Protein AF-A0A1C6N5J6-F1 (afdb_monomer)

Radius of gyration: 32.94 Å; Cα contacts (8 Å, |Δi|>4): 451; chains: 1; bounding box: 74×91×111 Å

pLDDT: mean 79.56, std 23.03, range [22.53, 98.56]

Solvent-accessible surface area (backbone atoms only — not comparable to full-atom values): 22350 Å² total; per-residue (Å²): 140,88,84,81,89,86,88,86,86,84,85,88,79,83,88,83,89,85,85,87,90,88,82,91,88,87,88,91,79,88,87,89,83,89,87,84,85,89,82,88,80,87,80,91,80,93,73,90,76,75,83,76,79,80,72,83,89,68,96,61,86,82,74,74,73,80,47,76,67,46,56,59,55,51,69,71,74,57,64,65,47,34,54,47,25,28,50,53,20,46,52,40,24,52,53,16,51,50,35,57,75,73,44,87,52,63,41,64,75,35,54,33,24,55,59,35,26,54,52,18,49,50,47,24,54,50,26,54,49,48,52,59,54,54,68,70,57,73,96,47,66,69,59,52,50,50,49,27,50,49,44,30,53,26,52,48,47,40,45,49,41,33,48,50,21,30,75,71,64,47,65,52,80,31,39,35,67,40,73,68,42,38,49,42,32,51,52,29,55,52,26,54,51,49,47,50,49,47,51,52,51,52,50,49,52,41,67,76,42,90,51,82,56,64,24,37,45,49,8,50,55,39,12,46,53,32,21,53,55,21,56,58,55,50,56,72,32,61,40,68,46,74,69,47,62,75,63,29,47,84,54,93,81,44,90,25,68,86,24,28,43,57,42,36,40,57,40,28,84,53,72,65,42,53,66,42,41,94,85,80,53,49,30,63,79,11,1,26,54,60,55,18,33,52,53,10,52,47,32,30,60,54,30,40,48,49,20,50,49,54,70,75,38,66,84,68,53,50,72,68,48,38,32,49,50,36,51,48,51,37,52,45,46,40,48,50,25,51,52,38,44,53,38,13,74,69,27,35,13,80,86,59,61,51,72,69,55,44,49,52,54,50,52,50,52,51,50,46,50,50,54,50,48,50,47,53,53,51,41,54,64,75,61,59,72,97,73,76,79,80,86,126

Secondary structure (DSSP, 8-state):
-----------------------------------------------------------S------SHHHHHHHTTS--HHHHHHHHHHHHHHHHHHHHHHH---EETTEETTHHHHHHHHHHHHHHHHHHHHHTT--S-HHHHHHHHHHHHHHHHHHHHHHHHHHHTTS-SSSB-SSHHHHHHHHHHHHHHHHHHHHHHHHHHHHHHS--SSHHHHHHHHHHHHHHHHHHHHTHHHHSPPHHHHHTS---TT-SSGGG-SB---SEESSPTTSSB-TTT--BSSSEETHHHHHHHHHHHHHHHHHHHHHHHS-TTS-HHHHHHHHHHHHHHHHHHHHHHHHHHHTT--TTS--HHHHHHHHHHHHHHHHHHHHHHHHHHHTTS-S-SPPP-

Foldseek 3Di:
DDDDDDDDDDDDDDDDDDDDDDDDDDDDDDDDDDDDDDDDDDDDDDDDDDPPPDDDPDPDDPPPPPDPVVLVVLLVVWDVLLVLQLVLLVVLLVVLVVQQVPPPADALQHRLSLVSNVLSVVSNVLSSVLRSLLSLQPPCVVVSNVLSNLLSVLSNLLSCLSVVCSVVSHDSAWFQQDPVSVVSNVSNVVSVVSSLVSLVVSLVSVQVDPDPPPLLNLLSVLLNVLLVVLVVLCVQQQAADPVQLVVFDPDPPQPGDNSGRTGGAQADDDDGSPQADPNPRQDQQWAGSVVLSVLSNCSSVVSNVLSVCLVVDDPLADSVLSNQLSVLSSVLSNQVSVLSSVCRNRTHGPVDGDPVSVCSNVVSVVVSVVSNVVSSVVSVVVPDPPDDDDDD

Nearest PDB structures (foldseek):
  9cpb-assembly1_5T  TM=1.440E-01  e=3.904E+00  Bos taurus

Mean predicted aligned error: 12.78 Å

Structure (mmCIF, N/CA/C/O backbone):
data_AF-A0A1C6N5J6-F1
#
_entry.id   AF-A0A1C6N5J6-F1
#
loop_
_atom_site.group_PDB
_atom_site.id
_atom_site.type_symbol
_atom_site.label_atom_id
_atom_site.label_alt_id
_atom_site.label_comp_id
_atom_site.label_asym_id
_atom_site.label_entity_id
_atom_site.label_seq_id
_atom_site.pdbx_PDB_ins_code
_atom_site.Cartn_x
_atom_site.Cartn_y
_atom_site.Cartn_z
_atom_site.occupancy
_atom_site.B_iso_or_equiv
_atom_site.auth_seq_id
_atom_site.auth_comp_id
_atom_site.auth_asym_id
_atom_site.auth_atom_id
_atom_site.pdbx_PDB_model_num
ATOM 1 N N . MET A 1 1 ? 33.255 12.610 86.296 1.00 37.34 1 MET A N 1
ATOM 2 C CA . MET A 1 1 ? 33.064 12.699 84.831 1.00 37.34 1 MET A CA 1
ATOM 3 C C . MET A 1 1 ? 32.977 11.287 84.267 1.00 37.34 1 MET A C 1
ATOM 5 O O . MET A 1 1 ? 33.822 10.498 84.670 1.00 37.34 1 MET A O 1
ATOM 9 N N . PRO A 1 2 ? 32.082 10.968 83.316 1.00 46.03 2 PRO A N 1
ATOM 10 C CA . PRO A 1 2 ? 30.746 11.508 83.045 1.00 46.03 2 PRO A CA 1
ATOM 11 C C . PRO A 1 2 ? 29.636 10.422 83.156 1.00 46.03 2 PRO A C 1
ATOM 13 O O . PRO A 1 2 ? 29.898 9.226 83.103 1.00 46.03 2 PRO A O 1
ATOM 16 N N . VAL A 1 3 ? 28.402 10.885 83.376 1.00 33.03 3 VAL A N 1
ATOM 17 C CA . VAL A 1 3 ? 27.159 10.214 83.854 1.00 33.03 3 VAL A CA 1
ATOM 18 C C . VAL A 1 3 ? 25.986 10.802 82.986 1.00 33.03 3 VAL A C 1
ATOM 20 O O . VAL A 1 3 ? 26.258 11.775 82.280 1.00 33.03 3 VAL A O 1
ATOM 23 N N . PRO A 1 4 ? 24.749 10.244 82.878 1.00 54.47 4 PRO A N 1
ATOM 24 C CA . PRO A 1 4 ? 24.203 9.655 81.645 1.00 54.47 4 PRO A CA 1
ATOM 25 C C . PRO A 1 4 ? 22.893 10.354 81.149 1.00 54.47 4 PRO A C 1
ATOM 27 O O . PRO A 1 4 ? 22.514 11.397 81.668 1.00 54.47 4 PRO A O 1
ATOM 30 N N . VAL A 1 5 ? 22.252 9.776 80.110 1.00 36.59 5 VAL A N 1
ATOM 31 C CA . VAL A 1 5 ? 20.798 9.493 79.828 1.00 36.59 5 VAL A CA 1
ATOM 32 C C . VAL A 1 5 ? 19.737 10.066 80.832 1.00 36.59 5 VAL A C 1
ATOM 34 O O . VAL A 1 5 ? 20.110 10.153 81.997 1.00 36.59 5 VAL A O 1
ATOM 37 N N . PRO A 1 6 ? 18.404 10.294 80.564 1.00 49.88 6 PRO A N 1
ATOM 38 C CA . PRO A 1 6 ? 17.527 10.219 79.356 1.00 49.88 6 PRO A CA 1
ATOM 39 C C . PRO A 1 6 ? 16.403 11.320 79.193 1.00 49.88 6 PRO A C 1
ATOM 41 O O . PRO A 1 6 ? 16.140 12.136 80.064 1.00 49.88 6 PRO A O 1
ATOM 44 N N . THR A 1 7 ? 15.611 11.185 78.107 1.00 33.34 7 THR A N 1
ATOM 45 C CA . THR A 1 7 ? 14.123 11.334 77.973 1.00 33.34 7 THR A CA 1
ATOM 46 C C . THR A 1 7 ? 13.344 12.666 78.116 1.00 33.34 7 THR A C 1
ATOM 48 O O . THR A 1 7 ? 13.260 13.255 79.181 1.00 33.34 7 THR A O 1
ATOM 51 N N . ARG A 1 8 ? 12.506 12.880 77.075 1.00 31.89 8 ARG A N 1
ATOM 52 C CA . ARG A 1 8 ? 11.060 13.252 77.049 1.00 31.89 8 ARG A CA 1
ATOM 53 C C . ARG A 1 8 ? 10.580 14.709 77.289 1.00 31.89 8 ARG A C 1
ATOM 55 O O . ARG A 1 8 ? 10.552 15.194 78.404 1.00 31.89 8 ARG A O 1
ATOM 62 N N . PHE A 1 9 ? 9.908 15.201 76.230 1.00 29.64 9 PHE A N 1
ATOM 63 C CA . PHE A 1 9 ? 8.555 15.813 76.151 1.00 29.64 9 PHE A CA 1
ATOM 64 C C . PHE A 1 9 ? 8.239 17.242 76.660 1.00 29.64 9 PHE A C 1
ATOM 66 O O . PHE A 1 9 ? 8.631 17.641 77.744 1.00 29.64 9 PHE A O 1
ATOM 73 N N . ARG A 1 10 ? 7.292 17.852 75.907 1.00 31.50 10 ARG A N 1
ATOM 74 C CA . ARG A 1 10 ? 6.395 19.015 76.167 1.00 31.50 10 ARG A CA 1
ATOM 75 C C . ARG A 1 10 ? 7.009 20.403 75.939 1.00 31.50 10 ARG A C 1
ATOM 77 O O . ARG A 1 10 ? 8.065 20.696 76.465 1.00 31.50 10 ARG A O 1
ATOM 84 N N . SER A 1 11 ? 6.520 21.231 75.006 1.00 30.16 11 SER A N 1
ATOM 85 C CA . SER A 1 11 ? 5.184 21.825 74.736 1.00 30.16 11 SER A CA 1
ATOM 86 C C . SER A 1 11 ? 4.877 23.073 75.566 1.00 30.16 11 SER A C 1
ATOM 88 O O . SER A 1 11 ? 5.058 23.049 76.779 1.00 30.16 11 SER A O 1
ATOM 90 N N . CYS A 1 12 ? 4.237 24.040 74.894 1.00 30.56 12 CYS A N 1
ATOM 91 C CA . CYS A 1 12 ? 3.618 25.274 75.410 1.00 30.56 12 CYS A CA 1
ATOM 92 C C . CYS A 1 12 ? 4.632 26.396 75.695 1.00 30.56 12 CYS A C 1
ATOM 94 O O . CYS A 1 12 ? 5.688 26.144 76.248 1.00 30.56 12 CYS A O 1
ATOM 96 N N . GLY A 1 13 ? 4.404 27.660 75.354 1.00 27.55 13 GLY A N 1
ATOM 97 C CA . GLY A 1 13 ? 3.221 28.380 74.888 1.00 27.55 13 GLY A CA 1
ATOM 98 C C . GLY A 1 13 ? 3.435 29.875 75.187 1.00 27.55 13 GLY A C 1
ATOM 99 O O . GLY A 1 13 ? 4.324 30.208 75.965 1.00 27.55 13 GLY A O 1
ATOM 100 N N . GLY A 1 14 ? 2.606 30.746 74.602 1.00 29.48 14 GLY A N 1
ATOM 101 C CA . GLY A 1 14 ? 2.500 32.175 74.958 1.00 29.48 14 GLY A CA 1
ATOM 102 C C . GLY A 1 14 ? 3.475 33.075 74.183 1.00 29.48 14 GLY A C 1
ATOM 103 O O . GLY A 1 14 ? 4.669 32.992 74.421 1.00 29.48 14 GLY A O 1
ATOM 104 N N . ASP A 1 15 ? 3.092 33.814 73.134 1.00 35.25 15 ASP A N 1
ATOM 105 C CA . ASP A 1 15 ? 2.140 34.953 73.071 1.00 35.25 15 ASP A CA 1
ATOM 106 C C . ASP A 1 15 ? 2.739 36.244 73.711 1.00 35.25 15 ASP A C 1
ATOM 108 O O . ASP A 1 15 ? 3.625 36.152 74.552 1.00 35.25 15 ASP A O 1
ATOM 112 N N . PRO A 1 16 ? 2.295 37.469 73.376 1.00 51.25 16 PRO A N 1
ATOM 113 C CA . PRO A 1 16 ? 2.601 38.225 72.156 1.00 51.25 16 PRO A CA 1
ATOM 114 C C . PRO A 1 16 ? 2.925 39.715 72.444 1.00 51.25 16 PRO A C 1
ATOM 116 O O . PRO A 1 16 ? 2.902 40.173 73.579 1.00 51.25 16 PRO A O 1
ATOM 119 N N . ARG A 1 17 ? 3.028 40.493 71.353 1.00 30.11 17 ARG A N 1
ATOM 120 C CA . ARG A 1 17 ? 2.911 41.968 71.255 1.00 30.11 17 ARG A CA 1
ATOM 121 C C . ARG A 1 17 ? 4.143 42.754 71.709 1.00 30.11 17 ARG A C 1
ATOM 123 O O . ARG A 1 17 ? 4.521 42.720 72.863 1.00 30.11 17 ARG A O 1
ATOM 130 N N . VAL A 1 18 ? 4.684 43.558 70.789 1.00 33.25 18 VAL A N 1
ATOM 131 C CA . VAL A 1 18 ? 4.619 45.037 70.795 1.00 33.25 18 VAL A CA 1
ATOM 132 C C . VAL A 1 18 ? 5.323 45.559 69.520 1.00 33.25 18 VAL A C 1
ATOM 134 O O . VAL A 1 18 ? 6.473 45.245 69.241 1.00 33.25 18 VAL A O 1
ATOM 137 N N . ARG A 1 19 ? 4.586 46.330 68.713 1.00 35.22 19 ARG A N 1
ATOM 138 C CA . ARG A 1 19 ? 5.050 47.314 67.697 1.00 35.22 19 ARG A CA 1
ATOM 139 C C . ARG A 1 19 ? 4.972 48.725 68.352 1.00 35.22 19 ARG A C 1
ATOM 141 O O . ARG A 1 19 ? 4.353 48.766 69.415 1.00 35.22 19 ARG A O 1
ATOM 148 N N . PRO A 1 20 ? 5.340 49.890 67.746 1.00 53.09 20 PRO A N 1
ATOM 149 C CA . PRO A 1 20 ? 6.028 50.243 66.473 1.00 53.09 20 PRO A CA 1
ATOM 150 C C . PRO A 1 20 ? 7.007 51.475 66.602 1.00 53.09 20 PRO A C 1
ATOM 152 O O . PRO A 1 20 ? 7.281 51.923 67.706 1.00 53.09 20 PRO A O 1
ATOM 155 N N . GLN A 1 21 ? 7.382 52.077 65.444 1.00 31.80 21 GLN A N 1
ATOM 156 C CA . GLN A 1 21 ? 7.842 53.477 65.155 1.00 31.80 21 GLN A CA 1
ATOM 157 C C . GLN A 1 21 ? 9.367 53.752 65.169 1.00 31.80 21 GLN A C 1
ATOM 159 O O . GLN A 1 21 ? 10.060 53.205 66.009 1.00 31.80 21 GLN A O 1
ATOM 164 N N . MET A 1 22 ? 9.997 54.610 64.337 1.00 29.50 22 MET A N 1
ATOM 165 C CA . MET A 1 22 ? 9.715 55.373 63.090 1.00 29.50 22 MET A CA 1
ATOM 166 C C . MET A 1 22 ? 11.044 56.037 62.608 1.00 29.50 22 MET A C 1
ATOM 168 O O . MET A 1 22 ? 11.911 56.286 63.438 1.00 29.50 22 MET A O 1
ATOM 172 N N . GLY A 1 23 ? 11.140 56.440 61.323 1.00 26.14 23 GLY A N 1
ATOM 173 C CA . GLY A 1 23 ? 12.051 57.499 60.799 1.00 26.14 23 GLY A CA 1
ATOM 174 C C . GLY A 1 23 ? 12.772 57.131 59.482 1.00 26.14 23 GLY A C 1
ATOM 175 O O . GLY A 1 23 ? 13.691 56.328 59.529 1.00 26.14 23 GLY A O 1
ATOM 176 N N . ARG A 1 24 ? 12.236 57.447 58.278 1.00 30.48 24 ARG A N 1
ATOM 177 C CA . ARG A 1 24 ? 12.437 58.640 57.378 1.00 30.48 24 ARG A CA 1
ATOM 178 C C . ARG A 1 24 ? 13.888 58.806 56.867 1.00 30.48 24 ARG A C 1
ATOM 180 O O . ARG A 1 24 ? 14.791 58.684 57.672 1.00 30.48 24 ARG A O 1
ATOM 187 N N . ALA A 1 25 ? 14.232 59.122 55.607 1.00 29.98 25 ALA A N 1
ATOM 188 C CA . ALA A 1 25 ? 13.596 59.680 54.389 1.00 29.98 25 ALA A CA 1
ATOM 189 C C . ALA A 1 25 ? 14.379 59.140 53.136 1.00 29.98 25 ALA A C 1
ATOM 191 O O . ALA A 1 25 ? 15.378 58.464 53.338 1.00 29.98 25 ALA A O 1
ATOM 192 N N . VAL A 1 26 ? 14.048 59.287 51.841 1.00 28.56 26 VAL A N 1
ATOM 193 C CA . VAL A 1 26 ? 13.695 60.452 50.998 1.00 28.56 26 VAL A CA 1
ATOM 194 C C . VAL A 1 26 ? 13.090 59.937 49.667 1.00 28.56 26 VAL A C 1
ATOM 196 O O . VAL A 1 26 ? 13.521 58.918 49.135 1.00 28.56 26 VAL A O 1
ATOM 199 N N . GLU A 1 27 ? 12.108 60.671 49.141 1.00 30.59 27 GLU A N 1
ATOM 200 C CA . GLU A 1 27 ? 11.418 60.531 47.842 1.00 30.59 27 GLU A CA 1
ATOM 201 C C . GLU A 1 27 ? 11.836 61.689 46.901 1.00 30.59 27 GLU A C 1
ATOM 203 O O . GLU A 1 27 ? 12.446 62.632 47.405 1.00 30.59 27 GLU A O 1
ATOM 208 N N . VAL A 1 28 ? 11.441 61.648 45.604 1.00 31.83 28 VAL A N 1
ATOM 209 C CA . VAL A 1 28 ? 11.080 62.763 44.657 1.00 31.83 28 VAL A CA 1
ATOM 210 C C . VAL A 1 28 ? 11.673 62.487 43.257 1.00 31.83 28 VAL A C 1
ATOM 212 O O . VAL A 1 28 ? 12.860 62.210 43.168 1.00 31.83 28 VAL A O 1
ATOM 215 N N . ARG A 1 29 ? 11.003 62.574 42.089 1.00 28.34 29 ARG A N 1
ATOM 216 C CA . ARG A 1 29 ? 9.650 62.928 41.554 1.00 28.34 29 ARG A CA 1
ATOM 217 C C . ARG A 1 29 ? 9.610 62.328 40.118 1.00 28.34 29 ARG A C 1
ATOM 219 O O . ARG A 1 29 ? 10.664 62.261 39.503 1.00 28.34 29 ARG A O 1
ATOM 226 N N . GLY A 1 30 ? 8.520 61.790 39.551 1.00 28.30 30 GLY A N 1
ATOM 227 C CA . GLY A 1 30 ? 7.285 62.460 39.083 1.00 28.30 30 GLY A CA 1
ATOM 228 C C . GLY A 1 30 ? 7.436 63.008 37.635 1.00 28.30 30 GLY A C 1
ATOM 229 O O . GLY A 1 30 ? 8.568 63.340 37.297 1.00 28.30 30 GLY A O 1
ATOM 230 N N . PRO A 1 31 ? 6.368 63.208 36.811 1.00 38.03 31 PRO A N 1
ATOM 231 C CA . PRO A 1 31 ? 5.004 63.461 37.295 1.00 38.03 31 PRO A CA 1
ATOM 232 C C . PRO A 1 31 ? 3.786 63.031 36.400 1.00 38.03 31 PRO A C 1
ATOM 234 O O . PRO A 1 31 ? 3.910 62.699 35.228 1.00 38.03 31 PRO A O 1
ATOM 237 N N . VAL A 1 32 ? 2.598 63.169 37.020 1.00 30.47 32 VAL A N 1
ATOM 238 C CA . VAL A 1 32 ? 1.214 63.434 36.520 1.00 30.47 32 VAL A CA 1
ATOM 239 C C . VAL A 1 32 ? 0.388 62.335 35.819 1.00 30.47 32 VAL A C 1
ATOM 241 O O . VAL A 1 32 ? 0.829 61.674 34.889 1.00 30.47 32 VAL A O 1
ATOM 244 N N . GLY A 1 33 ? -0.881 62.215 36.244 1.00 24.64 33 GLY A N 1
ATOM 245 C CA . GLY A 1 33 ? -1.916 61.379 35.632 1.00 24.64 33 GLY A CA 1
ATOM 246 C C . GLY A 1 33 ? -3.275 62.066 35.406 1.00 24.64 33 GLY A C 1
ATOM 247 O O . GLY A 1 33 ? -3.401 63.274 35.584 1.00 24.64 33 GLY A O 1
ATOM 248 N N . TRP A 1 34 ? -4.268 61.202 35.118 1.00 22.53 34 TRP A N 1
ATOM 249 C CA . TRP A 1 34 ? -5.745 61.371 35.095 1.00 22.53 34 TRP A CA 1
ATOM 250 C C . TRP A 1 34 ? -6.361 62.131 33.879 1.00 22.53 34 TRP A C 1
ATOM 252 O O . TRP A 1 34 ? -5.663 62.887 33.222 1.00 22.53 34 TRP A O 1
ATOM 262 N N . PRO A 1 35 ? -7.688 62.057 33.603 1.00 54.56 35 PRO A N 1
ATOM 263 C CA . PRO A 1 35 ? -8.536 60.892 33.234 1.00 54.56 35 PRO A CA 1
ATOM 264 C C . PRO A 1 35 ? -9.595 61.211 32.127 1.00 54.56 35 PRO A C 1
ATOM 266 O O . PRO A 1 35 ? -9.949 62.369 31.993 1.00 54.56 35 PRO A O 1
ATOM 269 N N . PHE A 1 36 ? -10.199 60.241 31.402 1.00 25.80 36 PHE A N 1
ATOM 270 C CA . PHE A 1 36 ? -11.628 60.255 30.944 1.00 25.80 36 PHE A CA 1
ATOM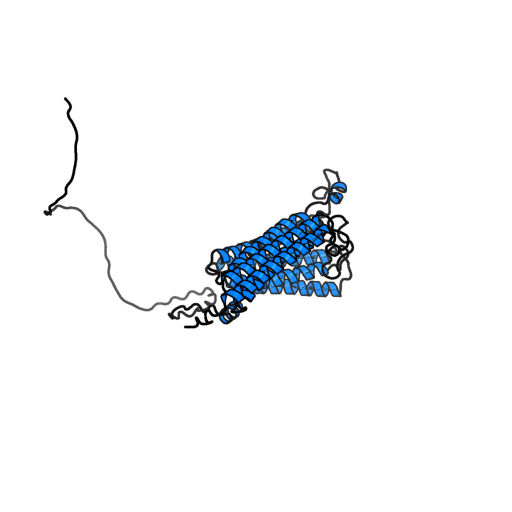 271 C C . PHE A 1 36 ? -12.011 59.185 29.886 1.00 25.80 36 PHE A C 1
ATOM 273 O O . PHE A 1 36 ? -11.252 58.879 28.980 1.00 25.80 36 PHE A O 1
ATOM 280 N N . ARG A 1 37 ? -13.263 58.710 30.034 1.00 26.52 37 ARG A N 1
ATOM 281 C CA . ARG A 1 37 ? -14.361 58.372 29.082 1.00 26.52 37 ARG A CA 1
ATOM 282 C C . ARG A 1 37 ? -14.157 57.793 27.664 1.00 26.52 37 ARG A C 1
ATOM 284 O O . ARG A 1 37 ? -13.280 58.140 26.894 1.00 26.52 37 ARG A O 1
ATOM 291 N N . ARG A 1 38 ? -15.180 56.983 27.330 1.00 31.67 38 ARG A N 1
ATOM 292 C CA . ARG A 1 38 ? -15.596 56.420 26.031 1.00 31.67 38 ARG A CA 1
ATOM 293 C C . ARG A 1 38 ? -15.602 57.421 24.861 1.00 31.67 38 ARG A C 1
ATOM 295 O O . ARG A 1 38 ? -16.115 58.521 25.025 1.00 31.67 38 ARG A O 1
ATOM 302 N N . ALA A 1 39 ? -15.306 56.869 23.678 1.00 29.89 39 ALA A N 1
ATOM 303 C CA . ALA A 1 39 ? -16.092 56.896 22.429 1.00 29.89 39 ALA A CA 1
ATOM 304 C C . ALA A 1 39 ? -15.332 57.374 21.176 1.00 29.89 39 ALA A C 1
ATOM 306 O O . ALA A 1 39 ? -14.604 58.355 21.201 1.00 29.89 39 ALA A O 1
ATOM 307 N N . SER A 1 40 ? -15.638 56.671 20.076 1.00 34.50 40 SER A N 1
ATOM 308 C CA . SER A 1 40 ? -15.487 57.020 18.653 1.00 34.50 40 SER A CA 1
ATOM 309 C C . SER A 1 40 ? -14.086 57.253 18.077 1.00 34.50 40 SER A C 1
ATOM 311 O O . SER A 1 40 ? -13.403 58.207 18.418 1.00 34.50 40 SER A O 1
ATOM 313 N N . GLY A 1 41 ? -13.739 56.439 17.073 1.00 26.08 41 GLY A N 1
ATOM 314 C CA . GLY A 1 41 ? -12.666 56.747 16.127 1.00 26.08 41 GLY A CA 1
ATOM 315 C C . GLY A 1 41 ? -12.206 55.528 15.333 1.00 26.08 41 GLY A C 1
ATOM 316 O O . GLY A 1 41 ? -11.316 54.808 15.768 1.00 26.08 41 GLY A O 1
ATOM 317 N N . ARG A 1 42 ? -12.802 55.293 14.157 1.00 36.19 42 ARG A N 1
ATOM 318 C CA . ARG A 1 42 ? -12.150 54.508 13.095 1.00 36.19 42 ARG A CA 1
ATOM 319 C C . ARG A 1 42 ? -10.897 55.264 12.633 1.00 36.19 42 ARG A C 1
ATOM 321 O O . ARG A 1 42 ? -10.965 56.483 12.493 1.00 36.19 42 ARG A O 1
ATOM 328 N N . PRO A 1 43 ? -9.842 54.542 12.242 1.00 34.31 43 PRO A N 1
ATOM 329 C CA . PRO A 1 43 ? -9.251 54.827 10.939 1.00 34.31 43 PRO A CA 1
ATOM 330 C C . PRO A 1 43 ? -9.127 53.547 10.110 1.00 34.31 43 PRO A C 1
ATOM 332 O O . PRO A 1 43 ? -8.729 52.492 10.600 1.00 34.31 43 PRO A O 1
ATOM 335 N N . GLY A 1 44 ? -9.520 53.645 8.842 1.00 34.16 44 GLY A N 1
ATOM 336 C CA . GLY A 1 44 ? -9.341 52.580 7.869 1.00 34.16 44 GLY A CA 1
ATOM 337 C C . GLY A 1 44 ? -7.878 52.433 7.465 1.00 34.16 44 GLY A C 1
ATOM 338 O O . GLY A 1 44 ? -7.174 53.421 7.282 1.00 34.16 44 GLY A O 1
ATOM 339 N N . ALA A 1 45 ? -7.461 51.188 7.266 1.00 31.00 45 ALA A N 1
ATOM 340 C CA . ALA A 1 45 ? -6.401 50.832 6.338 1.00 31.00 45 ALA A CA 1
ATOM 341 C C . ALA A 1 45 ? -6.684 49.418 5.821 1.00 31.00 45 ALA A C 1
ATOM 343 O O . ALA A 1 45 ? -6.799 48.455 6.576 1.00 31.00 45 ALA A O 1
ATOM 344 N N . SER A 1 46 ? -6.882 49.343 4.514 1.00 39.81 46 SER A N 1
ATOM 345 C CA . SER A 1 46 ? -7.123 48.155 3.712 1.00 39.81 46 SER A CA 1
ATOM 346 C C . SER A 1 46 ? -5.888 47.254 3.637 1.00 39.81 46 SER A C 1
ATOM 348 O O . SER A 1 46 ? -4.851 47.682 3.137 1.00 39.81 46 SER A O 1
ATOM 350 N N . ALA A 1 47 ? -6.035 45.988 4.026 1.00 30.81 47 ALA A N 1
ATOM 351 C CA . ALA A 1 47 ? -5.255 44.864 3.508 1.00 30.81 47 ALA A CA 1
ATOM 352 C C . ALA A 1 47 ? -6.101 43.589 3.669 1.00 30.81 47 ALA A C 1
ATOM 354 O O . ALA A 1 47 ? -6.657 43.348 4.738 1.00 30.81 47 ALA A O 1
ATOM 355 N N . GLY A 1 48 ? -6.265 42.843 2.573 1.00 33.44 48 GLY A N 1
ATOM 356 C CA . GLY A 1 48 ? -7.280 41.805 2.372 1.00 33.44 48 GLY A CA 1
ATOM 357 C C . GLY A 1 48 ? -7.453 40.825 3.531 1.00 33.44 48 GLY A C 1
ATOM 358 O O . GLY A 1 48 ? -6.567 40.034 3.849 1.00 33.44 48 GLY A O 1
ATOM 359 N N . THR A 1 49 ? -8.637 40.864 4.132 1.00 26.67 49 THR A N 1
ATOM 360 C CA . THR A 1 49 ? -9.098 39.926 5.146 1.00 26.67 49 THR A CA 1
ATOM 361 C C . THR A 1 49 ? -9.455 38.593 4.500 1.00 26.67 49 THR A C 1
ATOM 363 O O . THR A 1 49 ? -10.388 38.483 3.705 1.00 26.67 49 THR A O 1
ATOM 366 N N . TRP A 1 50 ? -8.722 37.554 4.896 1.00 29.02 50 TRP A N 1
ATOM 367 C CA . TRP A 1 50 ? -9.212 36.183 4.891 1.00 29.02 50 TRP A CA 1
ATOM 368 C C . TRP A 1 50 ? -10.602 36.166 5.525 1.00 29.02 50 TRP A C 1
ATOM 370 O O . TRP A 1 50 ? -10.790 36.732 6.601 1.00 29.02 50 TRP A O 1
ATOM 380 N N . ALA A 1 51 ? -11.568 35.547 4.850 1.00 29.98 51 ALA A N 1
ATOM 381 C CA . ALA A 1 51 ? -12.900 35.352 5.393 1.00 29.98 51 ALA A CA 1
ATOM 382 C C . ALA A 1 51 ? -12.789 34.574 6.715 1.00 29.98 51 ALA A C 1
ATOM 384 O O . ALA A 1 51 ? -12.576 33.360 6.722 1.00 29.98 51 ALA A O 1
ATOM 385 N N . GLU A 1 52 ? -12.894 35.288 7.837 1.00 29.97 52 GLU A N 1
ATOM 386 C CA . GLU A 1 52 ? -13.145 34.695 9.141 1.00 29.97 52 GLU A CA 1
ATOM 387 C C . GLU A 1 52 ? -14.476 33.953 9.045 1.00 29.97 52 GLU A C 1
ATOM 389 O O . GLU A 1 52 ? -15.554 34.547 9.039 1.00 29.97 52 GLU A O 1
ATOM 394 N N . VAL A 1 53 ? -14.398 32.627 8.950 1.00 30.80 53 VAL A N 1
ATOM 395 C CA . VAL A 1 53 ? -15.529 31.758 9.253 1.00 30.80 53 VAL A CA 1
ATOM 396 C C . VAL A 1 53 ? -15.828 31.964 10.734 1.00 30.80 53 VAL A C 1
ATOM 398 O O . VAL A 1 53 ? -15.133 31.448 11.609 1.00 30.80 53 VAL A O 1
ATOM 401 N N . SER A 1 54 ? -16.842 32.776 11.009 1.00 27.05 54 SER A N 1
ATOM 402 C CA . SER A 1 54 ? -17.386 33.012 12.336 1.00 27.05 54 SER A CA 1
ATOM 403 C C . SER A 1 54 ? -17.892 31.691 12.915 1.00 27.05 54 SER A C 1
ATOM 405 O O . SER A 1 54 ? -18.925 31.151 12.523 1.00 27.05 54 SER A O 1
ATOM 407 N N . VAL A 1 55 ? -17.135 31.138 13.861 1.00 34.84 55 VAL A N 1
ATOM 408 C CA . VAL A 1 55 ? -17.601 30.043 14.714 1.00 34.84 55 VAL A CA 1
ATOM 409 C C . VAL A 1 55 ? -18.603 30.644 15.709 1.00 34.84 55 VAL A C 1
ATOM 411 O O . VAL A 1 55 ? -18.225 31.573 16.430 1.00 34.84 55 VAL A O 1
ATOM 414 N N . PRO A 1 56 ? -19.859 30.164 15.780 1.00 29.97 56 PRO A N 1
ATOM 415 C CA . PRO A 1 56 ? -20.822 30.666 16.754 1.00 29.97 56 PRO A CA 1
ATOM 416 C C . PRO A 1 56 ? -20.302 30.451 18.179 1.00 29.97 56 PRO A C 1
ATOM 418 O O . PRO A 1 56 ? -19.958 29.331 18.565 1.00 29.97 56 PRO A O 1
ATOM 421 N N . ARG A 1 57 ? -20.227 31.532 18.962 1.00 35.06 57 ARG A N 1
ATOM 422 C CA . ARG A 1 57 ? -19.999 31.483 20.411 1.00 35.06 57 ARG A CA 1
ATOM 423 C C . ARG A 1 57 ? -21.339 31.269 21.110 1.00 35.06 57 ARG A C 1
ATOM 425 O O . ARG A 1 57 ? -21.876 32.202 21.693 1.00 35.06 57 ARG A O 1
ATOM 432 N N . ASP A 1 58 ? -21.844 30.043 21.077 1.00 36.28 58 ASP A N 1
ATOM 433 C CA . ASP A 1 58 ? -22.977 29.665 21.921 1.00 36.28 58 ASP A CA 1
ATOM 434 C C . ASP A 1 58 ? -22.459 29.003 23.201 1.00 36.28 58 ASP A C 1
ATOM 436 O O . ASP A 1 58 ? -21.899 27.906 23.194 1.00 36.28 58 ASP A O 1
ATOM 440 N N . GLY A 1 59 ? -22.626 29.718 24.316 1.00 33.50 59 GLY A N 1
ATOM 441 C CA . GLY A 1 59 ? -22.343 29.277 25.681 1.00 33.50 59 GLY A CA 1
ATOM 442 C C . GLY A 1 59 ? -23.384 28.289 26.213 1.00 33.50 59 GLY A C 1
ATOM 443 O O . GLY A 1 59 ? -24.014 28.548 27.233 1.00 33.50 59 GLY A O 1
ATOM 444 N N . GLY A 1 60 ? -23.562 27.160 25.526 1.00 26.67 60 GLY A N 1
ATOM 445 C CA . GLY A 1 60 ? -24.370 26.028 25.979 1.00 26.67 60 GLY A CA 1
ATOM 446 C C . GLY A 1 60 ? -23.477 24.829 26.285 1.00 26.67 60 GLY A C 1
ATOM 447 O O . GLY A 1 60 ? -22.609 24.486 25.487 1.00 26.67 60 GLY A O 1
ATOM 448 N N . SER A 1 61 ? -23.671 24.210 27.450 1.00 31.78 61 SER A N 1
ATOM 449 C CA . SER A 1 61 ? -22.950 23.033 27.951 1.00 31.78 61 SER A CA 1
ATOM 450 C C . SER A 1 61 ? -22.591 22.033 26.847 1.00 31.78 61 SER A C 1
ATOM 452 O O . SER A 1 61 ? -23.468 21.375 26.283 1.00 31.78 61 SER A O 1
ATOM 454 N N . ALA A 1 62 ? -21.291 21.915 26.570 1.00 34.12 62 ALA A N 1
ATOM 455 C CA . ALA A 1 62 ? -20.703 20.980 25.625 1.00 34.12 62 ALA A CA 1
ATOM 456 C C . ALA A 1 62 ? -20.890 19.530 26.098 1.00 34.12 62 ALA A C 1
ATOM 458 O O . ALA A 1 62 ? -19.965 18.882 26.581 1.00 34.12 62 ALA A O 1
ATOM 459 N N . VAL A 1 63 ? -22.097 18.998 25.933 1.00 38.91 63 VAL A N 1
ATOM 460 C CA . VAL A 1 63 ? -22.261 17.568 25.703 1.00 38.91 63 VAL A CA 1
ATOM 461 C C . VAL A 1 63 ? -21.757 17.355 24.282 1.00 38.91 63 VAL A C 1
ATOM 463 O O . VAL A 1 63 ? -22.453 17.646 23.313 1.00 38.91 63 VAL A O 1
ATOM 466 N N . GLU A 1 64 ? -20.481 16.981 24.167 1.00 44.31 64 GLU A N 1
ATOM 467 C CA . GLU A 1 64 ? -19.832 16.669 22.898 1.00 44.31 64 GLU A CA 1
ATOM 468 C C . GLU A 1 64 ? -20.688 15.671 22.115 1.00 44.31 64 GLU A C 1
ATOM 470 O O . GLU A 1 64 ? -20.750 14.482 22.438 1.00 44.31 64 GLU A O 1
ATOM 475 N N . ASP A 1 65 ? -21.336 16.179 21.068 1.00 43.50 65 ASP A N 1
ATOM 476 C CA . ASP A 1 65 ? -22.085 15.405 20.092 1.00 43.50 65 ASP A CA 1
ATOM 477 C C . ASP A 1 65 ? -21.098 14.480 19.356 1.00 43.50 65 ASP A C 1
ATOM 479 O O . ASP A 1 65 ? -20.448 14.834 18.370 1.00 43.50 65 ASP A O 1
ATOM 483 N N . SER A 1 66 ? -20.888 13.309 19.951 1.00 47.38 66 SER A N 1
ATOM 484 C CA . SER A 1 66 ? -19.964 12.242 19.549 1.00 47.38 66 SER A CA 1
ATOM 485 C C . SER A 1 66 ? -20.680 11.172 18.715 1.00 47.38 66 SER A C 1
ATOM 487 O O . SER A 1 66 ? -20.141 10.099 18.444 1.00 47.38 66 SER A O 1
ATOM 489 N N . GLY A 1 67 ? -21.912 11.466 18.287 1.00 48.16 67 GLY A N 1
ATOM 490 C CA . GLY A 1 67 ? -22.735 10.560 17.506 1.00 48.16 67 GLY A CA 1
ATOM 491 C C . GLY A 1 67 ? -22.236 10.364 16.062 1.00 48.16 67 GLY A C 1
ATOM 492 O O . GLY A 1 67 ? -21.572 11.235 15.493 1.00 48.16 67 GLY A O 1
ATOM 493 N N . PRO A 1 68 ? -22.635 9.264 15.393 1.00 44.78 68 PRO A N 1
ATOM 494 C CA . PRO A 1 68 ? -22.264 8.974 14.001 1.00 44.78 68 PRO A CA 1
ATOM 495 C C . PRO A 1 68 ? -22.634 10.093 13.012 1.00 44.78 68 PRO A C 1
ATOM 497 O O . PRO A 1 68 ? -21.966 10.294 12.002 1.00 44.78 68 PRO A O 1
ATOM 500 N N . ARG A 1 69 ? -23.688 10.863 13.311 1.00 46.88 69 ARG A N 1
ATOM 501 C CA . ARG A 1 69 ? -24.138 12.000 12.492 1.00 46.88 69 ARG A CA 1
ATOM 502 C C . ARG A 1 69 ? -23.198 13.206 12.593 1.00 46.88 69 ARG A C 1
ATOM 504 O O . ARG A 1 69 ? -22.951 13.867 11.586 1.00 46.88 69 ARG A O 1
ATOM 511 N N . ALA A 1 70 ? -22.616 13.450 13.767 1.00 55.78 70 ALA A N 1
ATOM 512 C CA . ALA A 1 70 ? -21.601 14.481 13.958 1.00 55.78 70 ALA A CA 1
ATOM 513 C C . ALA A 1 70 ? -20.290 14.120 13.238 1.00 55.78 70 ALA A C 1
ATOM 515 O O . ALA A 1 70 ? -19.650 14.996 12.658 1.00 55.78 70 ALA A O 1
ATOM 516 N N . LEU A 1 71 ? -19.940 12.828 13.188 1.00 52.84 71 LEU A N 1
ATOM 517 C CA . LEU A 1 71 ? -18.811 12.319 12.404 1.00 52.84 71 LEU A CA 1
ATOM 518 C C . LEU A 1 71 ? -18.987 12.601 10.900 1.00 52.84 71 LEU A C 1
ATOM 520 O O . LEU A 1 71 ? -18.088 13.144 10.263 1.00 52.84 71 LEU A O 1
ATOM 524 N N . VAL A 1 72 ? -20.172 12.321 10.343 1.00 49.78 72 VAL A N 1
ATOM 525 C CA . VAL A 1 72 ? -20.492 12.599 8.928 1.00 49.78 72 VAL A CA 1
ATOM 526 C C . VAL A 1 72 ? -20.502 14.094 8.611 1.00 49.78 72 VAL A C 1
ATOM 528 O O . VAL A 1 72 ? -20.015 14.508 7.560 1.00 49.78 72 VAL A O 1
ATOM 531 N N . ARG A 1 73 ? -20.999 14.930 9.528 1.00 53.28 73 ARG A N 1
ATOM 532 C CA . ARG A 1 73 ? -20.991 16.389 9.359 1.00 53.28 73 ARG A CA 1
ATOM 533 C C . ARG A 1 73 ? -19.573 16.974 9.421 1.00 53.28 73 ARG A C 1
ATOM 535 O O . ARG A 1 73 ? -19.267 17.877 8.649 1.00 53.28 73 ARG A O 1
ATOM 542 N N . ARG A 1 74 ? -18.686 16.432 10.266 1.00 55.88 74 ARG A N 1
ATOM 543 C CA . ARG A 1 74 ? -17.265 16.833 10.347 1.00 55.88 74 ARG A CA 1
ATOM 544 C C . ARG A 1 74 ? -16.474 16.473 9.086 1.00 55.88 74 ARG A C 1
ATOM 546 O O . ARG A 1 74 ? -15.621 17.255 8.681 1.00 55.88 74 ARG A O 1
ATOM 553 N N . MET A 1 75 ? -16.821 15.375 8.410 1.00 50.97 75 MET A N 1
ATOM 554 C CA . MET A 1 75 ? -16.247 15.008 7.105 1.00 50.97 75 MET A CA 1
ATOM 555 C C . MET A 1 75 ? -16.589 15.990 5.966 1.00 50.97 75 MET A C 1
ATOM 557 O O . MET A 1 75 ? -15.990 15.903 4.902 1.00 50.97 75 MET A O 1
ATOM 561 N N . ARG A 1 76 ? -17.527 16.932 6.148 1.00 45.34 76 ARG A N 1
ATOM 562 C CA . ARG A 1 76 ? -17.898 17.921 5.113 1.00 45.34 76 ARG A CA 1
ATOM 563 C C . ARG A 1 76 ? -17.228 19.292 5.270 1.00 45.34 76 ARG A C 1
ATOM 565 O O . ARG A 1 76 ? -17.324 20.101 4.358 1.00 45.34 76 ARG A O 1
ATOM 572 N N . VAL A 1 77 ? -16.526 19.554 6.377 1.00 54.50 77 VAL A N 1
ATOM 573 C CA . VAL A 1 77 ? -15.810 20.830 6.645 1.00 54.50 77 VAL A CA 1
ATOM 574 C C . VAL A 1 77 ? -14.311 20.700 6.300 1.00 54.50 77 VAL A C 1
ATOM 576 O O . VAL A 1 77 ? -13.441 21.350 6.866 1.00 54.50 77 VAL A O 1
ATOM 579 N N . VAL A 1 78 ? -13.984 19.765 5.410 1.00 61.59 78 VAL A N 1
ATOM 580 C CA . VAL A 1 78 ? -12.656 19.159 5.289 1.00 61.59 78 VAL A CA 1
ATOM 581 C C . VAL A 1 78 ? -11.670 20.049 4.541 1.00 61.59 78 VAL A C 1
ATOM 583 O O . VAL A 1 78 ? -11.887 20.408 3.391 1.00 61.59 78 VAL A O 1
ATOM 586 N N . ASN A 1 79 ? -10.555 20.326 5.220 1.00 71.38 79 ASN A N 1
ATOM 587 C CA . ASN A 1 79 ? -9.199 20.518 4.700 1.00 71.38 79 ASN A CA 1
ATOM 588 C C . ASN A 1 79 ? -9.082 20.500 3.150 1.00 71.38 79 ASN A C 1
ATOM 590 O O . ASN A 1 79 ? -8.804 19.442 2.575 1.00 71.38 79 ASN A O 1
ATOM 594 N N . PRO A 1 80 ? -9.284 21.650 2.471 1.00 80.62 80 PRO A N 1
ATOM 595 C CA . PRO A 1 80 ? -9.314 21.732 1.007 1.00 80.62 80 PRO A CA 1
ATOM 596 C C . PRO A 1 80 ? -8.086 21.124 0.302 1.00 80.62 80 PRO A C 1
ATOM 598 O O . PRO A 1 80 ? -8.266 20.441 -0.707 1.00 80.62 80 PRO A O 1
ATOM 601 N N . PRO A 1 81 ? -6.853 21.263 0.831 1.00 84.19 81 PRO A N 1
ATOM 602 C CA . PRO A 1 81 ? -5.681 20.599 0.258 1.00 84.19 81 PRO A CA 1
ATOM 603 C C . PRO A 1 81 ? -5.788 19.070 0.187 1.00 84.19 81 PRO A C 1
ATOM 605 O O . PRO A 1 81 ? -5.335 18.472 -0.780 1.00 84.19 81 PRO A O 1
ATOM 608 N N . MET A 1 82 ? -6.429 18.408 1.152 1.00 85.75 82 MET A N 1
ATOM 609 C CA . MET A 1 82 ? -6.576 16.949 1.090 1.00 85.75 82 MET A CA 1
ATOM 610 C C . MET A 1 82 ? -7.567 16.500 0.016 1.00 85.75 82 MET A C 1
ATOM 612 O O . MET A 1 82 ? -7.377 15.455 -0.605 1.00 85.75 82 MET A O 1
ATOM 616 N N . VAL A 1 83 ? -8.597 17.308 -0.251 1.00 87.00 83 VAL A N 1
ATOM 617 C CA . VAL A 1 83 ? -9.465 17.098 -1.416 1.00 87.00 83 VAL A CA 1
ATOM 618 C C . VAL A 1 83 ? -8.644 17.240 -2.697 1.00 87.00 83 VAL A C 1
ATOM 620 O O . VAL A 1 83 ? -8.760 16.399 -3.584 1.00 87.00 83 VAL A O 1
ATOM 623 N N . ALA A 1 84 ? -7.747 18.230 -2.768 1.00 89.38 84 ALA A N 1
ATOM 624 C CA . ALA A 1 84 ? -6.839 18.377 -3.902 1.00 89.38 84 ALA A CA 1
ATOM 625 C C . ALA A 1 84 ? -5.940 17.143 -4.099 1.00 89.38 84 ALA A C 1
ATOM 627 O O . ALA A 1 84 ? -5.766 16.721 -5.235 1.00 89.38 84 ALA A O 1
ATOM 628 N N . THR A 1 85 ? -5.442 16.495 -3.038 1.00 90.31 85 THR A N 1
ATOM 629 C CA . THR A 1 85 ? -4.686 15.232 -3.162 1.00 90.31 85 THR A CA 1
ATOM 630 C C . THR A 1 85 ? -5.500 14.141 -3.861 1.00 90.31 85 THR A C 1
ATOM 632 O O . THR A 1 85 ? -4.992 13.480 -4.764 1.00 90.31 85 THR A O 1
ATOM 635 N N . VAL A 1 86 ? -6.772 13.972 -3.482 1.00 92.69 86 VAL A N 1
ATOM 636 C CA . VAL A 1 86 ? -7.673 12.994 -4.116 1.00 92.69 86 VAL A CA 1
ATOM 637 C C . VAL A 1 86 ? -7.942 13.363 -5.576 1.00 92.69 86 VAL A C 1
ATOM 639 O O . VAL A 1 86 ? -7.939 12.483 -6.432 1.00 92.69 86 VAL A O 1
ATOM 642 N N . LEU A 1 87 ? -8.128 14.651 -5.879 1.00 94.31 87 LEU A N 1
ATOM 643 C CA . LEU A 1 87 ? -8.341 15.128 -7.248 1.00 94.31 87 LEU A CA 1
ATOM 644 C C . LEU A 1 87 ? -7.102 14.934 -8.131 1.00 94.31 87 LEU A C 1
ATOM 646 O O . LEU A 1 87 ? -7.237 14.472 -9.259 1.00 94.31 87 LEU A O 1
ATOM 650 N N . VAL A 1 88 ? -5.903 15.225 -7.619 1.00 95.88 88 VAL A N 1
ATOM 651 C CA . VAL A 1 88 ? -4.633 14.994 -8.326 1.00 95.88 88 VAL A CA 1
ATOM 652 C C . VAL A 1 88 ? -4.449 13.503 -8.603 1.00 95.88 88 VAL A C 1
ATOM 654 O O . VAL A 1 88 ? -4.197 13.120 -9.743 1.00 95.88 88 VAL A O 1
ATOM 657 N N . ALA A 1 89 ? -4.647 12.647 -7.597 1.00 96.69 89 ALA A N 1
ATOM 658 C CA . ALA A 1 89 ? -4.612 11.199 -7.781 1.00 96.69 89 ALA A CA 1
ATOM 659 C C . ALA A 1 89 ? -5.656 10.727 -8.812 1.00 96.69 89 ALA A C 1
ATOM 661 O O . ALA A 1 89 ? -5.349 9.914 -9.679 1.00 96.69 89 ALA A O 1
ATOM 662 N N . GLY A 1 90 ? -6.871 11.283 -8.772 1.00 96.75 90 GLY A N 1
ATOM 663 C CA . GLY A 1 90 ? -7.927 11.015 -9.747 1.00 96.75 90 GLY A CA 1
ATOM 664 C C . GLY A 1 90 ? -7.553 11.427 -11.173 1.00 96.75 90 GLY A C 1
ATOM 665 O O . GLY A 1 90 ? -7.795 10.667 -12.105 1.00 96.75 90 GLY A O 1
ATOM 666 N N . ALA A 1 91 ? -6.906 12.579 -11.353 1.00 97.44 91 ALA A N 1
ATOM 667 C CA . ALA A 1 91 ? -6.425 13.031 -12.656 1.00 97.44 91 ALA A CA 1
ATOM 668 C C . ALA A 1 91 ? -5.370 12.074 -13.234 1.00 97.44 91 ALA A C 1
ATOM 670 O O . ALA A 1 91 ? -5.472 11.676 -14.394 1.00 97.44 91 ALA A O 1
ATOM 671 N N . PHE A 1 92 ? -4.410 11.630 -12.415 1.00 97.94 92 PHE A N 1
ATOM 672 C CA . PHE A 1 92 ? -3.437 10.613 -12.827 1.00 97.94 92 PHE A CA 1
ATOM 673 C C . PHE A 1 92 ? -4.085 9.260 -13.121 1.00 97.94 92 PHE A C 1
ATOM 675 O O . PHE A 1 92 ? -3.668 8.579 -14.055 1.00 97.94 92 PHE A O 1
ATOM 682 N N . LEU A 1 93 ? -5.120 8.875 -12.368 1.00 97.81 93 LEU A N 1
ATOM 683 C CA . LEU A 1 93 ? -5.875 7.656 -12.640 1.00 97.81 93 LEU A CA 1
ATOM 684 C C . LEU A 1 93 ? -6.553 7.740 -14.009 1.00 97.81 93 LEU A C 1
ATOM 686 O O . LEU A 1 93 ? -6.409 6.820 -14.804 1.00 97.81 93 LEU A O 1
ATOM 690 N N . VAL A 1 94 ? -7.234 8.848 -14.314 1.00 97.75 94 VAL A N 1
ATOM 691 C CA . VAL A 1 94 ? -7.854 9.064 -15.630 1.00 97.75 94 VAL A CA 1
ATOM 692 C C . VAL A 1 94 ? -6.802 9.030 -16.738 1.00 97.75 94 VAL A C 1
ATOM 694 O O . VAL A 1 94 ? -6.985 8.307 -17.713 1.00 97.75 94 VAL A O 1
ATOM 697 N N . ALA A 1 95 ? -5.677 9.731 -16.573 1.00 96.88 95 ALA A N 1
ATOM 698 C CA . ALA A 1 95 ? -4.585 9.713 -17.546 1.00 96.88 95 ALA A CA 1
ATOM 699 C C . ALA A 1 95 ? -4.044 8.293 -17.783 1.00 96.88 95 ALA A C 1
ATOM 701 O O . ALA A 1 95 ? -3.839 7.890 -18.924 1.00 96.88 95 ALA A O 1
ATOM 702 N N . ALA A 1 96 ? -3.876 7.502 -16.721 1.00 96.75 96 ALA A N 1
ATOM 703 C CA . ALA A 1 96 ? -3.421 6.123 -16.827 1.00 96.75 96 ALA A CA 1
ATOM 704 C C . ALA A 1 96 ? -4.464 5.185 -17.450 1.00 96.75 96 ALA A C 1
ATOM 706 O O . ALA A 1 96 ? -4.095 4.274 -18.184 1.00 96.75 96 ALA A O 1
ATOM 707 N N . LEU A 1 97 ? -5.757 5.403 -17.203 1.00 96.81 97 LEU A N 1
ATOM 708 C CA . LEU A 1 97 ? -6.832 4.650 -17.856 1.00 96.81 97 LEU A CA 1
ATOM 709 C C . LEU A 1 97 ? -6.913 4.967 -19.354 1.00 96.81 97 LEU A C 1
ATOM 711 O O . LEU A 1 97 ? -7.075 4.052 -20.156 1.00 96.81 97 LEU A O 1
ATOM 715 N N . VAL A 1 98 ? -6.744 6.235 -19.739 1.00 96.94 98 VAL A N 1
ATOM 716 C CA . VAL A 1 98 ? -6.607 6.623 -21.152 1.00 96.94 98 VAL A CA 1
ATOM 717 C C . VAL A 1 98 ? -5.375 5.953 -21.751 1.00 96.94 98 VAL A C 1
ATOM 719 O O . VAL A 1 98 ? -5.480 5.325 -22.798 1.00 96.94 98 VAL A O 1
ATOM 722 N N . GLY A 1 99 ? -4.237 6.002 -21.055 1.00 95.88 99 GLY A N 1
ATOM 723 C CA . GLY A 1 99 ? -3.014 5.308 -21.452 1.00 95.88 99 GLY A CA 1
ATOM 724 C C . GLY A 1 99 ? -3.219 3.806 -21.665 1.00 95.88 99 GLY A C 1
ATOM 725 O O . GLY A 1 99 ? -2.793 3.277 -22.681 1.00 95.88 99 GLY A O 1
ATO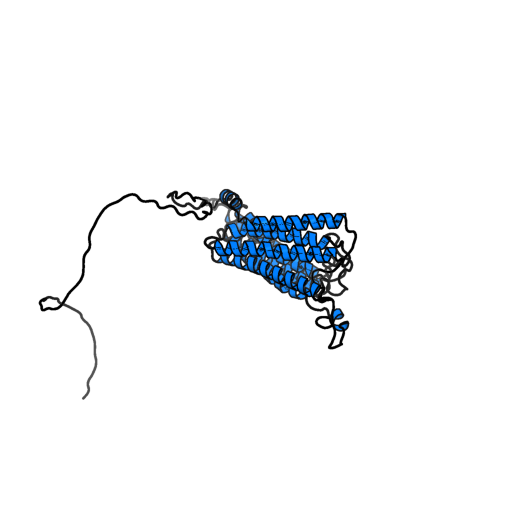M 726 N N . LEU A 1 100 ? -3.950 3.123 -20.779 1.00 95.12 100 LEU A N 1
ATOM 727 C CA . LEU A 1 100 ? -4.309 1.709 -20.951 1.00 95.12 100 LEU A CA 1
ATOM 728 C C . LEU A 1 100 ? -5.160 1.440 -22.199 1.00 95.12 100 LEU A C 1
ATOM 730 O O . LEU A 1 100 ? -5.098 0.339 -22.739 1.00 95.12 100 LEU A O 1
ATOM 734 N N . ALA A 1 101 ? -5.963 2.411 -22.633 1.00 95.81 101 ALA A N 1
ATOM 735 C CA . ALA A 1 101 ? -6.810 2.278 -23.812 1.00 95.81 101 ALA A CA 1
ATOM 736 C C . ALA A 1 101 ? -6.062 2.560 -25.126 1.00 95.81 101 ALA A C 1
ATOM 738 O O . ALA A 1 101 ? -6.427 1.993 -26.153 1.00 95.81 101 ALA A O 1
ATOM 739 N N . VAL A 1 102 ? -5.048 3.435 -25.109 1.00 96.81 102 VAL A N 1
ATOM 740 C CA . VAL A 1 102 ? -4.385 3.927 -26.336 1.00 96.81 102 VAL A CA 1
ATOM 741 C C . VAL A 1 102 ? -2.954 3.429 -26.528 1.00 96.81 102 VAL A C 1
ATOM 743 O O . VAL A 1 102 ? -2.470 3.407 -27.655 1.00 96.81 102 VAL A O 1
ATOM 746 N N . ASP A 1 103 ? -2.262 3.039 -25.458 1.00 95.75 103 ASP A N 1
ATOM 747 C CA . ASP A 1 103 ? -0.865 2.617 -25.495 1.00 95.75 103 ASP A CA 1
ATOM 748 C C . ASP A 1 103 ? -0.750 1.115 -25.233 1.00 95.75 103 ASP A C 1
ATOM 750 O O . ASP A 1 103 ? -0.941 0.622 -24.118 1.00 95.75 103 ASP A O 1
ATOM 754 N N . THR A 1 104 ? -0.407 0.382 -26.288 1.00 94.38 104 THR A N 1
ATOM 755 C CA . THR A 1 104 ? -0.286 -1.077 -26.277 1.00 94.38 104 THR A CA 1
ATOM 756 C C . THR A 1 104 ? 1.075 -1.565 -25.785 1.00 94.38 104 THR A C 1
ATOM 758 O O . THR A 1 104 ? 1.308 -2.775 -25.749 1.00 94.38 104 THR A O 1
ATOM 761 N N . ARG A 1 105 ? 2.006 -0.663 -25.436 1.00 95.19 105 ARG A N 1
ATOM 762 C CA . ARG A 1 105 ? 3.343 -1.053 -24.979 1.00 95.19 105 ARG A CA 1
ATOM 763 C C . ARG A 1 105 ? 3.263 -1.821 -23.671 1.00 95.19 105 ARG A C 1
ATOM 765 O O . ARG A 1 105 ? 2.488 -1.502 -22.766 1.00 95.19 105 ARG A O 1
ATOM 772 N N . THR A 1 106 ? 4.147 -2.801 -23.547 1.00 91.12 106 THR A N 1
ATOM 773 C CA . THR A 1 106 ? 4.325 -3.568 -22.320 1.00 91.12 106 THR A CA 1
ATOM 774 C C . THR A 1 106 ? 5.666 -3.253 -21.677 1.00 91.12 106 THR A C 1
ATOM 776 O O . THR A 1 106 ? 6.693 -3.264 -22.350 1.00 91.12 106 THR A O 1
ATOM 779 N N . ILE A 1 107 ? 5.665 -3.033 -20.366 1.00 89.88 107 ILE A N 1
ATOM 780 C CA . ILE A 1 107 ? 6.859 -2.847 -19.542 1.00 89.88 107 ILE A CA 1
ATOM 781 C C . ILE A 1 107 ? 6.861 -3.987 -18.531 1.00 89.88 107 ILE A C 1
ATOM 783 O O . ILE A 1 107 ? 5.892 -4.156 -17.788 1.00 89.88 107 ILE A O 1
ATOM 787 N N . THR A 1 108 ? 7.929 -4.791 -18.497 1.00 84.25 108 THR A N 1
ATOM 788 C CA . THR A 1 108 ? 8.055 -5.933 -17.565 1.00 84.25 108 THR A CA 1
ATOM 789 C C . THR A 1 108 ? 6.838 -6.879 -17.604 1.00 84.25 108 THR A C 1
ATOM 791 O O . THR A 1 108 ? 6.255 -7.202 -16.571 1.00 84.25 108 THR A O 1
ATOM 794 N N . GLY A 1 109 ? 6.388 -7.247 -18.810 1.00 83.25 109 GLY A N 1
ATOM 795 C CA . GLY A 1 109 ? 5.286 -8.201 -19.007 1.00 83.25 109 GLY A CA 1
ATOM 796 C C . GLY A 1 109 ? 3.870 -7.660 -18.756 1.00 83.25 109 GLY A C 1
ATOM 797 O O . GLY A 1 109 ? 2.919 -8.435 -18.771 1.00 83.25 109 GLY A O 1
ATOM 798 N N . GLN A 1 110 ? 3.696 -6.351 -18.533 1.00 88.19 110 GLN A N 1
ATOM 799 C CA . GLN A 1 110 ? 2.386 -5.729 -18.286 1.00 88.19 110 GLN A CA 1
ATOM 800 C C . GLN A 1 110 ? 2.157 -4.482 -19.130 1.00 88.19 110 GLN A C 1
ATOM 802 O O . GLN A 1 110 ? 3.132 -3.802 -19.446 1.00 88.19 110 GLN A O 1
ATOM 807 N N . PRO A 1 111 ? 0.894 -4.111 -19.415 1.00 93.19 111 PRO A N 1
ATOM 808 C CA . PRO A 1 111 ? 0.585 -2.839 -20.060 1.00 93.19 111 PRO A CA 1
ATOM 809 C C . PRO A 1 111 ? 1.244 -1.666 -19.321 1.00 93.19 111 PRO A C 1
ATOM 811 O O . PRO A 1 111 ? 1.134 -1.565 -18.093 1.00 93.19 111 PRO A O 1
ATOM 814 N N . ALA A 1 112 ? 1.914 -0.780 -20.061 1.00 93.88 112 ALA A N 1
ATOM 815 C CA . ALA A 1 112 ? 2.765 0.286 -19.522 1.00 93.88 112 ALA A CA 1
ATOM 816 C C . ALA A 1 112 ? 2.060 1.140 -18.451 1.00 93.88 112 ALA A C 1
ATOM 818 O O . ALA A 1 112 ? 2.628 1.461 -17.404 1.00 93.88 112 ALA A O 1
ATOM 819 N N . TRP A 1 113 ? 0.780 1.440 -18.676 1.00 95.62 113 TRP A N 1
ATOM 820 C CA . TRP A 1 113 ? -0.028 2.313 -17.823 1.00 95.62 113 TRP A CA 1
ATOM 821 C C . TRP A 1 113 ? -0.733 1.599 -16.668 1.00 95.62 113 TRP A C 1
ATOM 823 O O . TRP A 1 113 ? -1.306 2.248 -15.789 1.00 95.62 113 TRP A O 1
ATOM 833 N N . ALA A 1 114 ? -0.637 0.270 -16.593 1.00 93.12 114 ALA A N 1
ATOM 834 C CA . ALA A 1 114 ? -1.291 -0.500 -15.543 1.00 93.12 114 ALA A CA 1
ATOM 835 C C . ALA A 1 114 ? -0.718 -0.165 -14.156 1.00 93.12 114 ALA A C 1
ATOM 837 O O . ALA A 1 114 ? -1.452 -0.097 -13.168 1.00 93.12 114 ALA A O 1
ATOM 838 N N . LYS A 1 115 ? 0.603 0.033 -14.046 1.00 90.69 115 LYS A N 1
ATOM 839 C CA . LYS A 1 115 ? 1.243 0.413 -12.775 1.00 90.69 115 LYS A CA 1
ATOM 840 C C . LYS A 1 115 ? 0.827 1.829 -12.335 1.00 90.69 115 LYS A C 1
ATOM 842 O O . LYS A 1 115 ? 0.322 1.933 -11.215 1.00 90.69 115 LYS A O 1
ATOM 847 N N . PRO A 1 116 ? 0.939 2.878 -13.181 1.00 94.31 116 PRO A N 1
ATOM 848 C CA . PRO A 1 116 ? 0.407 4.205 -12.867 1.00 94.31 116 PRO A CA 1
ATOM 849 C C . PRO A 1 116 ? -1.054 4.200 -12.405 1.00 94.31 116 PRO A C 1
ATOM 851 O O . PRO A 1 116 ? -1.360 4.832 -11.399 1.00 94.31 116 PRO A O 1
ATOM 854 N N . ALA A 1 117 ? -1.938 3.434 -13.056 1.00 94.81 117 ALA A N 1
ATOM 855 C CA . ALA A 1 117 ? -3.350 3.362 -12.670 1.00 94.81 117 ALA A CA 1
ATOM 856 C C . ALA A 1 117 ? -3.540 2.839 -11.234 1.00 94.81 117 ALA A C 1
ATOM 858 O O . ALA A 1 117 ? -4.257 3.438 -10.434 1.00 94.81 117 ALA A O 1
ATOM 859 N N . ARG A 1 118 ? -2.854 1.748 -10.867 1.00 91.25 118 ARG A N 1
ATOM 860 C CA . ARG A 1 118 ? -2.943 1.172 -9.511 1.00 91.25 118 ARG A CA 1
ATOM 861 C C . ARG A 1 118 ? -2.379 2.114 -8.451 1.00 91.25 118 ARG A C 1
ATOM 863 O O . ARG A 1 118 ? -2.956 2.236 -7.373 1.00 91.25 118 ARG A O 1
ATOM 870 N N . PHE A 1 119 ? -1.270 2.783 -8.760 1.00 90.81 119 PHE A N 1
ATOM 871 C CA . PHE A 1 119 ? -0.635 3.730 -7.844 1.00 90.81 119 PHE A CA 1
ATOM 872 C C . PHE A 1 119 ? -1.542 4.943 -7.628 1.00 90.81 119 PHE A C 1
ATOM 874 O O . PHE A 1 119 ? -1.837 5.285 -6.487 1.00 90.81 119 PHE A O 1
ATOM 881 N N . ALA A 1 120 ? -2.079 5.520 -8.706 1.00 95.00 120 ALA A N 1
ATOM 882 C CA . ALA A 1 120 ? -3.029 6.623 -8.644 1.00 95.00 120 ALA A CA 1
ATOM 883 C C . ALA A 1 120 ? -4.291 6.262 -7.840 1.00 95.00 120 ALA A C 1
ATOM 885 O O . ALA A 1 120 ? -4.708 7.020 -6.965 1.00 95.00 120 ALA A O 1
ATOM 886 N N . PHE A 1 121 ? -4.855 5.067 -8.052 1.00 93.94 121 PHE A N 1
ATOM 887 C CA . PHE A 1 121 ? -5.978 4.573 -7.252 1.00 93.94 121 PHE A CA 1
ATOM 888 C C . PHE A 1 121 ? -5.623 4.459 -5.759 1.00 93.94 121 PHE A C 1
ATOM 890 O O . PHE A 1 121 ? -6.373 4.935 -4.903 1.00 93.94 121 PHE A O 1
ATOM 897 N N . SER A 1 122 ? -4.463 3.877 -5.438 1.00 91.00 122 SER A N 1
ATOM 898 C CA . SER A 1 122 ? -3.992 3.726 -4.056 1.00 91.00 122 SER A CA 1
ATOM 899 C C . SER A 1 122 ? -3.760 5.078 -3.371 1.00 91.00 122 SER A C 1
ATOM 901 O O . SER A 1 122 ? -4.216 5.279 -2.244 1.00 91.00 122 SER A O 1
ATOM 903 N N . PHE A 1 123 ? -3.150 6.049 -4.062 1.00 91.31 123 PHE A N 1
ATOM 904 C CA . PHE A 1 123 ? -2.983 7.411 -3.546 1.00 91.31 123 PHE A CA 1
ATOM 905 C C . PHE A 1 123 ? -4.321 8.121 -3.325 1.00 91.31 123 PHE A C 1
ATOM 907 O O . PHE A 1 123 ? -4.475 8.828 -2.330 1.00 91.31 123 PHE A O 1
ATOM 914 N N . GLY A 1 124 ? -5.313 7.896 -4.192 1.00 91.88 124 GLY A N 1
ATOM 915 C CA . GLY A 1 124 ? -6.674 8.394 -3.988 1.00 91.88 124 GLY A CA 1
ATOM 916 C C . GLY A 1 124 ? -7.300 7.834 -2.708 1.00 91.88 124 GLY A C 1
ATOM 917 O O . GLY A 1 124 ? -7.795 8.591 -1.871 1.00 91.88 124 GLY A O 1
ATOM 918 N N . LEU A 1 125 ? -7.207 6.516 -2.502 1.00 90.00 125 LEU A N 1
ATOM 919 C CA . LEU A 1 125 ? -7.696 5.857 -1.287 1.00 90.00 125 LEU A CA 1
ATOM 920 C C . LEU A 1 125 ? -6.947 6.331 -0.030 1.00 90.00 125 LEU A C 1
ATOM 922 O O . LEU A 1 125 ? -7.558 6.546 1.022 1.00 90.00 125 LEU A O 1
ATOM 926 N N . PHE A 1 126 ? -5.632 6.529 -0.130 1.00 87.38 126 PHE A N 1
ATOM 927 C CA . PHE A 1 126 ? -4.814 7.102 0.936 1.00 87.38 126 PHE A CA 1
ATOM 928 C C . PHE A 1 126 ? -5.251 8.532 1.275 1.00 87.38 126 PHE A C 1
ATOM 930 O O . PHE A 1 126 ? -5.453 8.839 2.449 1.00 87.38 126 PHE A O 1
ATOM 937 N N . GLY A 1 127 ? -5.496 9.374 0.267 1.00 88.81 127 GLY A N 1
ATOM 938 C CA . GLY A 1 127 ? -6.024 10.727 0.443 1.00 88.81 127 GLY A CA 1
ATOM 939 C C . GLY A 1 127 ? -7.367 10.736 1.174 1.00 88.81 127 GLY A C 1
ATOM 940 O O . GLY A 1 127 ? -7.521 11.446 2.164 1.00 88.81 127 GLY A O 1
ATOM 941 N N . VAL A 1 128 ? -8.312 9.877 0.774 1.00 88.44 128 VAL A N 1
ATOM 942 C CA . VAL A 1 128 ? -9.606 9.711 1.471 1.00 88.44 128 VAL A CA 1
ATOM 943 C C . VAL A 1 128 ? -9.411 9.263 2.923 1.00 88.44 128 VAL A C 1
ATOM 945 O O . VAL A 1 128 ? -10.072 9.770 3.832 1.00 88.44 128 VAL A O 1
ATOM 948 N N . THR A 1 129 ? -8.473 8.346 3.160 1.00 86.31 129 THR A N 1
ATOM 949 C CA . THR A 1 129 ? -8.151 7.870 4.509 1.00 86.31 129 THR A CA 1
ATOM 950 C C . THR A 1 129 ? -7.588 9.005 5.369 1.00 86.31 129 THR A C 1
ATOM 952 O O . THR A 1 129 ? -8.039 9.195 6.498 1.00 86.31 129 THR A O 1
ATOM 955 N N . LEU A 1 130 ? -6.658 9.809 4.844 1.00 84.25 130 LEU A N 1
ATOM 956 C CA . LEU A 1 130 ? -6.098 10.957 5.560 1.00 84.25 130 LEU A CA 1
ATOM 957 C C . LEU A 1 130 ? -7.128 12.057 5.815 1.00 84.25 130 LEU A C 1
ATOM 959 O O . LEU A 1 130 ? -7.148 12.589 6.921 1.00 84.25 130 LEU A O 1
ATOM 963 N N . ILE A 1 131 ? -8.012 12.358 4.857 1.00 86.75 131 ILE A N 1
ATOM 964 C CA . ILE A 1 131 ? -9.153 13.270 5.058 1.00 86.75 131 ILE A CA 1
ATOM 965 C C . ILE A 1 131 ? -9.926 12.870 6.313 1.00 86.75 131 ILE A C 1
ATOM 967 O O . ILE A 1 131 ? -10.195 13.696 7.191 1.00 86.75 131 ILE A O 1
ATOM 971 N N . TRP A 1 132 ? -10.267 11.585 6.400 1.00 83.25 132 TRP A N 1
ATOM 972 C CA . TRP A 1 132 ? -11.022 11.053 7.519 1.00 83.25 132 TRP A CA 1
ATOM 973 C C . TRP A 1 132 ? -10.222 11.123 8.826 1.00 83.25 132 TRP A C 1
ATOM 975 O O . TRP A 1 132 ? -10.731 11.643 9.818 1.00 83.25 132 TRP A O 1
ATOM 985 N N . LEU A 1 133 ? -8.957 10.692 8.833 1.00 80.88 133 LEU A N 1
ATOM 986 C CA . LEU A 1 133 ? -8.105 10.703 10.028 1.00 80.88 133 LEU A CA 1
ATOM 987 C C . LEU A 1 133 ? -7.817 12.115 10.552 1.00 80.88 133 LEU A C 1
ATOM 989 O O . LEU A 1 133 ? -7.936 12.375 11.750 1.00 80.88 133 LEU A O 1
ATOM 993 N N . MET A 1 134 ? -7.480 13.051 9.666 1.00 83.19 134 MET A N 1
ATOM 994 C CA . MET A 1 134 ? -7.164 14.429 10.039 1.00 83.19 134 MET A CA 1
ATOM 995 C C . MET A 1 134 ? -8.374 15.169 10.619 1.00 83.19 134 MET A C 1
ATOM 997 O O . MET A 1 134 ? -8.187 16.095 11.405 1.00 83.19 134 MET A O 1
ATOM 1001 N N . SER A 1 135 ? -9.606 14.729 10.330 1.00 80.00 135 SER A N 1
ATOM 1002 C CA . SER A 1 135 ? -10.822 15.292 10.942 1.00 80.00 135 SER A CA 1
ATOM 1003 C C . SER A 1 135 ? -10.888 15.112 12.469 1.00 80.00 135 SER A C 1
ATOM 1005 O O . SER A 1 135 ? -11.608 15.841 13.158 1.00 80.00 135 SER A O 1
ATOM 1007 N N . PHE A 1 136 ? -10.108 14.172 13.011 1.00 76.50 136 PHE A N 1
ATOM 1008 C CA . PHE A 1 136 ? -9.999 13.922 14.446 1.00 76.50 136 PHE A CA 1
ATOM 1009 C C . PHE A 1 136 ? -8.843 14.690 15.111 1.00 76.50 136 PHE A C 1
ATOM 1011 O O . PHE A 1 136 ? -8.797 14.772 16.340 1.00 76.50 136 PHE A O 1
ATOM 1018 N N . VAL A 1 137 ? -7.924 15.284 14.340 1.00 82.12 137 VAL A N 1
ATOM 1019 C CA . VAL A 1 137 ? -6.773 16.022 14.878 1.00 82.12 137 VAL A CA 1
ATOM 1020 C C . VAL A 1 137 ? -7.220 17.410 15.345 1.00 82.12 137 VAL A C 1
ATOM 1022 O O . VAL A 1 137 ? -7.616 18.258 14.549 1.00 82.12 137 VAL A O 1
ATOM 1025 N N . ARG A 1 138 ? -7.136 17.671 16.655 1.00 79.94 138 ARG A N 1
ATOM 1026 C CA . ARG A 1 138 ? -7.502 18.963 17.265 1.00 79.94 138 ARG A CA 1
ATOM 1027 C C . ARG A 1 138 ? -6.257 19.756 17.673 1.00 79.94 138 ARG A C 1
ATOM 1029 O O . ARG A 1 138 ? -5.258 19.169 18.075 1.00 79.94 138 ARG A O 1
ATOM 1036 N N . GLY A 1 139 ? -6.314 21.087 17.575 1.00 82.62 139 GLY A N 1
ATOM 1037 C CA . GLY A 1 139 ? -5.274 21.998 18.087 1.00 82.62 139 GLY A CA 1
ATOM 1038 C C . GLY A 1 139 ? -4.007 22.151 17.231 1.00 82.62 139 GLY A C 1
ATOM 1039 O O . GLY A 1 139 ? -3.138 22.934 17.591 1.00 82.62 139 GLY A O 1
ATOM 1040 N N . HIS A 1 140 ? -3.903 21.463 16.088 1.00 85.62 140 HIS A N 1
ATOM 1041 C CA . HIS A 1 140 ? -2.687 21.427 15.256 1.00 85.62 140 HIS A CA 1
ATOM 1042 C C . HIS A 1 140 ? -2.911 21.963 13.828 1.00 85.62 140 HIS A C 1
ATOM 1044 O O . HIS A 1 140 ? -2.303 21.479 12.876 1.00 85.62 140 HIS A O 1
ATOM 1050 N N . GLY A 1 141 ? -3.784 22.964 13.654 1.00 84.25 141 GLY A N 1
ATOM 1051 C CA . GLY A 1 141 ? -4.248 23.424 12.334 1.00 84.25 141 GLY A CA 1
ATOM 1052 C C . GLY A 1 141 ? -3.132 23.797 11.346 1.00 84.25 141 GLY A C 1
ATOM 1053 O O . GLY A 1 141 ? -3.191 23.402 10.184 1.00 84.25 141 GLY A O 1
ATOM 1054 N N . ARG A 1 142 ? -2.071 24.481 11.806 1.00 88.50 142 ARG A N 1
ATOM 1055 C CA . ARG A 1 142 ? -0.914 24.828 10.956 1.00 88.50 142 ARG A CA 1
ATOM 1056 C C . ARG A 1 142 ? -0.173 23.586 10.460 1.00 88.50 142 ARG A C 1
ATOM 1058 O O . ARG A 1 142 ? 0.122 23.497 9.275 1.00 88.50 142 ARG A O 1
ATOM 1065 N N . LEU A 1 143 ? 0.105 22.635 11.351 1.00 90.25 143 LEU A N 1
ATOM 1066 C CA . LEU A 1 143 ? 0.792 21.391 11.004 1.00 90.25 143 LEU A CA 1
ATOM 1067 C C . LEU A 1 143 ? -0.055 20.554 10.039 1.00 90.25 143 LEU A C 1
ATOM 1069 O O . LEU A 1 143 ? 0.464 20.089 9.033 1.00 90.25 143 LEU A O 1
ATOM 1073 N N . VAL A 1 144 ? -1.360 20.427 10.301 1.00 88.50 144 VAL A N 1
ATOM 1074 C CA . VAL A 1 144 ? -2.305 19.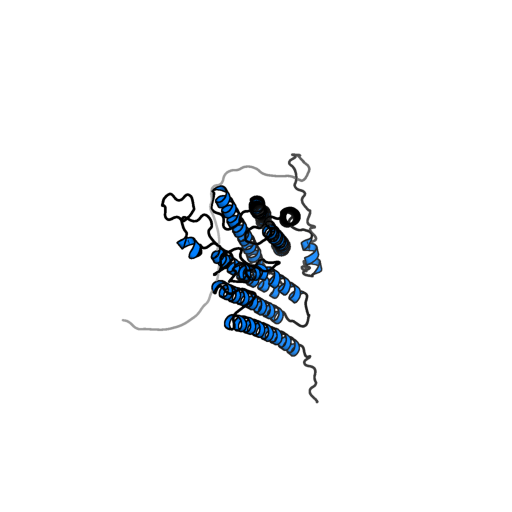750 9.398 1.00 88.50 144 VAL A CA 1
ATOM 1075 C C . VAL A 1 144 ? -2.294 20.398 8.015 1.00 88.50 144 VAL A C 1
ATOM 1077 O O . VAL A 1 144 ? -2.168 19.683 7.028 1.00 88.50 144 VAL A O 1
ATOM 1080 N N . SER A 1 145 ? -2.339 21.730 7.927 1.00 89.56 145 SER A N 1
ATOM 1081 C CA . SER A 1 145 ? -2.270 22.450 6.648 1.00 89.56 145 SER A CA 1
ATOM 1082 C C . SER A 1 145 ? -0.964 22.179 5.891 1.00 89.56 145 SER A C 1
ATOM 1084 O O . SER A 1 145 ? -1.008 21.809 4.718 1.00 89.56 145 SER A O 1
ATOM 1086 N N . VAL A 1 146 ? 0.187 22.272 6.571 1.00 93.38 146 VAL A N 1
ATOM 1087 C CA . VAL A 1 146 ? 1.505 21.978 5.978 1.00 93.38 146 VAL A CA 1
ATOM 1088 C C . VAL A 1 146 ? 1.553 20.545 5.462 1.00 93.38 146 VAL A C 1
ATOM 1090 O O . VAL A 1 146 ? 1.798 20.344 4.280 1.00 93.38 146 VAL A O 1
ATOM 1093 N N . MET A 1 147 ? 1.238 19.560 6.309 1.00 94.12 147 MET A N 1
ATOM 1094 C CA . MET A 1 147 ? 1.213 18.148 5.913 1.00 94.12 147 MET A CA 1
ATOM 1095 C C . MET A 1 147 ? 0.293 17.909 4.716 1.00 94.12 147 MET A C 1
ATOM 1097 O O . MET A 1 147 ? 0.602 17.096 3.851 1.00 94.12 147 MET A O 1
ATOM 1101 N N . SER A 1 148 ? -0.827 18.627 4.650 1.00 91.56 148 SER A N 1
ATOM 1102 C CA . SER A 1 148 ? -1.808 18.429 3.591 1.00 91.56 148 SER A CA 1
ATOM 1103 C C . SER A 1 148 ? -1.318 18.950 2.246 1.00 91.56 148 SER A C 1
ATOM 1105 O O . SER A 1 148 ? -1.397 18.233 1.254 1.00 91.56 148 SER A O 1
ATOM 1107 N N . TRP A 1 149 ? -0.741 20.152 2.214 1.00 94.44 149 TRP A N 1
ATOM 1108 C CA . TRP A 1 149 ? -0.094 20.674 1.010 1.00 94.44 149 TRP A CA 1
ATOM 1109 C C . TRP A 1 149 ? 1.125 19.849 0.602 1.00 94.44 149 TRP A C 1
ATOM 1111 O O . TRP A 1 149 ? 1.296 19.559 -0.580 1.00 94.44 149 TRP A O 1
ATOM 1121 N N . THR A 1 150 ? 1.933 19.399 1.565 1.00 96.31 150 THR A N 1
ATOM 1122 C CA . THR A 1 150 ? 3.056 18.499 1.288 1.00 96.31 150 THR A CA 1
ATOM 1123 C C . THR A 1 150 ? 2.574 17.199 0.646 1.00 96.31 150 THR A C 1
ATOM 1125 O O . THR A 1 150 ? 3.155 16.769 -0.344 1.00 96.31 150 THR A O 1
ATOM 1128 N N . ALA A 1 151 ? 1.481 16.599 1.129 1.00 95.19 151 ALA A N 1
ATOM 1129 C CA . ALA A 1 151 ? 0.934 15.387 0.522 1.00 95.19 151 ALA A CA 1
ATOM 1130 C C . ALA A 1 151 ? 0.459 15.609 -0.922 1.00 95.19 151 ALA A C 1
ATOM 1132 O O . ALA A 1 151 ? 0.662 14.732 -1.758 1.00 95.19 151 ALA A O 1
ATOM 1133 N N . VAL A 1 152 ? -0.143 16.768 -1.236 1.00 95.62 152 VAL A N 1
ATOM 1134 C CA . VAL A 1 152 ? -0.490 17.139 -2.624 1.00 95.62 152 VAL A CA 1
ATOM 1135 C C . VAL A 1 152 ? 0.757 17.114 -3.505 1.00 95.62 152 VAL A C 1
ATOM 1137 O O . VAL A 1 152 ? 0.744 16.474 -4.554 1.00 95.62 152 VAL A O 1
ATOM 1140 N N . VAL A 1 153 ? 1.840 17.761 -3.062 1.00 97.38 153 VAL A N 1
ATOM 1141 C CA . VAL A 1 153 ? 3.108 17.803 -3.804 1.00 97.38 153 VAL A CA 1
ATOM 1142 C C . VAL A 1 153 ? 3.691 16.401 -3.969 1.00 97.38 153 VAL A C 1
ATOM 1144 O O . VAL A 1 153 ? 4.043 16.023 -5.081 1.00 97.38 153 VAL A O 1
ATOM 1147 N N . CYS A 1 154 ? 3.746 15.600 -2.904 1.00 97.19 154 CYS A N 1
ATOM 1148 C CA . CYS A 1 154 ? 4.286 14.243 -2.972 1.00 97.19 154 CYS A CA 1
ATOM 1149 C C . CYS A 1 154 ? 3.488 13.346 -3.928 1.00 97.19 154 CYS A C 1
ATOM 1151 O O . CYS A 1 154 ? 4.088 12.655 -4.745 1.00 97.19 154 CYS A O 1
ATOM 1153 N N . VAL A 1 155 ? 2.151 13.392 -3.891 1.00 96.25 155 VAL A N 1
ATOM 1154 C CA . VAL A 1 155 ? 1.309 12.631 -4.832 1.00 96.25 155 VAL A CA 1
ATOM 1155 C C . VAL A 1 155 ? 1.483 13.131 -6.267 1.00 96.25 155 VAL A C 1
ATOM 1157 O O . VAL A 1 155 ? 1.482 12.322 -7.191 1.00 96.25 155 VAL A O 1
ATOM 1160 N N . ALA A 1 156 ? 1.684 14.435 -6.475 1.00 97.00 156 ALA A N 1
ATOM 1161 C CA . ALA A 1 156 ? 1.991 14.971 -7.797 1.00 97.00 156 ALA A CA 1
ATOM 1162 C C . ALA A 1 156 ? 3.354 14.486 -8.319 1.00 97.00 156 ALA A C 1
ATOM 1164 O O . ALA A 1 156 ? 3.454 14.117 -9.488 1.00 97.00 156 ALA A O 1
ATOM 1165 N N . VAL A 1 157 ? 4.383 14.440 -7.465 1.00 97.38 157 VAL A N 1
ATOM 1166 C CA . VAL A 1 157 ? 5.717 13.914 -7.805 1.00 97.38 157 VAL A CA 1
ATOM 1167 C C . VAL A 1 157 ? 5.644 12.429 -8.160 1.00 97.38 157 VAL A C 1
ATOM 1169 O O . VAL A 1 157 ? 6.133 12.031 -9.215 1.00 97.38 157 VAL A O 1
ATOM 1172 N N . GLU A 1 158 ? 4.982 11.624 -7.329 1.00 95.44 158 GLU A N 1
ATOM 1173 C CA . GLU A 1 158 ? 4.772 10.189 -7.559 1.00 95.44 158 GLU A CA 1
ATOM 1174 C C . GLU A 1 158 ? 3.982 9.912 -8.840 1.00 95.44 158 GLU A C 1
ATOM 1176 O O . GLU A 1 158 ? 4.386 9.101 -9.677 1.00 95.44 158 GLU A O 1
ATOM 1181 N N . GLY A 1 159 ? 2.867 10.624 -9.022 1.00 95.75 159 GLY A N 1
ATOM 1182 C CA . GLY A 1 159 ? 2.032 10.518 -10.212 1.00 95.75 159 GLY A CA 1
ATOM 1183 C C . GLY A 1 159 ? 2.815 10.864 -11.473 1.00 95.75 159 GLY A C 1
ATOM 1184 O O . GLY A 1 159 ? 2.868 10.052 -12.394 1.00 95.75 159 GLY A O 1
ATOM 1185 N N . THR A 1 160 ? 3.497 12.015 -11.472 1.00 96.56 160 THR A N 1
ATOM 1186 C CA . THR A 1 160 ? 4.292 12.494 -12.612 1.00 96.56 160 THR A CA 1
ATOM 1187 C C . THR A 1 160 ? 5.426 11.534 -12.935 1.00 96.56 160 THR A C 1
ATOM 1189 O O . THR A 1 160 ? 5.580 11.153 -14.091 1.00 96.56 160 THR A O 1
ATOM 1192 N N . GLY A 1 161 ? 6.202 11.102 -11.937 1.00 95.62 161 GLY A N 1
ATOM 1193 C CA . GLY A 1 161 ? 7.307 10.168 -12.143 1.00 95.62 161 GLY A CA 1
ATOM 1194 C C . GLY A 1 161 ? 6.832 8.820 -12.692 1.00 95.62 161 GLY A C 1
ATOM 1195 O O . GLY A 1 161 ? 7.417 8.291 -13.639 1.00 95.62 161 GLY A O 1
ATOM 1196 N N . GLY A 1 162 ? 5.720 8.298 -12.167 1.00 94.38 162 GLY A N 1
ATOM 1197 C CA . GLY A 1 162 ? 5.106 7.064 -12.647 1.00 94.38 162 GLY A CA 1
ATOM 1198 C C . GLY A 1 162 ? 4.609 7.159 -14.091 1.00 94.38 162 GLY A C 1
ATOM 1199 O O . GLY A 1 162 ? 4.927 6.287 -14.902 1.00 94.38 162 GLY A O 1
ATOM 1200 N N . THR A 1 163 ? 3.855 8.208 -14.431 1.00 95.75 163 THR A N 1
ATOM 1201 C CA . THR A 1 163 ? 3.338 8.400 -15.796 1.00 95.75 163 THR A CA 1
ATOM 1202 C C . THR A 1 163 ? 4.425 8.778 -16.791 1.00 95.75 163 THR A C 1
ATOM 1204 O O . THR A 1 163 ? 4.364 8.336 -17.932 1.00 95.75 163 THR A O 1
ATOM 1207 N N . TRP A 1 164 ? 5.443 9.535 -16.371 1.00 95.69 164 TRP A N 1
ATOM 1208 C CA . TRP A 1 164 ? 6.608 9.838 -17.202 1.00 95.69 164 TRP A CA 1
ATOM 1209 C C . TRP A 1 164 ? 7.337 8.540 -17.566 1.00 95.69 164 TRP A C 1
ATOM 1211 O O . TRP A 1 164 ? 7.540 8.264 -18.745 1.00 95.69 164 TRP A O 1
ATOM 1221 N N . ALA A 1 165 ? 7.644 7.684 -16.589 1.00 94.38 165 ALA A N 1
ATOM 1222 C CA . ALA A 1 165 ? 8.287 6.400 -16.869 1.00 94.38 165 ALA A CA 1
ATOM 1223 C C . ALA A 1 165 ? 7.459 5.518 -17.821 1.00 94.38 165 ALA A C 1
ATOM 1225 O O . ALA A 1 165 ? 8.010 4.929 -18.750 1.00 94.38 165 ALA A O 1
ATOM 1226 N N . ALA A 1 166 ? 6.134 5.477 -17.642 1.00 94.75 166 ALA A N 1
ATOM 1227 C CA . ALA A 1 166 ? 5.243 4.756 -18.550 1.00 94.75 166 ALA A CA 1
ATOM 1228 C C . ALA A 1 166 ? 5.268 5.337 -19.975 1.00 94.75 166 ALA A C 1
ATOM 1230 O O . ALA A 1 166 ? 5.371 4.580 -20.939 1.00 94.75 166 ALA A O 1
ATOM 1231 N N . ALA A 1 167 ? 5.249 6.666 -20.114 1.00 94.50 167 ALA A N 1
ATOM 1232 C CA . ALA A 1 167 ? 5.325 7.342 -21.407 1.00 94.50 167 ALA A CA 1
ATOM 1233 C C . ALA A 1 167 ? 6.642 7.046 -22.147 1.00 94.50 167 ALA A C 1
ATOM 1235 O O . ALA A 1 167 ? 6.628 6.850 -23.363 1.00 94.50 167 ALA A O 1
ATOM 1236 N N . GLU A 1 168 ? 7.753 6.930 -21.419 1.00 93.38 168 GLU A N 1
ATOM 1237 C CA . GLU A 1 168 ? 9.064 6.530 -21.950 1.00 93.38 168 GLU A CA 1
ATOM 1238 C C . GLU A 1 168 ? 9.193 5.025 -22.226 1.00 93.38 168 GLU A C 1
ATOM 1240 O O . GLU A 1 168 ? 10.173 4.598 -22.828 1.00 93.38 168 GLU A O 1
ATOM 1245 N N . GLY A 1 169 ? 8.231 4.201 -21.802 1.00 91.75 169 GLY A N 1
ATOM 1246 C CA . GLY A 1 169 ? 8.340 2.748 -21.932 1.00 91.75 169 GLY A CA 1
ATOM 1247 C C . GLY A 1 169 ? 9.368 2.126 -20.978 1.00 91.75 169 GLY A C 1
ATOM 1248 O O . GLY A 1 169 ? 9.920 1.072 -21.283 1.00 91.75 169 GLY A O 1
ATOM 1249 N N . THR A 1 170 ? 9.650 2.764 -19.836 1.00 91.00 170 THR A N 1
ATOM 1250 C CA . THR A 1 170 ? 10.679 2.324 -18.882 1.00 91.00 170 THR A CA 1
ATOM 1251 C C . THR A 1 170 ? 10.133 2.067 -17.474 1.00 91.00 170 THR A C 1
ATOM 1253 O O . THR A 1 170 ? 8.999 2.404 -17.130 1.00 91.00 170 THR A O 1
ATOM 1256 N N . THR A 1 171 ? 10.941 1.439 -16.620 1.00 86.62 171 THR A N 1
ATOM 1257 C CA . THR A 1 171 ? 10.560 1.142 -15.237 1.00 86.62 171 THR A CA 1
ATOM 1258 C C . THR A 1 171 ? 10.657 2.392 -14.357 1.00 86.62 171 THR A C 1
ATOM 1260 O O . THR A 1 171 ? 11.633 3.138 -14.395 1.00 86.62 171 THR A O 1
ATOM 1263 N N . SER A 1 172 ? 9.639 2.621 -13.518 1.00 79.31 172 SER A N 1
ATOM 1264 C CA . SER A 1 172 ? 9.605 3.800 -12.637 1.00 79.31 172 SER A CA 1
ATOM 1265 C C . SER A 1 172 ? 10.494 3.696 -11.396 1.00 79.31 172 SER A C 1
ATOM 1267 O O . SER A 1 172 ? 10.928 4.722 -10.893 1.00 79.31 172 SER A O 1
ATOM 1269 N N . HIS A 1 173 ? 10.753 2.483 -10.892 1.00 76.88 173 HIS A N 1
ATOM 1270 C CA . HIS A 1 173 ? 11.345 2.274 -9.559 1.00 76.88 173 HIS A CA 1
ATOM 1271 C C . HIS A 1 173 ? 12.633 1.446 -9.529 1.00 76.88 173 HIS A C 1
ATOM 1273 O O . HIS A 1 173 ? 13.061 1.089 -8.444 1.00 76.88 173 HIS A O 1
ATOM 1279 N N . PHE A 1 174 ? 13.279 1.189 -10.669 1.00 86.44 174 PHE A N 1
ATOM 1280 C CA . PHE A 1 174 ? 14.561 0.464 -10.696 1.00 86.44 174 PHE A CA 1
ATOM 1281 C C . PHE A 1 174 ? 15.563 1.020 -11.705 1.00 86.44 174 PHE A C 1
ATOM 1283 O O . PHE A 1 174 ? 16.670 0.513 -11.789 1.00 86.44 174 PHE A O 1
ATOM 1290 N N . ASN A 1 175 ? 15.187 2.022 -12.503 1.00 90.62 175 ASN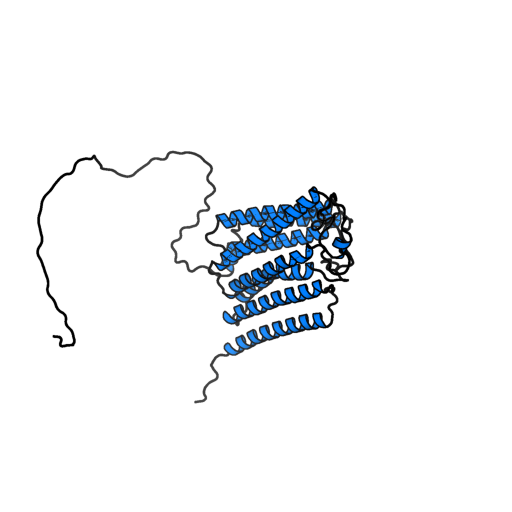 A N 1
ATOM 1291 C CA . ASN A 1 175 ? 16.022 2.524 -13.585 1.00 90.62 175 ASN A CA 1
ATOM 1292 C C . ASN A 1 175 ? 16.988 3.611 -13.086 1.00 90.62 175 ASN A C 1
ATOM 1294 O O . ASN A 1 175 ? 16.571 4.734 -12.802 1.00 90.62 175 ASN A O 1
ATOM 1298 N N . PHE A 1 176 ? 18.278 3.280 -13.058 1.00 90.38 176 PHE A N 1
ATOM 1299 C CA . PHE A 1 176 ? 19.394 4.172 -12.731 1.00 90.38 176 PHE A CA 1
ATOM 1300 C C . PHE A 1 176 ? 20.330 4.398 -13.929 1.00 90.38 176 PHE A C 1
ATOM 1302 O O . PHE A 1 176 ? 21.439 4.897 -13.769 1.00 90.38 176 PHE A O 1
ATOM 1309 N N . SER A 1 177 ? 19.889 4.056 -15.143 1.00 89.44 177 SER A N 1
ATOM 1310 C CA . SER A 1 177 ? 20.721 4.113 -16.355 1.00 89.44 177 SER A CA 1
ATOM 1311 C C . SER A 1 177 ? 21.137 5.529 -16.774 1.00 89.44 177 SER A C 1
ATOM 1313 O O . SER A 1 177 ? 22.070 5.689 -17.553 1.00 89.44 177 SER A O 1
ATOM 1315 N N . THR A 1 178 ? 20.449 6.565 -16.283 1.00 90.44 178 THR A N 1
ATOM 1316 C CA . THR A 1 178 ? 20.733 7.978 -16.579 1.00 90.44 178 THR A CA 1
ATOM 1317 C C . THR A 1 178 ? 20.533 8.845 -15.337 1.00 90.44 178 THR A C 1
ATOM 1319 O O . THR A 1 178 ? 19.737 8.503 -14.461 1.00 90.44 178 THR A O 1
ATOM 1322 N N . VAL A 1 179 ? 21.169 10.024 -15.294 1.00 89.69 179 VAL A N 1
ATOM 1323 C CA . VAL A 1 179 ? 20.966 11.024 -14.222 1.00 89.69 179 VAL A CA 1
ATOM 1324 C C . VAL A 1 179 ? 19.494 11.425 -14.096 1.00 89.69 179 VAL A C 1
ATOM 1326 O O . VAL A 1 179 ? 18.984 11.575 -12.986 1.00 89.69 179 VAL A O 1
ATOM 1329 N N . VAL A 1 180 ? 18.789 11.550 -15.226 1.00 91.75 180 VAL A N 1
ATOM 1330 C CA . VAL A 1 180 ? 17.352 11.864 -15.259 1.00 91.75 180 VAL A CA 1
ATOM 1331 C C . VAL A 1 180 ? 16.540 10.751 -14.597 1.00 91.75 180 VAL A C 1
ATOM 1333 O O . VAL A 1 180 ? 15.723 11.028 -13.720 1.00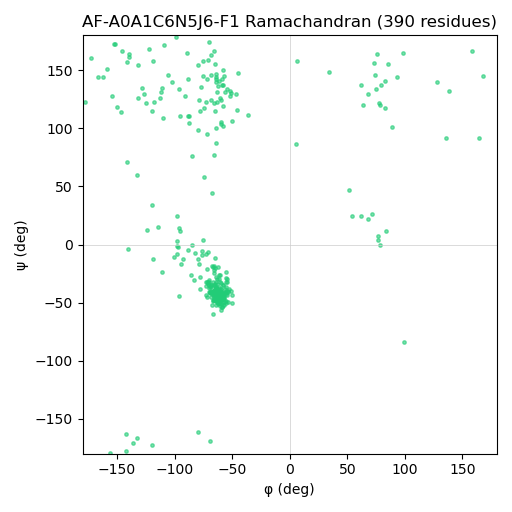 91.75 180 VAL A O 1
ATOM 1336 N N . SER A 1 181 ? 16.797 9.487 -14.952 1.00 91.44 181 SER A N 1
ATOM 1337 C CA . SER A 1 181 ? 16.090 8.345 -14.355 1.00 91.44 181 SER A CA 1
ATOM 1338 C C . SER A 1 181 ? 16.402 8.191 -12.864 1.00 91.44 181 SER A C 1
ATOM 1340 O O . SER A 1 181 ? 15.475 8.004 -12.076 1.00 91.44 181 SER A O 1
ATOM 1342 N N . ALA A 1 182 ? 17.667 8.379 -12.469 1.00 89.75 182 ALA A N 1
ATOM 1343 C CA . ALA A 1 182 ? 18.112 8.354 -11.076 1.00 89.75 182 ALA A CA 1
ATOM 1344 C C . ALA A 1 182 ? 17.482 9.487 -10.238 1.00 89.75 182 ALA A C 1
ATOM 1346 O O . ALA A 1 182 ? 17.058 9.275 -9.102 1.00 89.75 182 ALA A O 1
ATOM 1347 N N . THR A 1 183 ? 17.356 10.687 -10.810 1.00 92.06 183 THR A N 1
ATOM 1348 C CA . THR A 1 183 ? 16.706 11.827 -10.144 1.00 92.06 183 THR A CA 1
ATOM 1349 C C . THR A 1 183 ? 15.203 11.595 -10.005 1.00 92.06 183 THR A C 1
ATOM 1351 O O . THR A 1 183 ? 14.640 11.870 -8.946 1.00 92.06 183 THR A O 1
ATOM 1354 N N . ARG A 1 184 ? 14.550 11.035 -11.033 1.00 94.12 184 ARG A N 1
ATOM 1355 C CA . ARG A 1 184 ? 13.130 10.662 -10.986 1.00 94.12 184 ARG A CA 1
ATOM 1356 C C . ARG A 1 184 ? 12.854 9.664 -9.864 1.00 94.12 184 ARG A C 1
ATOM 1358 O O . ARG A 1 184 ? 11.995 9.937 -9.030 1.00 94.12 184 ARG A O 1
ATOM 1365 N N . ILE A 1 185 ? 13.579 8.543 -9.813 1.00 90.00 185 ILE A N 1
ATOM 1366 C CA . ILE A 1 185 ? 13.377 7.551 -8.748 1.00 90.00 185 ILE A CA 1
ATOM 1367 C C . ILE A 1 185 ? 13.709 8.134 -7.370 1.00 90.00 185 ILE A C 1
ATOM 1369 O O . ILE A 1 185 ? 12.941 7.931 -6.435 1.00 90.00 185 ILE A O 1
ATOM 1373 N N . GLY A 1 186 ? 14.788 8.914 -7.238 1.00 90.69 186 GLY A N 1
ATOM 1374 C CA . GLY A 1 186 ? 15.135 9.576 -5.978 1.00 90.69 186 GLY A CA 1
ATOM 1375 C C . GLY A 1 186 ? 14.018 10.496 -5.475 1.00 90.69 186 GLY A C 1
ATOM 1376 O O . GLY A 1 186 ? 13.637 10.424 -4.307 1.00 90.69 186 GLY A O 1
ATOM 1377 N N . ALA A 1 187 ? 13.435 11.307 -6.363 1.00 94.62 187 ALA A N 1
ATOM 1378 C CA . ALA A 1 187 ? 12.318 12.188 -6.029 1.00 94.62 187 ALA A CA 1
ATOM 1379 C C . ALA A 1 187 ? 11.067 11.408 -5.593 1.00 94.62 187 ALA A C 1
ATOM 1381 O O . ALA A 1 187 ? 10.422 11.792 -4.617 1.00 94.62 187 ALA A O 1
ATOM 1382 N N . MET A 1 188 ? 10.749 10.304 -6.276 1.00 93.81 188 MET A N 1
ATOM 1383 C CA . MET A 1 188 ? 9.637 9.423 -5.906 1.00 93.81 188 MET A CA 1
ATOM 1384 C C . MET A 1 188 ? 9.885 8.775 -4.536 1.00 93.81 188 MET A C 1
ATOM 1386 O O . MET A 1 188 ? 9.095 8.960 -3.620 1.00 93.81 188 MET A O 1
ATOM 1390 N N . LEU A 1 189 ? 11.039 8.141 -4.310 1.00 89.50 189 LEU A N 1
ATOM 1391 C CA . LEU A 1 189 ? 11.362 7.519 -3.017 1.00 89.50 189 LEU A CA 1
ATOM 1392 C C . LEU A 1 189 ? 11.270 8.509 -1.843 1.00 89.50 189 LEU A C 1
ATOM 1394 O O . LEU A 1 189 ? 10.714 8.176 -0.793 1.00 89.50 189 LEU A O 1
ATOM 1398 N N . VAL A 1 190 ? 11.755 9.742 -2.025 1.00 93.25 190 VAL A N 1
ATOM 1399 C CA . VAL A 1 190 ? 11.611 10.810 -1.024 1.00 93.25 190 VAL A CA 1
ATOM 1400 C C . VAL A 1 190 ? 10.139 11.181 -0.820 1.00 93.25 190 VAL A C 1
ATOM 1402 O O . VAL A 1 190 ? 9.699 11.298 0.323 1.00 93.25 190 VAL A O 1
ATOM 1405 N N . ALA A 1 191 ? 9.356 11.332 -1.891 1.00 94.50 191 ALA A N 1
ATOM 1406 C CA . ALA A 1 191 ? 7.928 11.630 -1.803 1.00 94.50 191 ALA A CA 1
ATOM 1407 C C . ALA A 1 191 ? 7.150 10.532 -1.054 1.00 94.50 191 ALA A C 1
ATOM 1409 O O . ALA A 1 191 ? 6.393 10.845 -0.132 1.00 94.50 191 ALA A O 1
ATOM 1410 N N . SER A 1 192 ? 7.385 9.258 -1.376 1.00 90.31 192 SER A N 1
ATOM 1411 C CA . SER A 1 192 ? 6.835 8.101 -0.660 1.00 90.31 192 SER A CA 1
ATOM 1412 C C . SER A 1 192 ? 7.195 8.106 0.830 1.00 90.31 192 SER A C 1
ATOM 1414 O O . SER A 1 192 ? 6.318 7.924 1.681 1.00 90.31 192 SER A O 1
ATOM 1416 N N . LEU A 1 193 ? 8.459 8.378 1.177 1.00 89.94 193 LEU A N 1
ATOM 1417 C CA . LEU A 1 193 ? 8.893 8.466 2.573 1.00 89.94 193 LEU A CA 1
ATOM 1418 C C . LEU A 1 193 ? 8.198 9.616 3.315 1.00 89.94 193 LEU A C 1
ATOM 1420 O O . LEU A 1 193 ? 7.757 9.450 4.452 1.00 89.94 193 LEU A O 1
ATOM 1424 N N . VAL A 1 194 ? 8.050 10.777 2.675 1.00 94.19 194 VAL A N 1
ATOM 1425 C CA . VAL A 1 194 ? 7.345 11.924 3.259 1.00 94.19 194 VAL A CA 1
ATOM 1426 C C . VAL A 1 194 ? 5.858 11.618 3.471 1.00 94.19 194 VAL A C 1
ATOM 1428 O O . VAL A 1 194 ? 5.321 11.959 4.525 1.00 94.19 194 VAL A O 1
ATOM 1431 N N . LEU A 1 195 ? 5.189 10.925 2.543 1.00 91.50 195 LEU A N 1
ATOM 1432 C CA . LEU A 1 195 ? 3.797 10.483 2.720 1.00 91.50 195 LEU A CA 1
ATOM 1433 C C . LEU A 1 195 ? 3.649 9.506 3.893 1.00 91.50 195 LEU A C 1
ATOM 1435 O O . LEU A 1 195 ? 2.717 9.643 4.693 1.00 91.50 195 LEU A O 1
ATOM 1439 N N . LEU A 1 196 ? 4.593 8.572 4.047 1.00 88.12 196 LEU A N 1
ATOM 1440 C CA . LEU A 1 196 ? 4.659 7.699 5.217 1.00 88.12 196 LEU A CA 1
ATOM 1441 C C . LEU A 1 196 ? 4.807 8.514 6.509 1.00 88.12 196 LEU A C 1
ATOM 1443 O O . LEU A 1 196 ? 4.065 8.280 7.464 1.00 88.12 196 LEU A O 1
ATOM 1447 N N . LEU A 1 197 ? 5.715 9.495 6.539 1.00 91.12 197 LEU A N 1
ATOM 1448 C CA . LEU A 1 197 ? 5.915 10.374 7.694 1.00 91.12 197 LEU A CA 1
ATOM 1449 C C . LEU A 1 197 ? 4.662 11.195 8.019 1.00 91.12 197 LEU A C 1
ATOM 1451 O O . LEU A 1 197 ? 4.304 11.311 9.188 1.00 91.12 197 LEU A O 1
ATOM 1455 N N . ILE A 1 198 ? 3.950 11.713 7.016 1.00 91.19 198 ILE A N 1
ATOM 1456 C CA . ILE A 1 198 ? 2.668 12.408 7.212 1.00 91.19 198 ILE A CA 1
ATOM 1457 C C . ILE A 1 198 ? 1.643 11.472 7.857 1.00 91.19 198 ILE A C 1
ATOM 1459 O O . ILE A 1 198 ? 0.962 11.868 8.808 1.00 91.19 198 ILE A O 1
ATOM 1463 N N . GLY A 1 199 ? 1.549 10.225 7.385 1.00 86.56 199 GLY A N 1
ATOM 1464 C CA . GLY A 1 199 ? 0.711 9.198 8.001 1.00 86.56 199 GLY A CA 1
ATOM 1465 C C . GLY A 1 199 ? 1.090 8.963 9.465 1.00 86.56 199 GLY A C 1
ATOM 1466 O O . GLY A 1 199 ? 0.233 9.078 10.344 1.00 86.56 199 GLY A O 1
ATOM 1467 N N . LEU A 1 200 ? 2.380 8.717 9.727 1.00 85.56 200 LEU A N 1
ATOM 1468 C CA . LEU A 1 200 ? 2.960 8.504 11.059 1.00 85.56 200 LEU A CA 1
ATOM 1469 C C . LEU A 1 200 ? 2.657 9.654 12.022 1.00 85.56 200 LEU A C 1
ATOM 1471 O O . LEU A 1 200 ? 2.148 9.425 13.119 1.00 85.56 200 LEU A O 1
ATOM 1475 N N . VAL A 1 201 ? 2.917 10.893 11.605 1.00 89.94 201 VAL A N 1
ATOM 1476 C CA . VAL A 1 201 ? 2.640 12.091 12.406 1.00 89.94 201 VAL A CA 1
ATOM 1477 C C . VAL A 1 201 ? 1.141 12.239 12.645 1.00 89.94 201 VAL A C 1
ATOM 1479 O O . VAL A 1 201 ? 0.736 12.490 13.778 1.00 89.94 201 VAL A O 1
ATOM 1482 N N . THR A 1 202 ? 0.302 12.032 11.625 1.00 85.75 202 THR A N 1
ATOM 1483 C CA . THR A 1 202 ? -1.161 12.124 11.762 1.00 85.75 202 THR A CA 1
ATOM 1484 C C . THR A 1 202 ? -1.659 11.174 12.841 1.00 85.75 202 THR A C 1
ATOM 1486 O O . THR A 1 202 ? -2.332 11.605 13.775 1.00 85.75 202 THR A O 1
ATOM 1489 N N . VAL A 1 203 ? -1.287 9.896 12.778 1.00 79.62 203 VAL A N 1
ATOM 1490 C CA . VAL A 1 203 ? -1.700 8.937 13.806 1.00 79.62 203 VAL A CA 1
ATOM 1491 C C . VAL A 1 203 ? -1.058 9.261 15.146 1.00 79.62 203 VAL A C 1
ATOM 1493 O O . VAL A 1 203 ? -1.770 9.225 16.138 1.00 79.62 203 VAL A O 1
ATOM 1496 N N . PHE A 1 204 ? 0.217 9.650 15.220 1.00 84.12 204 PHE A N 1
ATOM 1497 C CA . PHE A 1 204 ? 0.840 10.060 16.483 1.00 84.12 204 PHE A CA 1
ATOM 1498 C C . PHE A 1 204 ? 0.064 11.188 17.183 1.00 84.12 204 PHE A C 1
ATOM 1500 O O . PHE A 1 204 ? -0.177 11.113 18.391 1.00 84.12 204 PHE A O 1
ATOM 1507 N N . LEU A 1 205 ? -0.393 12.198 16.437 1.00 85.88 205 LEU A N 1
ATOM 1508 C CA . LEU A 1 205 ? -1.251 13.261 16.969 1.00 85.88 205 LEU A CA 1
ATOM 1509 C C . LEU A 1 205 ? -2.595 12.710 17.463 1.00 85.88 205 LEU A C 1
A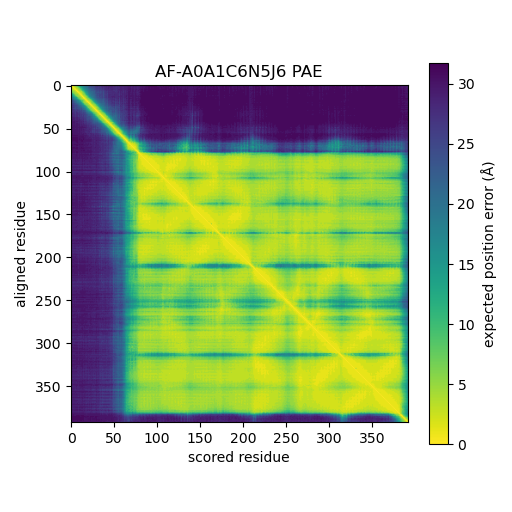TOM 1511 O O . LEU A 1 205 ? -3.074 13.120 18.522 1.00 85.88 205 LEU A O 1
ATOM 1515 N N . LEU A 1 206 ? -3.175 11.739 16.750 1.00 80.00 206 LEU A N 1
ATOM 1516 C CA . LEU A 1 206 ? -4.366 11.022 17.210 1.00 80.00 206 LEU A CA 1
ATOM 1517 C C . LEU A 1 206 ? -4.094 10.200 18.478 1.00 80.00 206 LEU A C 1
ATOM 1519 O O . LEU A 1 206 ? -4.963 10.128 19.337 1.00 80.00 206 LEU A O 1
ATOM 1523 N N . LEU A 1 207 ? -2.896 9.633 18.653 1.00 75.62 207 LEU A N 1
ATOM 1524 C CA . LEU A 1 207 ? -2.524 8.888 19.863 1.00 75.62 207 LEU A CA 1
ATOM 1525 C C . LEU A 1 207 ? -2.304 9.792 21.078 1.00 75.62 207 LEU A C 1
ATOM 1527 O O . LEU A 1 207 ? -2.548 9.358 22.203 1.00 75.62 207 LEU A O 1
ATOM 1531 N N . ARG A 1 208 ? -1.817 11.019 20.857 1.00 81.56 208 ARG A N 1
ATOM 1532 C CA . ARG A 1 208 ? -1.675 12.058 21.890 1.00 81.56 208 ARG A CA 1
ATOM 1533 C C . ARG A 1 208 ? -3.036 12.600 22.328 1.00 81.56 208 ARG A C 1
ATOM 1535 O O . ARG A 1 208 ? -3.198 12.982 23.485 1.00 81.56 208 ARG A O 1
ATOM 1542 N N . GLY A 1 209 ? -4.000 12.637 21.411 1.00 74.38 209 GLY A N 1
ATOM 1543 C CA . GLY A 1 209 ? -5.391 12.952 21.707 1.00 74.38 209 GLY A CA 1
ATOM 1544 C C . GLY A 1 209 ? -6.125 11.794 22.388 1.00 74.38 209 GLY A C 1
ATOM 1545 O O . GLY A 1 209 ? -5.759 10.626 22.269 1.00 74.38 209 GLY A O 1
ATOM 1546 N N . ARG A 1 210 ? -7.218 12.104 23.091 1.00 73.56 210 ARG A N 1
ATOM 1547 C CA . ARG A 1 210 ? -8.172 11.072 23.515 1.00 73.56 210 ARG A CA 1
ATOM 1548 C C . ARG A 1 210 ? -9.065 10.717 22.330 1.00 73.56 210 ARG A C 1
ATOM 1550 O O . ARG A 1 210 ? -10.007 11.444 22.028 1.00 73.56 210 ARG A O 1
ATOM 1557 N N . VAL A 1 211 ? -8.739 9.622 21.645 1.00 71.81 211 VAL A N 1
ATOM 1558 C CA . VAL A 1 211 ? -9.613 9.024 20.627 1.00 71.81 211 VAL A CA 1
ATOM 1559 C C . VAL A 1 211 ? -10.552 8.051 21.321 1.00 71.81 211 VAL A C 1
ATOM 1561 O O . VAL A 1 211 ? -10.157 6.950 21.702 1.00 71.81 211 VAL A O 1
ATOM 1564 N N . GLU A 1 212 ? -11.799 8.471 21.476 1.00 74.06 212 GLU A N 1
ATOM 1565 C CA . GLU A 1 212 ? -12.893 7.595 21.873 1.00 74.06 212 GLU A CA 1
ATOM 1566 C C . GLU A 1 212 ? -13.630 7.119 20.613 1.00 74.06 212 GLU A C 1
ATOM 1568 O O . GLU A 1 212 ? -13.924 7.948 19.745 1.00 74.06 212 GLU A O 1
ATOM 1573 N N . PRO A 1 213 ? -13.938 5.813 20.476 1.00 83.44 213 PRO A N 1
ATOM 1574 C CA . PRO A 1 213 ? -13.801 4.740 21.477 1.00 83.44 213 PRO A CA 1
ATOM 1575 C C . PRO A 1 213 ? -12.437 4.010 21.479 1.00 83.44 213 PRO A C 1
ATOM 1577 O O . PRO A 1 213 ? -11.728 4.017 20.468 1.00 83.44 213 PRO A O 1
ATOM 1580 N N . PRO A 1 214 ? -12.100 3.234 22.536 1.00 85.50 214 PRO A N 1
ATOM 1581 C CA . PRO A 1 214 ? -10.789 2.584 22.680 1.00 85.50 214 PRO A CA 1
ATOM 1582 C C . PRO A 1 214 ? -10.434 1.595 21.563 1.00 85.50 214 PRO A C 1
ATOM 1584 O O . PRO A 1 214 ? -9.263 1.451 21.213 1.00 85.50 214 PRO A O 1
ATOM 1587 N N . ALA A 1 215 ? -11.434 0.918 20.991 1.00 88.56 215 ALA A N 1
ATOM 1588 C CA . ALA A 1 215 ? -11.233 -0.008 19.878 1.00 88.56 215 ALA A CA 1
ATOM 1589 C C . ALA A 1 215 ? -10.719 0.720 18.626 1.00 88.56 215 ALA A C 1
ATOM 1591 O O . ALA A 1 215 ? -9.798 0.239 17.972 1.00 88.56 215 ALA A O 1
ATOM 1592 N N . LEU A 1 216 ? -11.252 1.911 18.333 1.00 86.81 216 LEU A N 1
ATOM 1593 C CA . LEU A 1 216 ? -10.778 2.742 17.229 1.00 86.81 216 LEU A CA 1
ATOM 1594 C C . LEU A 1 216 ? -9.350 3.240 17.491 1.00 86.81 216 LEU A C 1
ATOM 1596 O O . LEU A 1 216 ? -8.505 3.184 16.603 1.00 86.81 216 LEU A O 1
ATOM 1600 N N . ALA A 1 217 ? -9.045 3.645 18.726 1.00 85.81 217 ALA A N 1
ATOM 1601 C CA . ALA A 1 217 ? -7.691 4.056 19.093 1.00 85.81 217 ALA A CA 1
ATOM 1602 C C . ALA A 1 217 ? -6.664 2.925 18.896 1.00 85.81 217 ALA A C 1
ATOM 1604 O O . ALA A 1 217 ? -5.582 3.155 18.360 1.00 85.81 217 ALA A O 1
ATOM 1605 N N . TRP A 1 218 ? -6.992 1.692 19.296 1.00 89.62 218 TRP A N 1
ATOM 1606 C CA . TRP A 1 218 ? -6.120 0.537 19.060 1.00 89.62 218 TRP A CA 1
ATOM 1607 C C . TRP A 1 218 ? -6.017 0.152 17.586 1.00 89.62 218 TRP A C 1
ATOM 1609 O O . TRP A 1 218 ? -4.932 -0.221 17.148 1.00 89.62 218 TRP A O 1
ATOM 1619 N N . ALA A 1 219 ? -7.089 0.303 16.810 1.00 92.00 219 ALA A N 1
ATOM 1620 C CA . ALA A 1 219 ? -7.071 0.033 15.376 1.00 92.00 219 ALA A CA 1
ATOM 1621 C C . ALA A 1 219 ? -6.071 0.941 14.651 1.00 92.00 219 ALA A C 1
ATOM 1623 O O . ALA A 1 219 ? -5.287 0.464 13.833 1.00 92.00 219 ALA A O 1
ATOM 1624 N N . LEU A 1 220 ? -6.040 2.224 15.024 1.00 87.62 220 LEU A N 1
ATOM 1625 C CA . LEU A 1 220 ? -5.069 3.192 14.517 1.00 87.62 220 LEU A CA 1
ATOM 1626 C C . LEU A 1 220 ? -3.631 2.810 14.889 1.00 87.62 220 LEU A C 1
ATOM 1628 O O . LEU A 1 220 ? -2.756 2.806 14.026 1.00 87.62 220 LEU A O 1
ATOM 1632 N N . ARG A 1 221 ? -3.386 2.450 16.159 1.00 87.12 221 ARG A N 1
ATOM 1633 C CA . ARG A 1 221 ? -2.053 2.046 16.649 1.00 87.12 221 ARG A CA 1
ATOM 1634 C C . ARG A 1 221 ? -1.524 0.820 15.914 1.00 87.12 221 ARG A C 1
ATOM 1636 O O . ARG A 1 221 ? -0.411 0.846 15.402 1.00 87.12 221 ARG A O 1
ATOM 1643 N N . LEU A 1 222 ? -2.316 -0.249 15.868 1.00 92.00 222 LEU A N 1
ATOM 1644 C CA . LEU A 1 222 ? -1.893 -1.512 15.268 1.00 92.00 222 LEU A CA 1
ATOM 1645 C C . LEU A 1 222 ? -1.769 -1.385 13.750 1.00 92.00 222 LEU A C 1
ATOM 1647 O O . LEU A 1 222 ? -0.776 -1.834 13.190 1.00 92.00 222 LEU A O 1
ATOM 1651 N N . GLY A 1 223 ? -2.711 -0.702 13.095 1.00 91.75 223 GLY A N 1
ATOM 1652 C CA . GLY A 1 223 ? -2.634 -0.440 11.659 1.00 91.75 223 GLY A CA 1
ATOM 1653 C C . GLY A 1 223 ? -1.394 0.347 11.264 1.00 91.75 223 GLY A C 1
ATOM 1654 O O . GLY A 1 223 ? -0.758 0.020 10.263 1.00 91.75 223 GLY A O 1
ATOM 1655 N N . MET A 1 224 ? -1.000 1.320 12.086 1.00 85.75 224 MET A N 1
ATOM 1656 C CA . MET A 1 224 ? 0.249 2.048 11.906 1.00 85.75 224 MET A CA 1
ATOM 1657 C C . MET A 1 224 ? 1.465 1.137 12.017 1.00 85.75 224 MET A C 1
ATOM 1659 O O . MET A 1 224 ? 2.291 1.137 11.114 1.00 85.75 224 MET A O 1
ATOM 1663 N N . VAL A 1 225 ? 1.558 0.346 13.089 1.00 89.25 225 VAL A N 1
ATOM 1664 C CA . VAL A 1 225 ? 2.687 -0.571 13.295 1.00 89.25 225 VAL A CA 1
ATOM 1665 C C . VAL A 1 225 ? 2.843 -1.509 12.100 1.00 89.25 225 VAL A C 1
ATOM 1667 O O . VAL A 1 225 ? 3.936 -1.614 11.551 1.00 89.25 225 VAL A O 1
ATOM 1670 N N . VAL A 1 226 ? 1.753 -2.134 11.646 1.00 92.81 226 VAL A N 1
ATOM 1671 C CA . VAL A 1 226 ? 1.796 -3.057 10.500 1.00 92.81 226 VAL A CA 1
ATOM 1672 C C . VAL A 1 226 ? 2.211 -2.334 9.215 1.00 92.81 226 VAL A C 1
ATOM 1674 O O . VAL A 1 226 ? 3.089 -2.815 8.503 1.00 92.81 226 VAL A O 1
ATOM 1677 N N . THR A 1 227 ? 1.650 -1.152 8.951 1.00 89.81 227 THR A N 1
ATOM 1678 C CA . THR A 1 227 ? 1.984 -0.352 7.759 1.00 89.81 227 THR A CA 1
ATOM 1679 C C . THR A 1 227 ? 3.448 0.080 7.759 1.00 89.81 227 THR A C 1
ATOM 1681 O O . THR A 1 227 ? 4.125 -0.033 6.742 1.00 89.81 227 THR A O 1
ATOM 1684 N N . THR A 1 228 ? 3.973 0.541 8.896 1.00 86.62 228 THR A N 1
ATOM 1685 C CA . THR A 1 228 ? 5.374 0.959 9.022 1.00 86.62 228 THR A CA 1
ATOM 1686 C C . THR A 1 228 ? 6.328 -0.214 8.844 1.00 86.62 228 THR A C 1
ATOM 1688 O O . THR A 1 228 ? 7.300 -0.091 8.107 1.00 86.62 228 THR A O 1
ATOM 1691 N N . LEU A 1 229 ? 6.046 -1.365 9.458 1.00 89.69 229 LEU A N 1
ATOM 1692 C CA . LEU A 1 229 ? 6.870 -2.563 9.276 1.00 89.69 229 LEU A CA 1
ATOM 1693 C C . LEU A 1 229 ? 6.840 -3.055 7.823 1.00 89.69 229 LEU A C 1
ATOM 1695 O O . LEU A 1 229 ? 7.871 -3.437 7.277 1.00 89.69 229 LEU A O 1
ATOM 1699 N N . SER A 1 230 ? 5.681 -2.976 7.169 1.00 91.00 230 SER A N 1
ATOM 1700 C CA . SER A 1 230 ? 5.533 -3.286 5.745 1.00 91.00 230 SER A CA 1
ATOM 1701 C C . SER A 1 230 ? 6.317 -2.326 4.843 1.00 91.00 230 SER A C 1
ATOM 1703 O O . SER A 1 230 ? 6.931 -2.756 3.871 1.00 91.00 230 SER A O 1
ATOM 1705 N N . MET A 1 231 ? 6.367 -1.037 5.190 1.00 86.75 231 MET A N 1
ATOM 1706 C CA . MET A 1 231 ? 7.201 -0.047 4.500 1.00 86.75 231 MET A CA 1
ATOM 1707 C C . MET A 1 231 ? 8.692 -0.326 4.664 1.00 86.75 231 MET A C 1
ATOM 1709 O O . MET A 1 231 ? 9.436 -0.219 3.698 1.00 86.75 231 MET A O 1
ATOM 1713 N N . VAL A 1 232 ? 9.133 -0.740 5.855 1.00 83.69 232 VAL A N 1
ATOM 1714 C CA . VAL A 1 232 ? 10.524 -1.175 6.063 1.00 83.69 232 VAL A CA 1
ATOM 1715 C C . VAL A 1 232 ? 10.842 -2.390 5.188 1.00 83.69 232 VAL A C 1
ATOM 1717 O O . VAL A 1 232 ? 11.912 -2.444 4.589 1.00 83.69 232 VAL A O 1
ATOM 1720 N N . ALA A 1 233 ? 9.900 -3.324 5.032 1.00 84.06 233 ALA A N 1
ATOM 1721 C CA . ALA A 1 233 ? 10.078 -4.487 4.163 1.00 84.06 233 ALA A CA 1
ATOM 1722 C C . ALA A 1 233 ? 10.206 -4.134 2.664 1.00 84.06 233 ALA A C 1
ATOM 1724 O O . ALA A 1 233 ? 10.788 -4.918 1.921 1.00 84.06 233 ALA A O 1
ATOM 1725 N N . VAL A 1 234 ? 9.760 -2.950 2.212 1.00 81.94 234 VAL A N 1
ATOM 1726 C CA . VAL A 1 234 ? 10.003 -2.464 0.831 1.00 81.94 234 VAL A CA 1
ATOM 1727 C C . VAL A 1 234 ? 11.487 -2.327 0.534 1.00 81.94 234 VAL A C 1
ATOM 1729 O O . VAL A 1 234 ? 11.889 -2.462 -0.618 1.00 81.94 234 VAL A O 1
ATOM 1732 N N . TYR A 1 235 ? 12.320 -2.116 1.558 1.00 82.69 235 TYR A N 1
ATOM 1733 C CA . TYR A 1 235 ? 13.767 -2.075 1.383 1.00 82.69 235 TYR A CA 1
ATOM 1734 C C . TYR A 1 235 ? 14.302 -3.336 0.685 1.00 82.69 235 TYR A C 1
ATOM 1736 O O . TYR A 1 235 ? 15.244 -3.255 -0.093 1.00 82.69 235 TYR A O 1
ATOM 1744 N N . LEU A 1 236 ? 13.641 -4.483 0.870 1.00 87.06 236 LEU A N 1
ATOM 1745 C CA . LEU A 1 236 ? 14.001 -5.746 0.222 1.00 87.06 236 LEU A CA 1
ATOM 1746 C C . LEU A 1 236 ? 13.798 -5.730 -1.305 1.00 87.06 236 LEU A C 1
ATOM 1748 O O . LEU A 1 236 ? 14.391 -6.541 -2.005 1.00 87.06 236 LEU A O 1
ATOM 1752 N N . MET A 1 237 ? 12.989 -4.806 -1.835 1.00 89.06 237 MET A N 1
ATOM 1753 C CA . MET A 1 237 ? 12.730 -4.655 -3.275 1.00 89.06 237 MET A CA 1
ATOM 1754 C C . MET A 1 237 ? 13.760 -3.785 -3.983 1.00 89.06 237 MET A C 1
ATOM 1756 O O . MET A 1 237 ? 13.930 -3.904 -5.191 1.00 89.06 237 MET A O 1
ATOM 1760 N N . VAL A 1 238 ? 14.403 -2.874 -3.251 1.00 85.88 238 VAL A N 1
ATOM 1761 C CA . VAL A 1 238 ? 15.353 -1.894 -3.805 1.00 85.88 238 VAL A CA 1
ATOM 1762 C C . VAL A 1 238 ? 16.810 -2.335 -3.649 1.00 85.88 238 VAL A C 1
ATOM 1764 O O . VAL A 1 238 ? 17.711 -1.631 -4.095 1.00 85.88 238 VAL A O 1
ATOM 1767 N N . GLN A 1 239 ? 17.045 -3.494 -3.030 1.00 87.06 239 GLN A N 1
ATOM 1768 C CA . GLN A 1 239 ? 18.358 -4.133 -2.975 1.00 87.06 239 GLN A CA 1
ATOM 1769 C C . GLN A 1 239 ? 18.705 -4.789 -4.310 1.00 87.06 239 GLN A C 1
ATOM 1771 O O . GLN A 1 239 ? 17.837 -5.351 -4.978 1.00 87.06 239 GLN A O 1
ATOM 1776 N N . SER A 1 240 ? 19.984 -4.759 -4.680 1.00 89.06 240 SER A N 1
ATOM 1777 C CA . SER A 1 240 ? 20.493 -5.554 -5.791 1.00 89.06 240 SER A CA 1
ATOM 1778 C C . SER A 1 240 ? 20.255 -7.042 -5.540 1.00 89.06 240 SER A C 1
ATOM 1780 O O . SER A 1 240 ? 20.428 -7.558 -4.438 1.00 89.06 240 SER A O 1
ATOM 1782 N N . THR A 1 241 ? 19.827 -7.744 -6.582 1.00 89.56 241 THR A N 1
ATOM 1783 C CA . THR A 1 241 ? 19.763 -9.205 -6.567 1.00 89.56 241 THR A CA 1
ATOM 1784 C C . THR A 1 241 ? 21.157 -9.789 -6.816 1.00 89.56 241 THR A C 1
ATOM 1786 O O . THR A 1 241 ? 21.951 -9.169 -7.528 1.00 89.56 241 THR A O 1
ATOM 1789 N N . PRO A 1 242 ? 21.448 -11.019 -6.353 1.00 88.88 242 PRO A N 1
ATOM 1790 C CA . PRO A 1 242 ? 22.726 -11.675 -6.645 1.00 88.88 242 PRO A CA 1
ATOM 1791 C C . PRO A 1 242 ? 23.039 -11.768 -8.148 1.00 88.88 242 PRO A C 1
ATOM 1793 O O . PRO A 1 242 ? 24.191 -11.678 -8.558 1.00 88.88 242 PRO A O 1
ATOM 1796 N N . ALA A 1 243 ? 22.007 -11.910 -8.988 1.00 87.44 243 ALA A N 1
ATOM 1797 C CA . ALA A 1 243 ? 22.158 -11.931 -10.441 1.00 87.44 243 ALA A CA 1
ATOM 1798 C C . ALA A 1 243 ? 22.547 -10.559 -11.018 1.00 87.44 243 ALA A C 1
ATOM 1800 O O . ALA A 1 243 ? 23.339 -10.498 -11.953 1.00 87.44 243 ALA A O 1
ATOM 1801 N N . GLN A 1 244 ? 22.010 -9.467 -10.463 1.00 90.69 244 GLN A N 1
ATOM 1802 C CA . GLN A 1 244 ? 22.394 -8.107 -10.848 1.00 90.69 244 GLN A CA 1
ATOM 1803 C C . GLN A 1 244 ? 23.840 -7.812 -10.433 1.00 90.69 244 GLN A C 1
ATOM 1805 O O . GLN A 1 244 ? 24.599 -7.294 -11.244 1.00 90.69 244 GLN A O 1
ATOM 1810 N N . GLU A 1 245 ? 24.243 -8.210 -9.224 1.00 90.38 245 GLU A N 1
ATOM 1811 C CA . GLU A 1 245 ? 25.617 -8.027 -8.731 1.00 90.38 245 GLU A CA 1
ATOM 1812 C C . GLU A 1 245 ? 26.635 -8.803 -9.569 1.00 90.38 245 GLU A C 1
ATOM 1814 O O . GLU A 1 245 ? 27.672 -8.262 -9.941 1.00 90.38 245 GLU A O 1
ATOM 1819 N N . ALA A 1 246 ? 26.318 -10.048 -9.932 1.00 90.75 246 ALA A N 1
ATOM 1820 C CA . ALA A 1 246 ? 27.167 -10.858 -10.804 1.00 90.75 246 ALA A CA 1
ATOM 1821 C C . ALA A 1 246 ? 27.276 -10.298 -12.236 1.00 90.75 246 ALA A C 1
ATOM 1823 O O . ALA A 1 246 ? 28.249 -10.585 -12.932 1.00 90.75 246 ALA A O 1
ATOM 1824 N N . ALA A 1 247 ? 26.283 -9.522 -12.679 1.00 89.88 247 ALA A N 1
ATOM 1825 C CA . ALA A 1 247 ? 26.231 -8.904 -14.003 1.00 89.88 247 ALA A CA 1
ATOM 1826 C C . ALA A 1 247 ? 26.695 -7.434 -14.018 1.00 89.88 247 ALA A C 1
ATOM 1828 O O . ALA A 1 247 ? 26.616 -6.789 -15.066 1.00 89.88 247 ALA A O 1
ATOM 1829 N N . ALA A 1 248 ? 27.141 -6.891 -12.881 1.00 92.50 248 ALA A N 1
ATOM 1830 C CA . ALA A 1 248 ? 27.588 -5.507 -12.776 1.00 92.50 248 ALA A CA 1
ATOM 1831 C C . ALA A 1 248 ? 28.835 -5.255 -13.641 1.00 92.50 248 ALA A C 1
ATOM 1833 O O . ALA A 1 248 ? 29.742 -6.087 -13.686 1.00 92.50 248 ALA A O 1
ATOM 1834 N N . ASP A 1 249 ? 28.904 -4.097 -14.310 1.00 90.38 249 ASP A N 1
ATOM 1835 C CA . ASP A 1 249 ? 30.114 -3.670 -15.022 1.00 90.38 249 ASP A CA 1
ATOM 1836 C C . ASP A 1 249 ? 31.241 -3.437 -13.994 1.00 90.38 249 ASP A C 1
ATOM 1838 O O . ASP A 1 249 ? 31.111 -2.534 -13.159 1.00 90.38 249 ASP A O 1
ATOM 1842 N N . PRO A 1 250 ? 32.336 -4.224 -14.022 1.00 88.56 250 PRO A N 1
ATOM 1843 C CA . PRO A 1 250 ? 33.401 -4.135 -13.027 1.00 88.56 250 PRO A CA 1
ATOM 1844 C C . PRO A 1 250 ? 34.314 -2.918 -13.231 1.00 88.56 250 PRO A C 1
ATOM 1846 O O . PRO A 1 250 ? 35.219 -2.688 -12.426 1.00 88.56 250 PRO A O 1
ATOM 1849 N N . ARG A 1 251 ? 34.138 -2.158 -14.318 1.00 90.62 251 ARG A N 1
ATOM 1850 C CA . ARG A 1 251 ? 34.962 -0.988 -14.622 1.00 90.62 251 ARG A CA 1
ATOM 1851 C C . ARG A 1 251 ? 34.806 0.115 -13.559 1.00 90.62 251 ARG A C 1
ATOM 1853 O O . ARG A 1 251 ? 33.677 0.515 -13.270 1.00 90.62 251 ARG A O 1
ATOM 1860 N N . PRO A 1 252 ? 35.910 0.684 -13.030 1.00 85.69 252 PRO A N 1
ATOM 1861 C CA . PRO A 1 252 ? 35.853 1.791 -12.068 1.00 85.69 252 PRO A CA 1
ATOM 1862 C C . PRO A 1 252 ? 35.197 3.066 -12.616 1.00 85.69 252 PRO A C 1
ATOM 1864 O O . PRO A 1 252 ? 34.680 3.868 -11.846 1.00 85.69 252 PRO A O 1
ATOM 1867 N N . ASP A 1 253 ? 35.236 3.258 -13.935 1.00 88.75 253 ASP A N 1
ATOM 1868 C CA . ASP A 1 253 ? 34.658 4.384 -14.671 1.00 88.75 253 ASP A CA 1
ATOM 1869 C C . ASP A 1 253 ? 33.264 4.079 -15.243 1.00 88.75 253 ASP A C 1
ATOM 1871 O O . ASP A 1 253 ? 32.764 4.825 -16.088 1.00 88.75 253 ASP A O 1
ATOM 1875 N N . SER A 1 254 ? 32.621 2.997 -14.786 1.00 85.31 254 SER A N 1
ATOM 1876 C CA . SER A 1 254 ? 31.251 2.674 -15.179 1.00 85.31 254 SER A CA 1
ATOM 1877 C C . SER A 1 254 ? 30.327 3.886 -14.978 1.00 85.31 254 SER A C 1
ATOM 1879 O O . SER A 1 254 ? 30.301 4.473 -13.891 1.00 85.31 254 SER A O 1
ATOM 1881 N N . PRO A 1 255 ? 29.516 4.256 -15.989 1.00 85.38 255 PRO A N 1
ATOM 1882 C CA . PRO A 1 255 ? 28.564 5.356 -15.862 1.00 85.38 255 PRO A CA 1
ATOM 1883 C C . PRO A 1 255 ? 27.381 5.006 -14.944 1.00 85.38 255 PRO A C 1
ATOM 1885 O O . PRO A 1 255 ? 26.545 5.868 -14.666 1.00 85.38 255 PRO A O 1
ATOM 1888 N N . TYR A 1 256 ? 27.275 3.750 -14.496 1.00 86.69 256 TYR A N 1
ATOM 1889 C CA . TYR A 1 256 ? 26.156 3.245 -13.712 1.00 86.69 256 TYR A CA 1
ATOM 1890 C C . TYR A 1 256 ? 26.497 3.130 -12.227 1.00 86.69 256 TYR A C 1
ATOM 1892 O O . TYR A 1 256 ? 27.568 2.656 -11.844 1.00 86.69 256 TYR A O 1
ATOM 1900 N N . LEU A 1 257 ? 25.533 3.492 -11.376 1.00 81.50 257 LEU A N 1
ATOM 1901 C CA . LEU A 1 257 ? 25.650 3.338 -9.929 1.00 81.50 257 LEU A CA 1
ATOM 1902 C C . LEU A 1 257 ? 25.896 1.862 -9.574 1.00 81.50 257 LEU A C 1
ATOM 1904 O O . LEU A 1 257 ? 25.081 0.998 -9.889 1.00 81.50 257 LEU A O 1
ATOM 1908 N N . GLY A 1 258 ? 27.036 1.570 -8.943 1.00 82.44 258 GLY A N 1
ATOM 1909 C CA . GLY A 1 258 ? 27.416 0.198 -8.588 1.00 82.44 258 GLY A CA 1
ATOM 1910 C C . GLY A 1 258 ? 27.596 -0.735 -9.792 1.00 82.44 258 GLY A C 1
ATOM 1911 O O . GLY A 1 258 ? 27.409 -1.937 -9.647 1.00 82.44 258 GLY A O 1
ATOM 1912 N N . GLY A 1 259 ? 27.891 -0.201 -10.985 1.00 86.75 259 GLY A N 1
ATOM 1913 C CA . GLY A 1 259 ? 28.055 -1.004 -12.199 1.00 86.75 259 GLY A CA 1
ATOM 1914 C C . GLY A 1 259 ? 26.743 -1.482 -12.832 1.00 86.75 259 GLY A C 1
ATOM 1915 O O . GLY A 1 259 ? 26.786 -2.214 -13.818 1.00 86.75 259 GLY A O 1
ATOM 1916 N N . MET A 1 260 ? 25.579 -1.080 -12.305 1.00 90.06 260 MET A N 1
ATOM 1917 C CA . MET A 1 260 ? 24.279 -1.644 -12.684 1.00 90.06 260 MET A CA 1
ATOM 1918 C C . MET A 1 260 ? 23.288 -0.565 -13.154 1.00 90.06 260 MET A C 1
ATOM 1920 O O . MET A 1 260 ? 22.934 0.326 -12.381 1.00 90.06 260 MET A O 1
ATOM 1924 N N . PRO A 1 261 ? 22.758 -0.644 -14.392 1.00 89.12 261 PRO A N 1
ATOM 1925 C CA . PRO A 1 261 ? 21.750 0.306 -14.872 1.00 89.12 261 PRO A CA 1
ATOM 1926 C C . PRO A 1 261 ? 20.377 0.099 -14.218 1.00 89.12 261 PRO A C 1
ATOM 1928 O O . PRO A 1 261 ? 19.555 1.018 -14.211 1.00 89.12 261 PRO A O 1
ATOM 1931 N N . TYR A 1 262 ? 20.125 -1.097 -13.672 1.00 90.12 262 TYR A N 1
ATOM 1932 C CA . TYR A 1 262 ? 18.899 -1.432 -12.960 1.00 90.12 262 TYR A CA 1
ATOM 1933 C C . TYR A 1 262 ? 19.214 -2.114 -11.633 1.00 90.12 262 TYR A C 1
ATOM 1935 O O . TYR A 1 262 ? 19.916 -3.123 -11.620 1.00 90.12 262 TYR A O 1
ATOM 1943 N N . ILE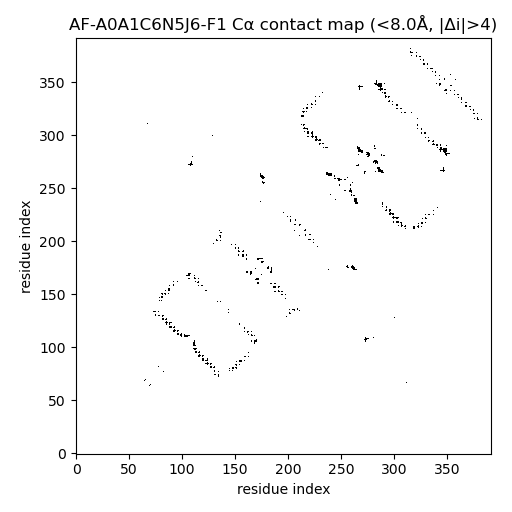 A 1 263 ? 18.676 -1.581 -10.537 1.00 91.19 263 ILE A N 1
ATOM 1944 C CA . ILE A 1 263 ? 18.923 -2.065 -9.172 1.00 91.19 263 ILE A CA 1
ATOM 1945 C C . ILE A 1 263 ? 17.575 -2.329 -8.515 1.00 91.19 263 ILE A C 1
ATOM 1947 O O . ILE A 1 263 ? 16.714 -1.449 -8.540 1.00 91.19 263 ILE A O 1
ATOM 1951 N N . GLY A 1 264 ? 17.398 -3.514 -7.931 1.00 91.81 264 GLY A N 1
ATOM 1952 C CA . GLY A 1 264 ? 16.126 -3.933 -7.350 1.00 91.81 264 GLY A CA 1
ATOM 1953 C C . GLY A 1 264 ? 15.299 -4.825 -8.268 1.00 91.81 264 GLY A C 1
ATOM 1954 O O . GLY A 1 264 ? 15.559 -4.937 -9.470 1.00 91.81 264 GLY A O 1
ATOM 1955 N N . ALA A 1 265 ? 14.301 -5.472 -7.673 1.00 91.44 265 ALA A N 1
ATOM 1956 C CA . ALA A 1 265 ? 13.322 -6.310 -8.352 1.00 91.44 265 ALA A CA 1
ATOM 1957 C C . ALA A 1 265 ? 12.060 -6.461 -7.493 1.00 91.44 265 ALA A C 1
ATOM 1959 O O . ALA A 1 265 ? 12.113 -6.445 -6.260 1.00 91.44 265 ALA A O 1
ATOM 1960 N N . HIS A 1 266 ? 10.904 -6.659 -8.136 1.00 93.31 266 HIS A N 1
ATOM 1961 C CA . HIS A 1 266 ? 9.714 -7.097 -7.401 1.00 93.31 266 HIS A CA 1
ATOM 1962 C C . HIS A 1 266 ? 9.765 -8.599 -7.091 1.00 93.31 266 HIS A C 1
ATOM 1964 O O . HIS A 1 266 ? 9.327 -9.029 -6.023 1.00 93.31 266 HIS A O 1
ATOM 1970 N N . THR A 1 267 ? 10.280 -9.376 -8.046 1.00 93.62 267 THR A N 1
ATOM 1971 C CA . THR A 1 267 ? 10.303 -10.840 -8.031 1.00 93.62 267 THR A CA 1
ATOM 1972 C C . THR A 1 267 ? 11.553 -11.389 -7.333 1.00 93.62 267 THR A C 1
ATOM 1974 O O . THR A 1 267 ? 12.646 -10.849 -7.486 1.00 93.62 267 THR A O 1
ATOM 1977 N N . VAL A 1 268 ? 11.397 -12.486 -6.590 1.00 94.38 268 VAL A N 1
ATOM 1978 C CA . VAL A 1 268 ? 12.471 -13.229 -5.917 1.00 94.38 268 VAL A CA 1
ATOM 1979 C C . VAL A 1 268 ? 12.630 -14.600 -6.568 1.00 94.38 268 VAL A C 1
ATOM 1981 O O . VAL A 1 268 ? 11.673 -15.376 -6.634 1.00 94.38 268 VAL A O 1
ATOM 1984 N N . GLY A 1 269 ? 13.853 -14.911 -6.998 1.00 91.50 269 GLY A N 1
ATOM 1985 C CA . GLY A 1 269 ? 14.209 -16.143 -7.704 1.00 91.50 269 GLY A CA 1
ATOM 1986 C C . GLY A 1 269 ? 14.288 -15.915 -9.219 1.00 91.50 269 GLY A C 1
ATOM 1987 O O . GLY A 1 269 ? 15.386 -15.680 -9.718 1.00 91.50 269 GLY A O 1
ATOM 1988 N N . PRO A 1 270 ? 13.170 -15.967 -9.966 1.00 90.81 270 PRO A N 1
ATOM 1989 C CA . PRO A 1 270 ? 13.156 -15.682 -11.403 1.00 90.81 270 PRO A CA 1
ATOM 1990 C C . PRO A 1 270 ? 13.426 -14.203 -11.747 1.00 90.81 270 PRO A C 1
ATOM 1992 O O . PRO A 1 270 ? 13.246 -13.333 -10.891 1.00 90.81 270 PRO A O 1
ATOM 1995 N N . PRO A 1 271 ? 13.777 -13.894 -13.013 1.00 87.94 271 PRO A N 1
ATOM 1996 C CA . PRO A 1 271 ? 13.869 -12.519 -13.503 1.00 87.94 271 PRO A CA 1
ATOM 1997 C C . PRO A 1 271 ? 12.559 -11.735 -13.340 1.00 87.94 271 PRO A C 1
ATOM 1999 O O . PRO A 1 271 ? 11.464 -12.282 -13.508 1.00 87.94 271 PRO A O 1
ATOM 2002 N N . ASP A 1 272 ? 12.669 -10.435 -13.057 1.00 88.00 272 ASP A N 1
ATOM 2003 C CA . ASP A 1 272 ? 11.501 -9.563 -12.921 1.00 88.00 272 ASP A CA 1
ATOM 2004 C C . ASP A 1 272 ? 10.793 -9.349 -14.269 1.00 88.00 272 ASP A C 1
ATOM 2006 O O . ASP A 1 272 ? 11.421 -9.288 -15.327 1.00 88.00 272 ASP A O 1
ATOM 2010 N N . GLY A 1 273 ? 9.466 -9.222 -14.236 1.00 85.88 273 GLY A N 1
ATOM 2011 C CA . GLY A 1 273 ? 8.647 -9.059 -15.443 1.00 85.88 273 GLY A CA 1
ATOM 2012 C C . GLY A 1 273 ? 8.274 -10.352 -16.176 1.00 85.88 273 GLY A C 1
ATOM 2013 O O . GLY A 1 273 ? 7.768 -10.284 -17.296 1.00 85.88 273 GLY A O 1
ATOM 2014 N N . GLY A 1 274 ? 8.505 -11.512 -15.551 1.00 88.88 274 GLY A N 1
ATOM 2015 C CA . GLY A 1 274 ? 7.967 -12.800 -15.991 1.00 88.88 274 GLY A CA 1
ATOM 2016 C C . GLY A 1 274 ? 6.442 -12.936 -15.802 1.00 88.88 274 GLY A C 1
ATOM 2017 O O . GLY A 1 274 ? 5.757 -11.953 -15.509 1.00 88.88 274 GLY A O 1
ATOM 2018 N N . PRO A 1 275 ? 5.888 -14.155 -15.959 1.00 92.56 275 PRO A N 1
ATOM 2019 C CA . PRO A 1 275 ? 4.455 -14.407 -15.809 1.00 92.56 275 PRO A CA 1
ATOM 2020 C C . PRO A 1 275 ? 3.905 -13.938 -14.457 1.00 92.56 275 PRO A C 1
ATOM 2022 O O . PRO A 1 275 ? 4.476 -14.223 -13.399 1.00 92.56 275 PRO A O 1
ATOM 2025 N N . GLY A 1 276 ? 2.766 -13.246 -14.496 1.00 92.81 276 GLY A N 1
ATOM 2026 C CA . GLY A 1 276 ? 2.122 -12.697 -13.311 1.00 92.81 276 GLY A CA 1
ATOM 2027 C C . GLY A 1 276 ? 0.598 -12.714 -13.387 1.00 92.81 276 GLY A C 1
ATOM 2028 O O . GLY A 1 276 ? -0.001 -12.925 -14.441 1.00 92.81 276 GLY A O 1
ATOM 2029 N N . MET A 1 277 ? -0.045 -12.489 -12.240 1.00 91.62 277 MET A N 1
ATOM 2030 C CA . MET A 1 277 ? -1.504 -12.415 -12.130 1.00 91.62 277 MET A CA 1
ATOM 2031 C C . MET A 1 277 ? -2.085 -11.302 -13.017 1.00 91.62 277 MET A C 1
ATOM 2033 O O . MET A 1 277 ? -1.543 -10.201 -13.069 1.00 91.62 277 MET A O 1
ATOM 2037 N N . SER A 1 278 ? -3.250 -11.535 -13.625 1.00 85.81 278 SER A N 1
ATOM 2038 C CA . SER A 1 278 ? -3.876 -10.595 -14.573 1.00 85.81 278 SER A CA 1
ATOM 2039 C C . SER A 1 278 ? -4.083 -9.180 -14.018 1.00 85.81 278 SER A C 1
ATOM 2041 O O . SER A 1 278 ? -3.864 -8.198 -14.723 1.00 85.81 278 SER A O 1
ATOM 2043 N N . VAL A 1 279 ? -4.484 -9.059 -12.747 1.00 84.69 279 VAL A N 1
ATOM 2044 C CA . VAL A 1 279 ? -4.807 -7.759 -12.137 1.00 84.69 279 VAL A CA 1
ATOM 2045 C C . VAL A 1 279 ? -3.652 -7.169 -11.348 1.00 84.69 279 VAL A C 1
ATOM 2047 O O . VAL A 1 279 ? -3.422 -5.976 -11.473 1.00 84.69 279 VAL A O 1
ATOM 2050 N N . SER A 1 280 ? -2.933 -7.921 -10.519 1.00 87.50 280 SER A N 1
ATOM 2051 C CA . SER A 1 280 ? -1.869 -7.368 -9.658 1.00 87.50 280 SER A CA 1
ATOM 2052 C C . SER A 1 280 ? -0.473 -7.467 -10.271 1.00 87.50 280 SER A C 1
ATOM 2054 O O . SER A 1 280 ? 0.451 -6.785 -9.823 1.00 87.50 280 SER A O 1
ATOM 2056 N N . ASN A 1 281 ? -0.318 -8.313 -11.290 1.00 90.81 281 ASN A N 1
ATOM 2057 C CA . ASN A 1 281 ? 0.960 -8.769 -11.817 1.00 90.81 281 ASN A CA 1
ATOM 2058 C C . ASN A 1 281 ? 1.888 -9.381 -10.761 1.00 90.81 281 ASN A C 1
ATOM 2060 O O . ASN A 1 281 ? 3.101 -9.344 -10.940 1.00 90.81 281 ASN A O 1
ATOM 2064 N N . PHE A 1 282 ? 1.357 -9.906 -9.653 1.00 94.44 282 PHE A N 1
ATOM 2065 C CA . PHE A 1 282 ? 2.188 -10.673 -8.726 1.00 94.44 282 PHE A CA 1
ATOM 2066 C C . PHE A 1 282 ? 2.732 -11.906 -9.440 1.00 94.44 282 PHE A C 1
ATOM 2068 O O . PHE A 1 282 ? 1.978 -12.555 -10.169 1.00 94.44 282 PHE A O 1
ATOM 2075 N N . SER A 1 283 ? 4.015 -12.204 -9.245 1.00 94.88 283 SER A N 1
ATOM 2076 C CA . SER A 1 283 ? 4.681 -13.329 -9.899 1.00 94.88 283 SER A CA 1
ATOM 2077 C C . SER A 1 283 ? 3.956 -14.644 -9.607 1.00 94.88 283 SER A C 1
ATOM 2079 O O . SER A 1 283 ? 3.632 -14.961 -8.460 1.00 94.88 283 SER A O 1
ATOM 2081 N N . THR A 1 284 ? 3.693 -15.417 -10.662 1.00 95.62 284 THR A N 1
ATOM 2082 C CA . THR A 1 284 ? 3.112 -16.768 -10.556 1.00 95.62 284 THR A CA 1
ATOM 2083 C C . THR A 1 284 ? 4.173 -17.862 -10.614 1.00 95.62 284 THR A C 1
ATOM 2085 O O . THR A 1 284 ? 3.843 -19.039 -10.504 1.00 95.62 284 THR A O 1
ATOM 2088 N N . VAL A 1 285 ? 5.440 -17.484 -10.799 1.00 95.44 285 VAL A N 1
ATOM 2089 C CA . VAL A 1 285 ? 6.576 -18.405 -10.971 1.00 95.44 285 VAL A CA 1
ATOM 2090 C C . VAL A 1 285 ? 7.644 -18.260 -9.887 1.00 95.44 285 VAL A C 1
ATOM 2092 O O . VAL A 1 285 ? 8.515 -19.115 -9.780 1.00 95.44 285 VAL A O 1
ATOM 2095 N N . GLY A 1 286 ? 7.588 -17.202 -9.075 1.00 95.31 286 GLY A N 1
ATOM 2096 C CA . GLY A 1 286 ? 8.538 -16.948 -7.997 1.00 95.31 286 GLY A CA 1
ATOM 2097 C C . GLY A 1 286 ? 7.957 -16.069 -6.898 1.00 95.31 286 GLY A C 1
ATOM 2098 O O . GLY A 1 286 ? 6.805 -15.646 -6.975 1.00 95.31 286 GLY A O 1
ATOM 2099 N N . GLY A 1 287 ? 8.762 -15.783 -5.879 1.00 96.56 287 GLY A N 1
ATOM 2100 C CA . GLY A 1 287 ? 8.372 -14.911 -4.773 1.00 96.56 287 GLY A CA 1
ATOM 2101 C C . GLY A 1 287 ? 8.143 -13.484 -5.246 1.00 96.56 287 GLY A C 1
ATOM 2102 O O . GLY A 1 287 ? 8.697 -13.075 -6.261 1.00 96.56 287 GLY A O 1
ATOM 2103 N N . ASP A 1 288 ? 7.327 -12.716 -4.529 1.00 95.94 288 ASP A N 1
ATOM 2104 C CA . ASP A 1 288 ? 7.028 -11.342 -4.925 1.00 95.94 288 ASP A CA 1
ATOM 2105 C C . ASP A 1 288 ? 6.824 -10.436 -3.715 1.00 95.94 288 ASP A C 1
ATOM 2107 O O . ASP A 1 288 ? 5.860 -10.574 -2.958 1.00 95.94 288 ASP A O 1
ATOM 2111 N N . TRP A 1 289 ? 7.728 -9.477 -3.547 1.00 95.19 289 TRP A N 1
ATOM 2112 C CA . TRP A 1 289 ? 7.712 -8.541 -2.430 1.00 95.19 289 TRP A CA 1
ATOM 2113 C C . TRP A 1 289 ? 6.527 -7.569 -2.455 1.00 95.19 289 TRP A C 1
ATOM 2115 O O . TRP A 1 289 ? 6.159 -7.016 -1.415 1.00 95.19 289 TRP A O 1
ATOM 2125 N N . ARG A 1 290 ? 5.870 -7.385 -3.611 1.00 93.81 290 ARG A N 1
ATOM 2126 C CA . ARG A 1 290 ? 4.659 -6.555 -3.696 1.00 93.81 290 ARG A CA 1
ATOM 2127 C C . ARG A 1 290 ? 3.519 -7.136 -2.870 1.00 93.81 290 ARG A C 1
ATOM 2129 O O . ARG A 1 290 ? 2.671 -6.373 -2.421 1.00 93.81 290 ARG A O 1
ATOM 2136 N N . VAL A 1 291 ? 3.487 -8.453 -2.664 1.00 95.69 291 VAL A N 1
ATOM 2137 C CA . VAL A 1 291 ? 2.416 -9.141 -1.930 1.00 95.69 291 VAL A CA 1
ATOM 2138 C C . VAL A 1 291 ? 2.403 -8.751 -0.443 1.00 95.69 291 VAL A C 1
ATOM 2140 O O . VAL A 1 291 ? 1.399 -8.183 -0.001 1.00 95.69 291 VAL A O 1
ATOM 2143 N N . PRO A 1 292 ? 3.477 -8.977 0.347 1.00 95.69 292 PRO A N 1
ATOM 2144 C CA . PRO A 1 292 ? 3.517 -8.544 1.745 1.00 95.69 292 PRO A CA 1
ATOM 2145 C C . PRO A 1 292 ? 3.459 -7.022 1.887 1.00 95.69 292 PRO A C 1
ATOM 2147 O O . PRO A 1 292 ? 2.871 -6.518 2.846 1.00 95.69 292 PRO A O 1
ATOM 2150 N N . HIS A 1 293 ? 4.015 -6.279 0.926 1.00 93.38 293 HIS A N 1
ATOM 2151 C CA . HIS A 1 293 ? 3.873 -4.831 0.895 1.00 93.38 293 HIS A CA 1
ATOM 2152 C C . HIS A 1 293 ? 2.399 -4.419 0.798 1.00 93.38 293 HIS A C 1
ATOM 2154 O O . HIS A 1 293 ? 1.890 -3.746 1.687 1.00 93.38 293 HIS A O 1
ATOM 2160 N N . PHE A 1 294 ? 1.681 -4.888 -0.225 1.00 93.44 294 PHE A N 1
ATOM 2161 C CA . PHE A 1 294 ? 0.265 -4.587 -0.438 1.00 93.44 294 PHE A CA 1
ATOM 2162 C C . PHE A 1 294 ? -0.582 -4.915 0.799 1.00 93.44 294 PHE A C 1
ATOM 2164 O O . PHE A 1 294 ? -1.334 -4.071 1.286 1.00 93.44 294 PHE A O 1
ATOM 2171 N N . VAL A 1 295 ? -0.431 -6.117 1.359 1.00 95.25 295 VAL A N 1
ATOM 2172 C CA . VAL A 1 295 ? -1.201 -6.532 2.542 1.00 95.25 295 VAL A CA 1
ATOM 2173 C C . VAL A 1 295 ? -0.875 -5.664 3.758 1.00 95.25 295 VAL A C 1
ATOM 2175 O O . VAL A 1 295 ? -1.779 -5.205 4.466 1.00 95.25 295 VAL A O 1
ATOM 2178 N N . GLY A 1 296 ? 0.407 -5.407 4.005 1.00 94.44 296 GLY A N 1
ATOM 2179 C CA . GLY A 1 296 ? 0.831 -4.673 5.186 1.00 94.44 296 GLY A CA 1
ATOM 2180 C C . GLY A 1 296 ? 0.444 -3.194 5.142 1.00 94.44 296 GLY A C 1
ATOM 2181 O O . GLY A 1 296 ? -0.062 -2.674 6.136 1.00 94.44 296 GLY A O 1
ATOM 2182 N N . VAL A 1 297 ? 0.570 -2.526 3.991 1.00 91.06 297 VAL A N 1
ATOM 2183 C CA . VAL A 1 297 ? 0.193 -1.105 3.861 1.00 9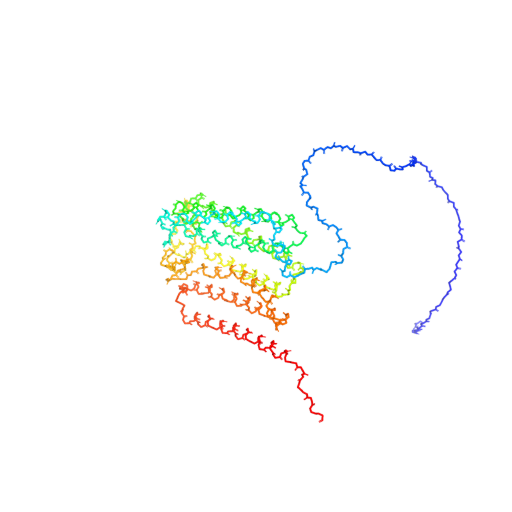1.06 297 VAL A CA 1
ATOM 2184 C C . VAL A 1 297 ? -1.308 -0.879 3.924 1.00 91.06 297 VAL A C 1
ATOM 2186 O O . VAL A 1 297 ? -1.752 0.143 4.442 1.00 91.06 297 VAL A O 1
ATOM 2189 N N . HIS A 1 298 ? -2.100 -1.839 3.438 1.00 92.00 298 HIS A N 1
ATOM 2190 C CA . HIS A 1 298 ? -3.558 -1.752 3.484 1.00 92.00 298 HIS A CA 1
ATOM 2191 C C . HIS A 1 298 ? -4.153 -2.173 4.835 1.00 92.00 298 HIS A C 1
ATOM 2193 O O . HIS A 1 298 ? -5.346 -1.973 5.090 1.00 92.00 298 HIS A O 1
ATOM 2199 N N . SER A 1 299 ? -3.329 -2.707 5.743 1.00 93.94 299 SER A N 1
ATOM 2200 C CA . SER A 1 299 ? -3.769 -3.103 7.081 1.00 93.94 299 SER A CA 1
ATOM 2201 C C . SER A 1 299 ? -4.262 -1.914 7.907 1.00 93.94 299 SER A C 1
ATOM 2203 O O . SER A 1 299 ? -5.175 -2.080 8.715 1.00 93.94 299 SER A O 1
ATOM 2205 N N . LEU A 1 300 ? -3.740 -0.700 7.682 1.00 90.00 300 LEU A N 1
ATOM 2206 C CA . LEU A 1 300 ? -4.260 0.498 8.344 1.00 90.00 300 LEU A CA 1
ATOM 2207 C C . LEU A 1 300 ? -5.723 0.757 7.973 1.00 90.00 300 LEU A C 1
ATOM 2209 O O . LEU A 1 300 ? -6.543 0.943 8.870 1.00 90.00 300 LEU A O 1
ATOM 2213 N N . GLN A 1 301 ? -6.070 0.734 6.685 1.00 91.44 301 GLN A N 1
ATOM 2214 C CA . GLN A 1 301 ? -7.437 0.961 6.211 1.00 91.44 301 GLN A CA 1
ATOM 2215 C C . GLN A 1 301 ? -8.377 -0.128 6.738 1.00 91.44 301 GLN A C 1
ATOM 2217 O O . GLN A 1 301 ? -9.450 0.188 7.255 1.00 91.44 301 GLN A O 1
ATOM 2222 N N . VAL A 1 302 ? -7.955 -1.396 6.671 1.00 93.69 302 VAL A N 1
ATOM 2223 C CA . VAL A 1 302 ? -8.739 -2.541 7.160 1.00 93.69 302 VAL A CA 1
ATOM 2224 C C . VAL A 1 302 ? -9.011 -2.426 8.660 1.00 93.69 302 VAL A C 1
ATOM 2226 O O . VAL A 1 302 ? -10.159 -2.552 9.088 1.00 93.69 302 VAL A O 1
ATOM 2229 N N . LEU A 1 303 ? -7.989 -2.140 9.470 1.00 94.25 303 LEU A N 1
ATOM 2230 C CA . LEU A 1 303 ? -8.145 -2.034 10.921 1.00 94.25 303 LEU A CA 1
ATOM 2231 C C . LEU A 1 303 ? -8.953 -0.802 11.314 1.00 94.25 303 LEU A C 1
ATOM 2233 O O . LEU A 1 303 ? -9.821 -0.905 12.179 1.00 94.25 303 LEU A O 1
ATOM 2237 N N . CYS A 1 304 ? -8.732 0.340 10.661 1.00 89.19 304 CYS A N 1
ATOM 2238 C CA . CYS A 1 304 ? -9.544 1.540 10.855 1.00 89.19 304 CYS A CA 1
ATOM 2239 C C . CYS A 1 304 ? -11.027 1.269 10.594 1.00 89.19 304 CYS A C 1
ATOM 2241 O O . CYS A 1 304 ? -11.877 1.600 11.426 1.00 89.19 304 CYS A O 1
ATOM 2243 N N . LEU A 1 305 ? -11.331 0.631 9.460 1.00 91.25 305 LEU A N 1
ATOM 2244 C CA . LEU A 1 305 ? -12.692 0.264 9.099 1.00 91.25 305 LEU A CA 1
ATOM 2245 C C . LEU A 1 305 ? -13.276 -0.722 10.112 1.00 91.25 305 LEU A C 1
ATOM 2247 O O . LEU A 1 305 ? -14.391 -0.514 10.578 1.00 91.25 305 LEU A O 1
ATOM 2251 N N . LEU A 1 306 ? -12.519 -1.741 10.528 1.00 94.12 306 LEU A N 1
ATOM 2252 C CA . LEU A 1 306 ? -12.945 -2.678 11.567 1.00 94.12 306 LEU A CA 1
ATOM 2253 C C . LEU A 1 306 ? -13.242 -1.962 12.893 1.00 94.12 306 LEU A C 1
ATOM 2255 O O . LEU A 1 306 ? -14.283 -2.203 13.498 1.00 94.12 306 LEU A O 1
ATOM 2259 N N . GLY A 1 307 ? -12.368 -1.062 13.343 1.00 90.69 307 GLY A N 1
ATOM 2260 C CA . GLY A 1 307 ? -12.562 -0.280 14.566 1.00 90.69 307 GLY A CA 1
ATOM 2261 C C . GLY A 1 307 ? -13.824 0.587 14.508 1.00 90.69 307 GLY A C 1
ATOM 2262 O O . GLY A 1 307 ? -14.580 0.656 15.484 1.00 90.69 307 GLY A O 1
ATOM 2263 N N . LEU A 1 308 ? -14.099 1.193 13.348 1.00 87.69 308 LEU A N 1
ATOM 2264 C CA . LEU A 1 308 ? -15.329 1.941 13.092 1.00 87.69 308 LEU A CA 1
ATOM 2265 C C . LEU A 1 308 ? -16.561 1.023 13.087 1.00 87.69 308 LEU A C 1
ATOM 2267 O O . LEU A 1 308 ? -17.537 1.298 13.783 1.00 87.69 308 LEU A O 1
ATOM 2271 N N . LEU A 1 309 ? -16.511 -0.098 12.368 1.00 90.88 309 LEU A N 1
ATOM 2272 C CA . LEU A 1 309 ? -17.604 -1.069 12.301 1.00 90.88 309 LEU A CA 1
ATOM 2273 C C . LEU A 1 309 ? -17.910 -1.679 13.669 1.00 90.88 309 LEU A C 1
ATOM 2275 O O . LEU A 1 309 ? -19.073 -1.839 14.009 1.00 90.88 309 LEU A O 1
ATOM 2279 N N . LEU A 1 310 ? -16.905 -1.962 14.499 1.00 91.44 310 LEU A N 1
ATOM 2280 C CA . LEU A 1 310 ? -17.103 -2.441 15.870 1.00 91.44 310 LEU A CA 1
ATOM 2281 C C . LEU A 1 310 ? -17.665 -1.355 16.789 1.00 91.44 310 LEU A C 1
ATOM 2283 O O . LEU A 1 310 ? -18.401 -1.663 17.726 1.00 91.44 310 LEU A O 1
ATOM 2287 N N . THR A 1 311 ? -17.343 -0.089 16.521 1.00 86.06 311 THR A N 1
ATOM 2288 C CA . THR A 1 311 ? -17.920 1.059 17.229 1.00 86.06 311 THR A CA 1
ATOM 2289 C C . THR A 1 311 ? -19.416 1.184 16.945 1.00 86.06 311 THR A C 1
ATOM 2291 O O . THR A 1 311 ? -20.208 1.290 17.885 1.00 86.06 311 THR A O 1
ATOM 2294 N N . LEU A 1 312 ? -19.791 1.108 15.666 1.00 85.50 312 LEU A N 1
ATOM 2295 C CA . LEU A 1 312 ? -21.172 1.185 15.175 1.00 85.50 312 LEU A CA 1
ATOM 2296 C C . LEU A 1 312 ? -21.950 -0.130 15.339 1.00 85.50 312 LEU A C 1
ATOM 2298 O O . LEU A 1 312 ? -23.173 -0.155 15.224 1.00 85.50 312 LEU A O 1
ATOM 2302 N N . GLY A 1 313 ? -21.222 -1.216 15.564 1.00 82.31 313 GLY A N 1
ATOM 2303 C CA . GLY A 1 313 ? -21.697 -2.578 15.440 1.00 82.31 313 GLY A CA 1
ATOM 2304 C C . GLY A 1 313 ? -22.513 -3.075 16.629 1.00 82.31 313 GLY A C 1
ATOM 2305 O O . GLY A 1 313 ? -23.022 -2.296 17.444 1.00 82.31 313 GLY A O 1
ATOM 2306 N N . PRO A 1 314 ? -22.649 -4.408 16.746 1.00 78.44 314 PRO A N 1
ATOM 2307 C CA . PRO A 1 314 ? -23.591 -5.034 17.652 1.00 78.44 314 PRO A CA 1
ATOM 2308 C C . PRO A 1 314 ? -23.458 -4.504 19.073 1.00 78.44 314 PRO A C 1
ATOM 2310 O O . PRO A 1 314 ? -22.384 -4.555 19.686 1.00 78.44 314 PRO A O 1
ATOM 2313 N N . ARG A 1 315 ? -24.593 -4.077 19.642 1.00 82.75 315 ARG A N 1
ATOM 2314 C CA . ARG A 1 315 ? -24.651 -3.691 21.054 1.00 82.75 315 ARG A CA 1
ATOM 2315 C C . ARG A 1 315 ? -24.154 -4.816 21.946 1.00 82.75 315 ARG A C 1
ATOM 2317 O O . ARG A 1 315 ? -23.695 -4.492 23.027 1.00 82.75 315 ARG A O 1
ATOM 2324 N N . MET A 1 316 ? -24.191 -6.081 21.484 1.00 86.50 316 MET A N 1
ATOM 2325 C CA . MET A 1 316 ? -23.727 -7.256 22.225 1.00 86.50 316 MET A CA 1
ATOM 2326 C C . MET A 1 316 ? -22.274 -7.180 22.716 1.00 86.50 316 MET A C 1
ATOM 2328 O O . MET A 1 316 ? -21.952 -7.680 23.792 1.00 86.50 316 MET A O 1
ATOM 2332 N N . LEU A 1 317 ? -21.412 -6.497 21.965 1.00 91.56 317 LEU A N 1
ATOM 2333 C CA . LEU A 1 317 ? -19.989 -6.400 22.258 1.00 91.56 317 LEU A CA 1
ATOM 2334 C C . LEU A 1 317 ? -19.709 -5.214 23.184 1.00 91.56 317 LEU A C 1
ATOM 2336 O O . LEU A 1 317 ? -19.795 -4.060 22.765 1.00 91.56 317 LEU A O 1
ATOM 2340 N N . GLY A 1 318 ? -19.332 -5.500 24.432 1.00 91.38 318 GLY A N 1
ATOM 2341 C CA . GLY A 1 318 ? -18.790 -4.483 25.344 1.00 91.38 318 GLY A CA 1
ATOM 2342 C C . GLY A 1 318 ? -17.428 -3.925 24.879 1.00 91.38 318 GLY A C 1
ATOM 2343 O O . GLY A 1 318 ? -16.780 -4.543 24.029 1.00 91.38 318 GLY A O 1
ATOM 2344 N N . PRO A 1 319 ? -16.940 -2.807 25.455 1.00 90.69 319 PRO A N 1
ATOM 2345 C CA . PRO A 1 319 ? -15.694 -2.155 25.029 1.00 90.69 319 PRO A CA 1
ATOM 2346 C C . PRO A 1 319 ? -14.475 -3.087 24.996 1.00 90.69 319 PRO A C 1
ATOM 2348 O O . PRO A 1 319 ? -13.703 -3.054 24.042 1.00 90.69 319 PRO A O 1
ATOM 2351 N N . ARG A 1 320 ? -14.341 -3.979 25.990 1.00 93.19 320 ARG A N 1
ATOM 2352 C CA . ARG A 1 320 ? -13.248 -4.967 26.056 1.00 93.19 320 ARG A CA 1
ATOM 2353 C C . ARG A 1 320 ? -13.275 -5.957 24.889 1.00 93.19 320 ARG A C 1
ATOM 2355 O O . ARG A 1 320 ? -12.233 -6.210 24.300 1.00 93.19 320 ARG A O 1
ATOM 2362 N N . HIS A 1 321 ? -14.455 -6.455 24.513 1.00 95.88 321 HIS A N 1
ATOM 2363 C CA . HIS A 1 321 ? -14.613 -7.368 23.376 1.00 95.88 321 HIS A CA 1
ATOM 2364 C C . HIS A 1 321 ? -14.224 -6.692 22.059 1.00 95.88 321 HIS A C 1
ATOM 2366 O O . HIS A 1 321 ? -13.501 -7.270 21.257 1.00 95.88 321 HIS A O 1
ATOM 2372 N N . ARG A 1 322 ? -14.661 -5.442 21.853 1.00 95.38 322 ARG A N 1
ATOM 2373 C CA . ARG A 1 322 ? -14.328 -4.663 20.649 1.00 95.38 322 ARG A CA 1
ATOM 2374 C C . ARG A 1 322 ? -12.818 -4.448 20.534 1.00 95.38 322 ARG A C 1
ATOM 2376 O O . ARG A 1 322 ? -12.249 -4.691 19.478 1.00 95.38 322 ARG A O 1
ATOM 2383 N N . THR A 1 323 ? -12.165 -4.057 21.628 1.00 94.75 323 THR A N 1
ATOM 2384 C CA . THR A 1 323 ? -10.704 -3.908 21.668 1.00 94.75 323 THR A CA 1
ATOM 2385 C C . THR A 1 323 ? -9.989 -5.239 21.429 1.00 94.75 323 THR A C 1
ATOM 2387 O O . THR A 1 323 ? -9.035 -5.271 20.660 1.00 94.75 323 THR A O 1
ATOM 2390 N N . ALA A 1 324 ? -10.458 -6.345 22.017 1.00 96.88 324 ALA A N 1
ATOM 2391 C CA . ALA A 1 324 ? -9.877 -7.669 21.789 1.00 96.88 324 ALA A CA 1
ATOM 2392 C C . ALA A 1 324 ? -9.950 -8.086 20.310 1.00 96.88 324 ALA A C 1
ATOM 2394 O O . ALA A 1 324 ? -8.955 -8.547 19.762 1.00 96.88 324 ALA A O 1
ATOM 2395 N N . LEU A 1 325 ? -11.084 -7.857 19.638 1.00 97.81 325 LEU A N 1
ATOM 2396 C CA . LEU A 1 325 ? -11.230 -8.137 18.203 1.00 97.81 325 LEU A CA 1
ATOM 2397 C C . L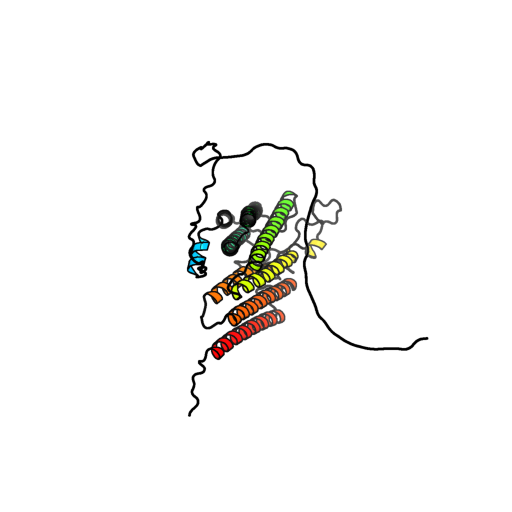EU A 1 325 ? -10.264 -7.314 17.345 1.00 97.81 325 LEU A C 1
ATOM 2399 O O . LEU A 1 325 ? -9.704 -7.837 16.387 1.00 97.81 325 LEU A O 1
ATOM 2403 N N . VAL A 1 326 ? -10.031 -6.051 17.706 1.00 97.19 326 VAL A N 1
ATOM 2404 C CA . VAL A 1 326 ? -9.043 -5.199 17.029 1.00 97.19 326 VAL A CA 1
ATOM 2405 C C . VAL A 1 326 ? -7.619 -5.714 17.234 1.00 97.19 326 VAL A C 1
ATOM 2407 O O . VAL A 1 326 ? -6.843 -5.724 16.286 1.00 97.19 326 VAL A O 1
ATOM 2410 N N . TRP A 1 327 ? -7.275 -6.179 18.436 1.00 97.75 327 TRP A N 1
ATOM 2411 C CA . TRP A 1 327 ? -5.973 -6.798 18.704 1.00 97.75 327 TRP A CA 1
ATOM 2412 C C . TRP A 1 327 ? -5.771 -8.106 17.943 1.00 97.75 327 TRP A C 1
ATOM 2414 O O . TRP A 1 327 ? -4.708 -8.303 17.363 1.00 97.75 327 TRP A O 1
ATOM 2424 N N . ILE A 1 328 ? -6.793 -8.964 17.897 1.00 98.38 328 ILE A N 1
ATOM 2425 C CA . ILE A 1 328 ? -6.771 -10.208 17.118 1.00 98.38 328 ILE A CA 1
ATOM 2426 C C . ILE A 1 328 ? -6.559 -9.891 15.636 1.00 98.38 328 ILE A C 1
ATOM 2428 O O . ILE A 1 328 ? -5.682 -10.475 15.006 1.00 98.38 328 ILE A O 1
ATOM 2432 N N . ALA A 1 329 ? -7.310 -8.931 15.091 1.00 98.12 329 ALA A N 1
ATOM 2433 C CA . ALA A 1 329 ? -7.157 -8.515 13.703 1.00 98.12 329 ALA A CA 1
ATOM 2434 C C . ALA A 1 329 ? -5.781 -7.888 13.438 1.00 98.12 329 ALA A C 1
ATOM 2436 O O . ALA A 1 329 ? -5.143 -8.228 12.450 1.00 98.12 329 ALA A O 1
ATOM 2437 N N . GLY A 1 330 ? -5.291 -7.019 14.326 1.00 97.75 330 GLY A N 1
ATOM 2438 C CA . GLY A 1 330 ? -3.985 -6.377 14.177 1.00 97.75 330 GLY A CA 1
ATOM 2439 C C . GLY A 1 330 ? -2.827 -7.371 14.235 1.00 97.75 330 GLY A C 1
ATOM 2440 O O . GLY A 1 330 ? -1.946 -7.331 13.379 1.00 97.75 330 GLY A O 1
ATOM 2441 N N . GLY A 1 331 ? -2.862 -8.306 15.189 1.00 98.19 331 GLY A N 1
ATOM 2442 C CA . GLY A 1 331 ? -1.911 -9.416 15.259 1.00 98.19 331 GLY A CA 1
ATOM 2443 C C . GLY A 1 331 ? -2.004 -10.332 14.037 1.00 98.19 331 GLY A C 1
ATOM 2444 O O . GLY A 1 331 ? -0.976 -10.717 13.488 1.00 98.19 331 GLY A O 1
ATOM 2445 N N . GLY A 1 332 ? -3.220 -10.608 13.557 1.00 98.25 332 GLY A N 1
ATOM 2446 C CA . GLY A 1 332 ? -3.465 -11.369 12.333 1.00 98.25 332 GLY A CA 1
ATOM 2447 C C . GLY A 1 332 ? -2.878 -10.702 11.087 1.00 98.25 332 GLY A C 1
ATOM 2448 O O . GLY A 1 332 ? -2.175 -11.357 10.327 1.00 98.25 332 GLY A O 1
ATOM 2449 N N . CYS A 1 333 ? -3.094 -9.397 10.902 1.00 98.19 333 CYS A N 1
ATOM 2450 C CA . CYS A 1 333 ? -2.509 -8.612 9.812 1.00 98.19 333 CYS A CA 1
ATOM 2451 C C . CYS A 1 333 ? -0.975 -8.601 9.867 1.00 98.19 333 CYS A C 1
ATOM 2453 O O . CYS A 1 333 ? -0.318 -8.777 8.838 1.00 98.19 333 CYS A O 1
ATOM 2455 N N . LEU A 1 334 ? -0.399 -8.425 11.063 1.00 97.44 334 LEU A N 1
ATOM 2456 C CA . LEU A 1 334 ? 1.050 -8.453 11.259 1.00 97.44 334 LEU A CA 1
ATOM 2457 C C . LEU A 1 334 ? 1.635 -9.825 10.907 1.00 97.44 334 LEU A C 1
ATOM 2459 O O . LEU A 1 334 ? 2.585 -9.912 10.133 1.00 97.44 334 LEU A O 1
ATOM 2463 N N . ALA A 1 335 ? 1.045 -10.893 11.446 1.00 98.00 335 ALA A N 1
ATOM 2464 C CA . ALA A 1 335 ? 1.481 -12.259 11.194 1.00 98.00 335 ALA A CA 1
ATOM 2465 C C . ALA A 1 335 ? 1.310 -12.644 9.721 1.00 98.00 335 ALA A C 1
ATOM 2467 O O . ALA A 1 335 ? 2.217 -13.236 9.146 1.00 98.00 335 ALA A O 1
ATOM 2468 N N . LEU A 1 336 ? 0.200 -12.255 9.085 1.00 98.25 336 LEU A N 1
ATOM 2469 C CA . LEU A 1 336 ? -0.031 -12.493 7.661 1.00 98.25 336 LEU A CA 1
ATOM 2470 C C . LEU A 1 336 ? 1.038 -11.800 6.815 1.00 98.25 336 LEU A C 1
ATOM 2472 O O . LEU A 1 336 ? 1.628 -12.429 5.945 1.00 98.25 336 LEU A O 1
ATOM 2476 N N . THR A 1 337 ? 1.336 -10.533 7.113 1.00 97.62 337 THR A N 1
ATOM 2477 C CA . THR A 1 337 ? 2.419 -9.797 6.449 1.00 97.62 337 THR A CA 1
ATOM 2478 C C . THR A 1 337 ? 3.752 -10.526 6.627 1.00 97.62 337 THR A C 1
ATOM 2480 O O . THR A 1 337 ? 4.462 -10.732 5.651 1.00 97.62 337 THR A O 1
ATOM 2483 N N . GLY A 1 338 ? 4.066 -10.993 7.840 1.00 97.06 338 GLY A N 1
ATOM 2484 C CA . GLY A 1 338 ? 5.287 -11.753 8.123 1.00 97.06 338 GLY A CA 1
ATOM 2485 C C . GLY A 1 338 ? 5.383 -13.080 7.362 1.00 97.06 338 GLY A C 1
ATOM 2486 O O . GLY A 1 338 ? 6.420 -13.363 6.765 1.00 97.06 338 GLY A O 1
ATOM 2487 N N . VAL A 1 339 ? 4.305 -13.870 7.326 1.00 97.94 339 VAL A N 1
ATOM 2488 C CA . VAL A 1 339 ? 4.253 -15.139 6.577 1.00 97.94 339 VAL A CA 1
ATOM 2489 C C . VAL A 1 339 ? 4.407 -14.891 5.077 1.00 97.94 339 VAL A C 1
ATOM 2491 O O . VAL A 1 339 ? 5.146 -15.617 4.421 1.00 97.94 339 VAL A O 1
ATOM 2494 N N . LEU A 1 340 ? 3.776 -13.846 4.535 1.00 97.44 340 LEU A N 1
ATOM 2495 C CA . LEU A 1 340 ? 3.900 -13.485 3.119 1.00 97.44 340 LEU A CA 1
ATOM 2496 C C . LEU A 1 340 ? 5.298 -12.952 2.774 1.00 97.44 340 LEU A C 1
ATOM 2498 O O . LEU A 1 340 ? 5.816 -13.264 1.706 1.00 97.44 340 LEU A O 1
ATOM 2502 N N . THR A 1 341 ? 5.941 -12.203 3.676 1.00 96.62 341 THR A N 1
ATOM 2503 C CA . THR A 1 341 ? 7.350 -11.797 3.535 1.00 96.62 341 THR A CA 1
ATOM 2504 C C . THR A 1 341 ? 8.254 -13.022 3.514 1.00 96.62 341 THR A C 1
ATOM 2506 O O . THR A 1 341 ? 9.126 -13.134 2.658 1.00 96.62 341 THR A O 1
ATOM 2509 N N . TRP A 1 342 ? 8.022 -13.973 4.419 1.00 97.00 342 TRP A N 1
ATOM 2510 C CA . TRP A 1 342 ? 8.769 -15.225 4.466 1.00 97.00 342 TRP A CA 1
ATOM 2511 C C . TRP A 1 342 ? 8.558 -16.078 3.204 1.00 97.00 342 TRP A C 1
ATOM 2513 O O . TRP A 1 342 ? 9.531 -16.572 2.636 1.00 97.00 342 TRP A O 1
ATOM 2523 N N . GLN A 1 343 ? 7.322 -16.190 2.709 1.00 97.56 343 GLN A N 1
ATOM 2524 C CA . GLN A 1 343 ? 6.997 -16.862 1.447 1.00 97.56 343 GLN A CA 1
ATOM 2525 C C . GLN A 1 343 ? 7.719 -16.211 0.257 1.00 97.56 343 GLN A C 1
ATOM 2527 O O . GLN A 1 343 ? 8.369 -16.909 -0.523 1.00 97.56 343 GLN A O 1
ATOM 2532 N N . ALA A 1 344 ? 7.640 -14.882 0.137 1.00 96.31 344 ALA A N 1
ATOM 2533 C CA . ALA A 1 344 ? 8.284 -14.134 -0.938 1.00 96.31 344 ALA A CA 1
ATOM 2534 C C . ALA A 1 344 ? 9.809 -14.309 -0.909 1.00 96.31 344 ALA A C 1
ATOM 2536 O O . ALA A 1 344 ? 10.403 -14.623 -1.936 1.00 96.31 344 ALA A O 1
ATOM 2537 N N . HIS A 1 345 ? 10.434 -14.214 0.268 1.00 95.31 345 HIS A N 1
ATOM 2538 C CA . HIS A 1 345 ? 11.877 -14.417 0.427 1.00 95.31 345 HIS A CA 1
ATOM 2539 C C . HIS A 1 345 ? 12.335 -15.816 -0.008 1.00 95.31 345 HIS A C 1
ATOM 2541 O O . HIS A 1 345 ? 13.433 -15.987 -0.526 1.00 95.31 345 HIS A O 1
ATOM 2547 N N . ARG A 1 346 ? 11.489 -16.837 0.180 1.00 96.06 346 ARG A N 1
ATOM 2548 C CA . ARG A 1 346 ? 11.761 -18.215 -0.262 1.00 96.06 346 ARG A CA 1
ATOM 2549 C C . ARG A 1 346 ? 11.596 -18.418 -1.772 1.00 96.06 346 ARG A C 1
ATOM 2551 O O . ARG A 1 346 ? 11.694 -19.552 -2.231 1.00 96.06 346 ARG A O 1
ATOM 2558 N N . GLY A 1 347 ? 11.309 -17.362 -2.533 1.00 95.56 347 GLY A N 1
ATOM 2559 C CA . GLY A 1 347 ? 11.076 -17.451 -3.971 1.00 95.56 347 GLY A CA 1
ATOM 2560 C C . GLY A 1 347 ? 9.794 -18.206 -4.326 1.00 95.56 347 GLY A C 1
ATOM 2561 O O . GLY A 1 347 ? 9.686 -18.719 -5.434 1.00 95.56 347 GLY A O 1
ATOM 2562 N N . GLN A 1 348 ? 8.826 -18.300 -3.406 1.00 97.12 348 GLN A N 1
ATOM 2563 C CA . GLN A 1 348 ? 7.586 -19.037 -3.651 1.00 97.12 348 GLN A CA 1
ATOM 2564 C C . GLN A 1 348 ? 6.500 -18.137 -4.236 1.00 97.12 348 GLN A C 1
ATOM 2566 O O . GLN A 1 348 ? 6.175 -17.117 -3.621 1.00 97.12 348 GLN A O 1
ATOM 2571 N N . PRO A 1 349 ? 5.872 -18.527 -5.359 1.00 96.56 349 PRO A N 1
ATOM 2572 C CA . PRO A 1 349 ? 4.744 -17.784 -5.895 1.00 96.56 349 PRO A CA 1
ATOM 2573 C C . PRO A 1 349 ? 3.585 -17.744 -4.910 1.00 96.56 349 PRO A C 1
ATOM 2575 O O . PRO A 1 349 ? 3.251 -18.734 -4.255 1.00 96.56 349 PRO A O 1
ATOM 2578 N N . PHE A 1 350 ? 2.928 -16.585 -4.843 1.00 95.12 350 PHE A N 1
ATOM 2579 C CA . PHE A 1 350 ? 1.759 -16.381 -3.987 1.00 95.12 350 PHE A CA 1
ATOM 2580 C C . PHE A 1 350 ? 0.630 -17.373 -4.305 1.00 95.12 350 PHE A C 1
ATOM 2582 O O . PHE A 1 350 ? -0.073 -17.832 -3.410 1.00 95.12 350 PHE A O 1
ATOM 2589 N N . THR A 1 351 ? 0.487 -17.732 -5.582 1.00 95.44 351 THR A N 1
ATOM 2590 C CA . THR A 1 351 ? -0.571 -18.610 -6.095 1.00 95.44 351 THR A CA 1
ATOM 2591 C C . THR A 1 351 ? -0.321 -20.099 -5.868 1.00 95.44 351 THR A C 1
ATOM 2593 O O . THR A 1 351 ? -1.242 -20.888 -6.058 1.00 95.44 351 THR A O 1
ATOM 2596 N N . ALA A 1 352 ? 0.892 -20.499 -5.484 1.00 95.19 352 ALA A N 1
ATOM 2597 C CA . ALA A 1 352 ? 1.236 -21.896 -5.226 1.00 95.19 352 ALA A CA 1
ATOM 2598 C C . ALA A 1 352 ? 2.171 -22.003 -4.004 1.00 95.19 352 ALA A C 1
ATOM 2600 O O . ALA A 1 352 ? 3.364 -22.273 -4.162 1.00 95.19 352 ALA A O 1
ATOM 2601 N N . PRO A 1 353 ? 1.654 -21.753 -2.782 1.00 95.62 353 PRO A N 1
ATOM 2602 C CA . PRO A 1 353 ? 2.424 -21.951 -1.558 1.00 95.62 353 PRO A CA 1
ATOM 2603 C C . PRO A 1 353 ? 2.775 -23.433 -1.377 1.00 95.62 353 PRO A C 1
ATOM 2605 O O . PRO A 1 353 ? 1.955 -24.309 -1.655 1.00 95.62 353 PRO A O 1
ATOM 2608 N N . ASP A 1 354 ? 3.976 -23.718 -0.868 1.00 96.69 354 ASP A N 1
ATOM 2609 C CA . ASP A 1 354 ? 4.334 -25.085 -0.481 1.00 96.69 354 ASP A CA 1
ATOM 2610 C C . ASP A 1 354 ? 3.569 -25.548 0.772 1.00 96.69 354 ASP A C 1
ATOM 2612 O O . ASP A 1 354 ? 2.866 -24.774 1.425 1.00 96.69 354 ASP A O 1
ATOM 2616 N N . THR A 1 355 ? 3.723 -26.823 1.140 1.00 97.69 355 THR A N 1
ATOM 2617 C CA . THR A 1 355 ? 3.050 -27.403 2.311 1.00 97.69 355 THR A CA 1
ATOM 2618 C C . THR A 1 355 ? 3.345 -26.626 3.594 1.00 97.69 355 THR A C 1
ATOM 2620 O O . THR A 1 355 ? 2.439 -26.392 4.389 1.00 97.69 355 THR A O 1
ATOM 2623 N N . THR A 1 356 ? 4.586 -26.184 3.804 1.00 97.88 356 THR A N 1
ATOM 2624 C CA . THR A 1 356 ? 4.984 -25.468 5.025 1.00 97.88 356 THR A CA 1
ATOM 2625 C C . THR A 1 356 ? 4.331 -24.085 5.102 1.00 97.88 356 THR A C 1
ATOM 2627 O O . THR A 1 356 ? 3.778 -23.717 6.138 1.00 97.88 356 THR A O 1
ATOM 2630 N N . THR A 1 357 ? 4.334 -23.333 4.002 1.00 97.75 357 THR A N 1
ATOM 2631 C CA . THR A 1 357 ? 3.658 -22.037 3.879 1.00 97.75 357 THR A CA 1
ATOM 2632 C C . THR A 1 357 ? 2.144 -22.198 4.000 1.00 97.75 357 THR A C 1
ATOM 2634 O O . THR A 1 357 ? 1.497 -21.442 4.724 1.00 97.75 357 THR A O 1
ATOM 2637 N N . GLY A 1 358 ? 1.576 -23.227 3.369 1.00 97.88 358 GLY A N 1
ATOM 2638 C CA . GLY A 1 358 ? 0.161 -23.572 3.480 1.00 97.88 358 GLY A CA 1
ATOM 2639 C C . GLY A 1 358 ? -0.258 -23.888 4.919 1.00 97.88 358 GLY A C 1
ATOM 2640 O O . GLY A 1 358 ? -1.274 -23.372 5.392 1.00 97.88 358 GLY A O 1
ATOM 2641 N N . LEU A 1 359 ? 0.547 -24.663 5.655 1.00 98.19 359 LEU A N 1
ATOM 2642 C CA . LEU A 1 359 ? 0.325 -24.946 7.075 1.00 98.19 359 LEU A CA 1
ATOM 2643 C C . LEU A 1 359 ? 0.430 -23.681 7.932 1.00 98.19 359 LEU A C 1
ATOM 2645 O O . LEU A 1 359 ? -0.407 -23.489 8.812 1.00 98.19 359 LEU A O 1
ATOM 2649 N N . ALA A 1 360 ? 1.397 -22.797 7.669 1.00 98.31 360 ALA A N 1
ATOM 2650 C CA . ALA A 1 360 ? 1.534 -21.532 8.390 1.00 98.31 360 ALA A CA 1
ATOM 2651 C C . ALA A 1 360 ? 0.314 -20.615 8.181 1.00 98.31 360 ALA A C 1
ATOM 2653 O O . ALA A 1 360 ? -0.261 -20.121 9.154 1.00 98.31 360 ALA A O 1
ATOM 2654 N N . LEU A 1 361 ? -0.132 -20.443 6.931 1.00 97.88 361 LEU A N 1
ATOM 2655 C CA . LEU A 1 361 ? -1.319 -19.650 6.589 1.00 97.88 361 LEU A CA 1
ATOM 2656 C C . LEU A 1 361 ? -2.596 -20.242 7.200 1.00 97.88 361 LEU A C 1
ATOM 2658 O O . LEU A 1 361 ? -3.404 -19.511 7.776 1.00 97.88 361 LEU A O 1
ATOM 2662 N N . THR A 1 362 ? -2.758 -21.565 7.131 1.00 98.06 362 THR A N 1
ATOM 2663 C CA . THR A 1 362 ? -3.918 -22.264 7.706 1.00 98.06 362 THR A CA 1
ATOM 2664 C C . THR A 1 362 ? -3.930 -22.147 9.226 1.00 98.06 362 THR A C 1
ATOM 2666 O O . THR A 1 362 ? -4.956 -21.806 9.811 1.00 98.06 362 THR A O 1
ATOM 2669 N N . SER A 1 363 ? -2.783 -22.355 9.875 1.00 98.38 363 SER A N 1
ATOM 2670 C CA . SER A 1 363 ? -2.644 -22.224 11.329 1.00 98.38 363 SER A CA 1
ATOM 2671 C C . SER A 1 363 ? -2.961 -20.805 11.790 1.00 98.38 363 SER A C 1
ATOM 2673 O O . SER A 1 363 ? -3.673 -20.622 12.779 1.00 98.38 363 SER A O 1
ATOM 2675 N N . LEU A 1 364 ? -2.498 -19.793 11.049 1.00 98.44 364 LEU A N 1
ATOM 2676 C CA . LEU A 1 364 ? -2.830 -18.397 11.311 1.00 98.44 364 LEU A CA 1
ATOM 2677 C C . LEU A 1 364 ? -4.339 -18.145 11.186 1.00 98.44 364 LEU A C 1
ATOM 2679 O O . LEU A 1 364 ? -4.942 -17.590 12.104 1.00 98.44 364 LEU A O 1
ATOM 2683 N N . ALA A 1 365 ? -4.959 -18.584 10.088 1.00 98.31 365 ALA A N 1
ATOM 2684 C CA . ALA A 1 365 ? -6.389 -18.403 9.849 1.00 98.31 365 ALA A CA 1
ATOM 2685 C C . ALA A 1 365 ? -7.245 -19.075 10.936 1.00 98.31 365 ALA A C 1
ATOM 2687 O O . ALA A 1 365 ? -8.153 -18.448 11.485 1.00 98.31 365 ALA A O 1
ATOM 2688 N N . VAL A 1 366 ? -6.917 -20.318 11.299 1.00 98.56 366 VAL A N 1
ATOM 2689 C CA . VAL A 1 366 ? -7.595 -21.072 12.363 1.00 98.56 366 VAL A CA 1
ATOM 2690 C C . VAL A 1 366 ? -7.421 -20.380 13.714 1.00 98.56 366 VAL A C 1
ATOM 2692 O O . VAL A 1 366 ? -8.399 -20.200 14.436 1.00 98.56 366 VAL A O 1
ATOM 2695 N N . THR A 1 367 ? -6.216 -19.910 14.040 1.00 98.56 367 THR A N 1
ATOM 2696 C CA . THR A 1 367 ? -5.946 -19.195 15.299 1.00 98.56 367 THR A CA 1
ATOM 2697 C C . THR A 1 367 ? -6.760 -17.907 15.403 1.00 98.56 367 THR A C 1
ATOM 2699 O O . THR A 1 367 ? -7.413 -17.670 16.422 1.00 98.56 367 THR A O 1
ATOM 2702 N N . VAL A 1 368 ? -6.779 -17.095 14.341 1.00 98.38 368 VAL A N 1
ATOM 2703 C CA . VAL A 1 368 ? -7.577 -15.862 14.284 1.00 98.38 368 VAL A CA 1
ATOM 2704 C C . VAL A 1 368 ? -9.067 -16.182 14.426 1.00 98.38 368 VAL A C 1
ATOM 2706 O O . VAL A 1 368 ? -9.743 -15.569 15.252 1.00 98.38 368 VAL A O 1
ATOM 2709 N N . ALA A 1 369 ? -9.574 -17.179 13.695 1.00 98.38 369 ALA A N 1
ATOM 2710 C CA . ALA A 1 369 ? -10.979 -17.576 13.746 1.00 98.38 369 ALA A CA 1
ATOM 2711 C C . ALA A 1 369 ? -11.398 -18.080 15.137 1.00 98.38 369 ALA A C 1
ATOM 2713 O O . ALA A 1 369 ? -12.425 -17.642 15.662 1.00 98.38 369 ALA A O 1
ATOM 2714 N N . MET A 1 370 ? -10.595 -18.945 15.765 1.00 98.50 370 MET A N 1
ATOM 2715 C CA . MET A 1 370 ? -10.856 -19.453 17.116 1.00 98.50 370 MET A CA 1
ATOM 2716 C C . MET A 1 370 ? -10.834 -18.328 18.155 1.00 98.50 370 MET A C 1
ATOM 2718 O O . MET A 1 370 ? -11.741 -18.246 18.984 1.00 98.50 370 MET A O 1
ATOM 2722 N N . ALA A 1 371 ? -9.853 -17.422 18.086 1.00 98.31 371 ALA A N 1
ATOM 2723 C CA . ALA A 1 371 ? -9.772 -16.278 18.991 1.00 98.31 371 ALA A CA 1
ATOM 2724 C C . ALA A 1 371 ? -10.984 -15.345 18.831 1.00 98.31 371 ALA A C 1
ATOM 2726 O O . ALA A 1 371 ? -11.597 -14.936 19.819 1.00 98.31 371 ALA A O 1
ATOM 2727 N N . THR A 1 372 ? -11.389 -15.046 17.593 1.00 97.69 372 THR A N 1
ATOM 2728 C CA . THR A 1 372 ? -12.596 -14.259 17.310 1.00 97.69 372 THR A CA 1
ATOM 2729 C C . THR A 1 372 ? -13.855 -14.949 17.839 1.00 97.69 372 THR A C 1
ATOM 2731 O O . THR A 1 372 ? -14.661 -14.310 18.520 1.00 97.69 372 THR A O 1
ATOM 2734 N N . ALA A 1 373 ? -14.020 -16.251 17.587 1.00 97.69 373 ALA A N 1
ATOM 2735 C CA . ALA A 1 373 ? -15.161 -17.025 18.071 1.00 97.69 373 ALA A CA 1
ATOM 2736 C C . ALA A 1 373 ? -15.236 -17.026 19.605 1.00 97.69 373 ALA A C 1
ATOM 2738 O O . ALA A 1 373 ? -16.306 -16.773 20.160 1.00 97.69 373 ALA A O 1
ATOM 2739 N N . ALA A 1 374 ? -14.105 -17.211 20.292 1.00 98.00 374 ALA A N 1
ATOM 2740 C CA . ALA A 1 374 ? -14.028 -17.153 21.749 1.00 98.00 374 ALA A CA 1
ATOM 2741 C C . ALA A 1 374 ? -14.514 -15.801 22.302 1.00 98.00 374 ALA A C 1
ATOM 2743 O O . ALA A 1 374 ? -15.288 -15.772 23.261 1.00 98.00 374 ALA A O 1
ATOM 2744 N N . VAL A 1 375 ? -14.153 -14.682 21.659 1.00 97.31 375 VAL A N 1
ATOM 2745 C CA . VAL A 1 375 ? -14.637 -13.346 22.053 1.00 97.31 375 VAL A CA 1
ATOM 2746 C C . VAL A 1 375 ? -16.158 -13.230 21.906 1.00 97.31 375 VAL A C 1
ATOM 2748 O O . VAL A 1 375 ? -16.822 -12.707 22.804 1.00 97.31 375 VAL A O 1
ATOM 2751 N N . PHE A 1 376 ? -16.736 -13.735 20.812 1.00 95.94 376 PHE A N 1
ATOM 2752 C CA . PHE A 1 376 ? -18.190 -13.715 20.612 1.00 95.94 376 PHE A CA 1
ATOM 2753 C C . PHE A 1 376 ? -18.938 -14.640 21.579 1.00 95.94 376 PHE A C 1
ATOM 2755 O O . PHE A 1 376 ? -19.987 -14.254 22.099 1.00 95.94 376 PHE A O 1
ATOM 2762 N N . LEU A 1 377 ? -18.412 -15.836 21.851 1.00 95.88 377 LEU A N 1
ATOM 2763 C CA . LEU A 1 377 ? -18.991 -16.771 22.819 1.00 95.88 377 LEU A CA 1
ATOM 2764 C C . LEU A 1 377 ? -18.978 -16.175 24.231 1.00 95.88 377 LEU A C 1
ATOM 2766 O O . LEU A 1 377 ? -20.004 -16.189 24.913 1.00 95.88 377 LEU A O 1
ATOM 2770 N N . HIS A 1 378 ? -17.864 -15.558 24.632 1.00 95.94 378 HIS A N 1
ATOM 2771 C CA . HIS A 1 378 ? -17.755 -14.867 25.915 1.00 95.94 378 HIS A CA 1
ATOM 2772 C C . HIS A 1 378 ? -18.733 -13.681 26.024 1.00 95.94 378 HIS A C 1
ATOM 2774 O O . HIS A 1 378 ? -19.424 -13.525 27.036 1.00 95.94 378 HIS A O 1
ATOM 2780 N N . ALA A 1 379 ? -18.880 -12.889 24.956 1.00 94.00 379 ALA A N 1
ATOM 2781 C CA . ALA A 1 379 ? -19.837 -11.782 24.913 1.00 94.00 379 ALA A CA 1
ATOM 2782 C C . ALA A 1 379 ? -21.302 -12.246 25.033 1.00 94.00 379 ALA A C 1
ATOM 2784 O O . ALA A 1 379 ? -22.130 -11.544 25.613 1.00 94.00 379 ALA A O 1
ATOM 2785 N N . ARG A 1 380 ? -21.640 -13.425 24.491 1.00 92.38 380 ARG A N 1
ATOM 2786 C CA . ARG A 1 380 ? -22.980 -14.023 24.623 1.00 92.38 380 ARG A CA 1
ATOM 2787 C C . ARG A 1 380 ? -23.228 -14.556 26.034 1.00 92.38 380 ARG A C 1
ATOM 2789 O O . ARG A 1 380 ? -24.302 -14.320 26.582 1.00 92.38 380 ARG A O 1
ATOM 2796 N N . ALA A 1 381 ? -22.246 -15.238 26.623 1.00 91.50 381 ALA A N 1
ATOM 2797 C CA . ALA A 1 381 ? -22.357 -15.814 27.962 1.00 91.50 381 ALA A CA 1
ATOM 2798 C C . ALA A 1 381 ? -22.570 -14.738 29.039 1.00 91.50 381 ALA A C 1
ATOM 2800 O O . ALA A 1 381 ? -23.444 -14.876 29.888 1.00 91.50 381 ALA A O 1
ATOM 2801 N N . THR A 1 382 ? -21.841 -13.623 28.946 1.00 88.44 382 THR A N 1
ATOM 2802 C CA . THR A 1 382 ? -21.917 -12.501 29.903 1.00 88.44 382 THR A CA 1
ATOM 2803 C C . THR A 1 382 ? -23.194 -11.658 29.796 1.00 88.44 382 THR A C 1
ATOM 2805 O O . THR A 1 382 ? -23.430 -10.796 30.638 1.00 88.44 382 THR A O 1
ATOM 2808 N N . ARG A 1 383 ? -24.033 -11.891 28.777 1.00 78.31 383 ARG A N 1
ATOM 2809 C CA . ARG A 1 383 ? -25.297 -11.170 28.554 1.00 78.31 383 ARG A CA 1
ATOM 2810 C C . ARG A 1 383 ? -26.552 -11.897 28.989 1.00 78.31 383 ARG A C 1
ATOM 2812 O O . ARG A 1 383 ? -27.616 -11.279 28.970 1.00 78.31 383 ARG A O 1
ATOM 2819 N N . ARG A 1 384 ? -26.470 -13.186 29.321 1.00 66.19 384 ARG A N 1
ATOM 2820 C CA . ARG A 1 384 ? -27.643 -13.890 29.841 1.00 66.19 384 ARG A CA 1
ATOM 2821 C C . ARG A 1 384 ? -28.075 -13.195 31.140 1.00 66.19 384 ARG A C 1
ATOM 2823 O O . ARG A 1 384 ? -27.222 -13.007 32.006 1.00 66.19 384 ARG A O 1
ATOM 2830 N N . PRO A 1 385 ? -29.346 -12.768 31.271 1.00 57.12 385 PRO A N 1
ATOM 2831 C CA . PRO A 1 385 ? -29.817 -12.145 32.497 1.00 57.12 385 PRO A CA 1
ATOM 2832 C C . PRO A 1 385 ? -29.600 -13.113 33.656 1.00 57.12 385 PRO A C 1
ATOM 2834 O O . PRO A 1 385 ? -29.910 -14.299 33.529 1.00 57.12 385 PRO A O 1
ATOM 2837 N N . SER A 1 386 ? -29.128 -12.606 34.789 1.00 54.44 386 SER A N 1
ATOM 2838 C CA . SER A 1 386 ? -29.068 -13.305 36.078 1.00 54.44 386 SER A CA 1
ATOM 2839 C C . SER A 1 386 ? -30.474 -13.561 36.656 1.00 54.44 386 SER A C 1
ATOM 2841 O O . SER A 1 386 ? -30.736 -13.284 37.820 1.00 54.44 386 SER A O 1
ATOM 2843 N N . GLY A 1 387 ? -31.408 -14.019 35.822 1.00 55.19 387 GLY A N 1
ATOM 2844 C CA . GLY A 1 387 ? -32.831 -14.161 36.103 1.00 55.19 387 GLY A CA 1
ATOM 2845 C C . GLY A 1 387 ? -33.342 -15.526 35.660 1.00 55.19 387 GLY A C 1
ATOM 2846 O O . GLY A 1 387 ? -34.214 -15.613 34.805 1.00 55.19 387 GLY A O 1
ATOM 2847 N N . ALA A 1 388 ? -32.781 -16.590 36.224 1.00 52.56 388 ALA A N 1
ATOM 2848 C CA . ALA A 1 388 ? -33.479 -17.861 36.375 1.00 52.56 388 ALA A CA 1
ATOM 2849 C C . ALA A 1 388 ? -33.511 -18.131 37.881 1.00 52.56 388 ALA A C 1
ATOM 2851 O O . ALA A 1 388 ? -32.464 -18.178 38.527 1.00 52.56 388 ALA A O 1
ATOM 2852 N N . GLY A 1 389 ? -34.723 -18.125 38.434 1.00 50.31 389 GLY A N 1
ATOM 2853 C CA . GLY A 1 389 ? -34.998 -17.972 39.854 1.00 50.31 389 GLY A CA 1
ATOM 2854 C C . GLY A 1 389 ? -34.349 -19.023 40.749 1.00 50.31 389 GLY A C 1
ATOM 2855 O O . GLY A 1 389 ? -34.179 -20.182 40.379 1.00 50.31 389 GLY A O 1
ATOM 2856 N N . ARG A 1 390 ? -34.054 -18.598 41.978 1.00 46.25 390 ARG A N 1
ATOM 2857 C CA . ARG A 1 390 ? -34.038 -19.515 43.116 1.00 46.25 390 ARG A CA 1
ATOM 2858 C C . ARG A 1 390 ? -35.470 -20.045 43.284 1.00 46.25 390 ARG A C 1
ATOM 2860 O O . ARG A 1 390 ? -36.361 -19.205 43.425 1.00 46.25 390 ARG A O 1
ATOM 2867 N N . PRO A 1 391 ? -35.723 -21.365 43.254 1.00 58.69 391 PRO A N 1
ATOM 2868 C CA . PRO A 1 391 ? -36.960 -21.882 43.816 1.00 58.69 391 PRO A CA 1
ATOM 2869 C C . PRO A 1 391 ? -36.904 -21.613 45.325 1.00 58.69 391 PRO A C 1
ATOM 2871 O O . PRO A 1 391 ? -35.911 -21.949 45.977 1.00 58.69 391 PRO A O 1
ATOM 2874 N N . GLY A 1 392 ? -37.899 -20.867 45.804 1.00 63.50 392 GLY A N 1
ATOM 2875 C CA . GLY A 1 392 ? -38.142 -20.640 47.227 1.00 63.50 392 GLY A CA 1
ATOM 2876 C C . GLY A 1 392 ? -38.761 -21.850 47.900 1.00 63.50 392 GLY A C 1
ATOM 2877 O O . GLY A 1 392 ? -39.234 -22.750 47.167 1.00 63.50 392 GLY A O 1
#

Sequence (392 aa):
MPVPVPTRFRSCGGDPRVRPQMGRAVEVRGPVGWPFRRASGRPGASAGTWAEVSVPRDGGSAVEDSGPRALVRRMRVVNPPMVATVLVAGAFLVAALVGLAVDTRTITGQPAWAKPARFAFSFGLFGVTLIWLMSFVRGHGRLVSVMSWTAVVCVAVEGTGGTWAAAEGTTSHFNFSTVVSATRIGAMLVASLVLLLIGLVTVFLLLRGRVEPPALAWALRLGMVVTTLSMVAVYLMVQSTPAQEAAADPRPDSPYLGGMPYIGAHTVGPPDGGPGMSVSNFSTVGGDWRVPHFVGVHSLQVLCLLGLLLTLGPRMLGPRHRTALVWIAGGGCLALTGVLTWQAHRGQPFTAPDTTTGLALTSLAVTVAMATAAVFLHARATRRPSGAGRPG